Protein AF-A0A962AMI6-F1 (afdb_monomer_lite)

pLDDT: mean 72.89, std 23.21, range [27.12, 97.75]

Foldseek 3Di:
DDDDDDDCPVVVVVVVVVVVVVPPDPDDDDDDDDDDDDDDDDDDDDDDDDDPDDPDDDDDDDDDDDDDDDDDDDDDDDDDDDDDDDDDDDDDDDDDDDDDDDDDDDDDDDDDDDDDDDDDPPPVVVVVVVVLVPPDQDCVLVVVLVVVLVVQLVVLVVVCVVVVCVLPVPDPPDCVVVVSVCSSVVVSVVSVVVSVVVSVVVVVVSVVVVVVVVVVVPPDDDPPPPPCPVVVVVVVVVVVVVVVVVVVVVVVVVVVVVVVVVVVVVVVVVVVVVVVVVVVVVVVVVVVVVVVVVVVVVVVVVVVVVVVVVVVVVCVVVVVVVVVVVVVVVVVVVVVVVVVVVVCVVVVVVVVVVVVVVVVVVVVVVVVVVVVVVVVVVVVVVVVVVVVVVVVVVVVVVVVVVVVVVVVVVVVVVVVVVVVVVVVVVVVVVVVVVVCVVVVVVVVVVVVVVVVVVVCCCCVVVVVVVVVVVVVVVVVVVVVVVVVVVVVVVVVVVVVVVVVVVVVVVVVVVVVVVVVVVVVVVVVVPVVVPPVVPD

Secondary structure (DSSP, 8-state):
--PPPP--HHHHHHHHHHHHHHT---PPP--------------PPPPPP--------PPPPPPPPPPPP-------------------------------------------------S--GGGHHHHHHHHT--PPPSHHHHHHHHHHHHHHHHHHHHHHHTHHHHTSS-TTSHHHHHHHHHHHHHHHHHHHHHHHHHHHHHHHHHHTTSHHHHTTSS--SS-SSSTHHHHHHHHHHHHHHHHHHHHHHHHHHHHHHHHHHHHHHHHHHHHHHHHHHHHHHHHHHHHHHHHHHHHHHHHHHHHHHHHHHHHHHHHHHHHHHHHHHHHHHHHHHHHHHHHHHHHHHHHHHHHHHHHHHHHHHHHHHHHHHHHHHHHHHHHHHHHHHHHHHHHHHHHHHHHHHHHHHHHHHHHHHHHHHHHHHHHHHHHHHHHHHHHHHHHHHHHHHHHHHHHHHHHIIIIIHHHHHHHHHHHHHHHHHHHHHHHHHHHHHHHHHHHHHHHHHHHHHHHHHHHHHHHHHHHHHHHHHHHTTTTT--

Structure (mmCIF, N/CA/C/O backbone):
data_AF-A0A962AMI6-F1
#
_entry.id   AF-A0A962AMI6-F1
#
loop_
_atom_site.group_PDB
_atom_site.id
_atom_site.type_symbol
_atom_site.label_atom_id
_atom_site.label_alt_id
_atom_site.label_comp_id
_atom_site.label_asym_id
_atom_site.label_entity_id
_atom_site.label_seq_id
_atom_site.pdbx_PDB_ins_code
_atom_site.Cartn_x
_atom_site.Cartn_y
_atom_site.Cartn_z
_atom_site.occupancy
_atom_site.B_iso_or_equiv
_atom_site.auth_seq_id
_atom_site.auth_comp_id
_atom_site.auth_asym_id
_atom_site.auth_atom_id
_atom_site.pdbx_PDB_model_num
ATOM 1 N N . MET A 1 1 ? 14.807 20.682 15.536 1.00 43.06 1 MET A N 1
ATOM 2 C CA . MET A 1 1 ? 14.936 19.466 16.368 1.00 43.06 1 MET A CA 1
ATOM 3 C C . MET A 1 1 ? 13.970 19.570 17.534 1.00 43.06 1 MET A C 1
ATOM 5 O O . MET A 1 1 ? 14.067 20.540 18.269 1.00 43.06 1 MET A O 1
ATOM 9 N N . ALA A 1 2 ? 13.067 18.602 17.688 1.00 36.81 2 ALA A N 1
ATOM 10 C CA . ALA A 1 2 ? 12.320 18.341 18.919 1.00 36.81 2 ALA A CA 1
ATOM 11 C C . ALA A 1 2 ? 11.820 16.889 18.842 1.00 36.81 2 ALA A C 1
ATOM 13 O O . ALA A 1 2 ? 10.966 16.573 18.019 1.00 36.81 2 ALA A O 1
ATOM 14 N N . THR A 1 3 ? 12.427 15.988 19.611 1.00 43.09 3 THR A N 1
ATOM 15 C CA . THR A 1 3 ? 12.121 14.549 19.596 1.00 43.09 3 THR A CA 1
ATOM 16 C C . THR A 1 3 ? 11.023 14.229 20.604 1.00 43.09 3 THR A C 1
ATOM 18 O O . THR A 1 3 ? 11.185 14.520 21.788 1.00 43.09 3 THR A O 1
ATOM 21 N N . GLN A 1 4 ? 9.931 13.609 20.155 1.00 42.94 4 GLN A N 1
ATOM 22 C CA . GLN A 1 4 ? 8.891 13.087 21.048 1.00 42.94 4 GLN A CA 1
ATOM 23 C C . GLN A 1 4 ? 9.374 11.792 21.739 1.00 42.94 4 GLN A C 1
ATOM 25 O O . GLN A 1 4 ? 10.082 11.003 21.104 1.00 42.94 4 GLN A O 1
ATOM 30 N N . PRO A 1 5 ? 9.024 11.552 23.016 1.00 49.88 5 PRO A N 1
ATOM 31 C CA . PRO A 1 5 ? 9.384 10.325 23.722 1.00 49.88 5 PRO A CA 1
ATOM 32 C C . PRO A 1 5 ? 8.485 9.150 23.304 1.00 49.88 5 PRO A C 1
ATOM 34 O O . PRO A 1 5 ? 7.287 9.316 23.082 1.00 49.88 5 PRO A O 1
ATOM 37 N N . LYS A 1 6 ? 9.064 7.947 23.218 1.00 57.66 6 LYS A N 1
ATOM 38 C CA . LYS A 1 6 ? 8.346 6.703 22.895 1.00 57.66 6 LYS A CA 1
ATOM 39 C C . LYS A 1 6 ? 7.473 6.258 24.075 1.00 57.66 6 LYS A C 1
ATOM 41 O O . LYS A 1 6 ? 7.984 6.140 25.184 1.00 57.66 6 LYS A O 1
ATOM 46 N N . THR A 1 7 ? 6.206 5.931 23.821 1.00 50.03 7 THR A N 1
ATOM 47 C CA . THR A 1 7 ? 5.256 5.424 24.835 1.00 50.03 7 THR A CA 1
ATOM 48 C C . THR A 1 7 ? 4.795 3.977 24.612 1.00 50.03 7 THR A C 1
ATOM 50 O O . THR A 1 7 ? 3.985 3.486 25.389 1.00 50.03 7 THR A O 1
ATOM 53 N N . ASN A 1 8 ? 5.292 3.277 23.583 1.00 55.97 8 ASN A N 1
ATOM 54 C CA . ASN A 1 8 ? 4.794 1.936 23.220 1.00 55.97 8 ASN A CA 1
ATOM 55 C C . ASN A 1 8 ? 5.339 0.787 24.094 1.00 55.97 8 ASN A C 1
ATOM 57 O O . ASN A 1 8 ? 4.685 -0.242 24.212 1.00 55.97 8 ASN A O 1
ATOM 61 N N . ASP A 1 9 ? 6.486 0.977 24.750 1.00 64.19 9 ASP A N 1
ATOM 62 C CA . ASP A 1 9 ? 7.244 -0.094 25.428 1.00 64.19 9 ASP A CA 1
ATOM 63 C C . ASP A 1 9 ? 6.446 -0.794 26.553 1.00 64.19 9 ASP A C 1
ATOM 65 O O . ASP A 1 9 ? 6.543 -2.000 26.760 1.00 64.19 9 ASP A O 1
ATOM 69 N N . ALA A 1 10 ? 5.593 -0.044 27.261 1.00 64.81 10 ALA A N 1
ATOM 70 C CA . ALA A 1 10 ? 4.776 -0.577 28.353 1.00 64.81 10 ALA A CA 1
ATOM 71 C C . ALA A 1 10 ? 3.537 -1.363 27.878 1.00 64.81 10 ALA A C 1
ATOM 73 O O . ALA A 1 10 ? 3.031 -2.204 28.620 1.00 64.81 10 ALA A O 1
ATOM 74 N N . ALA A 1 11 ? 3.039 -1.092 26.667 1.00 67.19 11 ALA A N 1
ATOM 75 C CA . ALA A 1 11 ? 1.886 -1.794 26.102 1.00 67.19 11 ALA A CA 1
ATOM 76 C C . ALA A 1 11 ? 2.302 -3.147 25.507 1.00 67.19 11 ALA A C 1
ATOM 78 O O . ALA A 1 11 ? 1.650 -4.158 25.770 1.00 67.19 11 ALA A O 1
ATOM 79 N N . ASP A 1 12 ? 3.429 -3.178 24.791 1.00 68.50 12 ASP A N 1
ATOM 80 C CA . ASP A 1 12 ? 3.982 -4.406 24.210 1.00 68.50 12 ASP A CA 1
ATOM 81 C C . ASP A 1 12 ? 4.443 -5.383 25.312 1.00 68.50 12 ASP A C 1
ATOM 83 O O . ASP A 1 12 ? 4.163 -6.581 25.242 1.00 68.50 12 ASP A O 1
ATOM 87 N N . ALA A 1 13 ? 5.040 -4.876 26.401 1.00 71.62 13 ALA A N 1
ATOM 88 C CA . ALA A 1 13 ? 5.383 -5.688 27.573 1.00 71.62 13 ALA A CA 1
ATOM 89 C C . ALA A 1 13 ? 4.148 -6.297 28.273 1.00 71.62 13 ALA A C 1
ATOM 91 O O . ALA A 1 13 ? 4.202 -7.433 28.746 1.00 71.62 13 ALA A O 1
ATOM 92 N N . ALA A 1 14 ? 3.025 -5.570 28.322 1.00 72.31 14 ALA A N 1
ATOM 93 C CA . ALA A 1 14 ? 1.778 -6.078 28.894 1.00 72.31 14 ALA A CA 1
ATOM 94 C C . ALA A 1 14 ? 1.132 -7.161 28.012 1.00 72.31 14 ALA A C 1
ATOM 96 O O . ALA A 1 14 ? 0.616 -8.142 28.542 1.00 72.31 14 ALA A O 1
ATOM 97 N N . LEU A 1 15 ? 1.194 -7.019 26.683 1.00 71.50 15 LEU A N 1
ATOM 98 C CA . LEU A 1 15 ? 0.726 -8.039 25.737 1.00 71.50 15 LEU A CA 1
ATOM 99 C C . LEU A 1 15 ? 1.559 -9.325 25.823 1.00 71.50 15 LEU A C 1
ATOM 101 O O . LEU A 1 15 ? 0.985 -10.404 25.958 1.00 71.50 15 LEU A O 1
ATOM 105 N N . SER A 1 16 ? 2.891 -9.214 25.855 1.00 72.06 16 SER A N 1
ATOM 106 C CA . SER A 1 16 ? 3.788 -10.372 25.988 1.00 72.06 16 SER A CA 1
ATOM 107 C C . SER A 1 16 ? 3.539 -11.159 27.283 1.00 72.06 16 SER A C 1
ATOM 109 O O . SER A 1 16 ? 3.513 -12.388 27.262 1.00 72.06 16 SER A O 1
ATOM 111 N N . ALA A 1 17 ? 3.300 -10.470 28.405 1.00 70.88 17 ALA A N 1
ATOM 112 C CA . ALA A 1 17 ? 2.976 -11.112 29.681 1.00 70.88 17 ALA A CA 1
ATOM 113 C C . ALA A 1 17 ? 1.600 -11.814 29.684 1.00 70.88 17 ALA A C 1
ATOM 115 O O . ALA A 1 17 ? 1.386 -12.742 30.464 1.00 70.88 17 ALA A O 1
ATOM 116 N N . ILE A 1 18 ? 0.665 -11.393 28.823 1.00 68.56 18 ILE A N 1
ATOM 117 C CA . ILE A 1 18 ? -0.640 -12.050 28.651 1.00 68.56 18 ILE A CA 1
ATOM 118 C C . ILE A 1 18 ? -0.511 -13.293 27.756 1.00 68.56 18 ILE A C 1
ATOM 120 O O . ILE A 1 18 ? -1.132 -14.310 28.061 1.00 68.56 18 ILE A O 1
ATOM 124 N N . GLU A 1 19 ? 0.315 -13.256 26.705 1.00 69.56 19 GLU A N 1
ATOM 125 C CA . GLU A 1 19 ? 0.605 -14.440 25.879 1.00 69.56 19 GLU A CA 1
ATOM 126 C C . GLU A 1 19 ? 1.323 -15.539 26.680 1.00 69.56 19 GLU A C 1
ATOM 128 O O . GLU A 1 19 ? 0.913 -16.701 26.628 1.00 69.56 19 GLU A O 1
ATOM 133 N N . GLU A 1 20 ? 2.326 -15.179 27.490 1.00 65.38 20 GLU A N 1
ATOM 134 C CA . GLU A 1 20 ? 3.049 -16.131 28.348 1.00 65.38 20 GLU A CA 1
ATOM 135 C C . GLU A 1 20 ? 2.135 -16.755 29.423 1.00 65.38 20 GLU A C 1
ATOM 137 O O . GLU A 1 20 ? 2.251 -17.942 29.733 1.00 65.38 20 GLU A O 1
ATOM 142 N N . ALA A 1 21 ? 1.153 -16.001 29.932 1.00 56.12 21 ALA A N 1
ATOM 143 C CA . ALA A 1 21 ? 0.172 -16.495 30.898 1.00 56.12 21 ALA A CA 1
ATOM 144 C C . ALA A 1 21 ? -0.924 -17.401 30.295 1.00 56.12 21 ALA A C 1
ATOM 146 O O . ALA A 1 21 ? -1.574 -18.133 31.045 1.00 56.12 21 ALA A O 1
ATOM 147 N N . LEU A 1 22 ? -1.155 -17.371 28.973 1.00 57.03 22 LEU A N 1
ATOM 148 C CA . LEU A 1 22 ? -2.219 -18.155 28.322 1.00 57.03 22 LEU A CA 1
ATOM 149 C C . LEU A 1 22 ? -1.784 -19.542 27.817 1.00 57.03 22 LEU A C 1
ATOM 151 O O . LEU A 1 22 ? -2.650 -20.334 27.448 1.00 57.03 22 LEU A O 1
ATOM 155 N N . ASN A 1 23 ? -0.480 -19.849 27.803 1.00 49.19 23 ASN A N 1
ATOM 156 C CA . ASN A 1 23 ? 0.090 -21.147 27.399 1.00 49.19 23 ASN A CA 1
ATOM 157 C C . ASN A 1 23 ? -0.467 -21.714 26.068 1.00 49.19 23 ASN A C 1
ATOM 159 O O . ASN A 1 23 ? -0.704 -22.917 25.924 1.00 49.19 23 ASN A O 1
ATOM 163 N N . LEU A 1 24 ? -0.685 -20.846 25.075 1.00 48.78 24 LEU A N 1
ATOM 164 C CA . LEU A 1 24 ? -1.109 -21.243 23.731 1.00 48.78 24 LEU A CA 1
ATOM 165 C C . LEU A 1 24 ? 0.104 -21.640 22.880 1.00 48.78 24 LEU A C 1
ATOM 167 O O . LEU A 1 24 ? 0.550 -20.903 22.003 1.00 48.78 24 LEU A O 1
ATOM 171 N N . GLY A 1 25 ? 0.634 -22.838 23.138 1.00 40.19 25 GLY A N 1
ATOM 172 C CA . GLY A 1 25 ? 1.572 -23.489 22.221 1.00 40.19 25 GLY A CA 1
ATOM 173 C C . GLY A 1 25 ? 0.921 -23.759 20.850 1.00 40.19 25 GLY A C 1
ATOM 174 O O . GLY A 1 25 ? -0.291 -23.988 20.785 1.00 40.19 25 GLY A O 1
ATOM 175 N N . PRO A 1 26 ? 1.687 -23.745 19.743 1.00 40.81 26 PRO A N 1
ATOM 176 C CA . PRO A 1 26 ? 1.133 -23.929 18.405 1.00 40.81 26 PRO A CA 1
ATOM 177 C C . PRO A 1 26 ? 0.586 -25.352 18.236 1.00 40.81 26 PRO A C 1
ATOM 179 O O . PRO A 1 26 ? 1.340 -26.324 18.238 1.00 40.81 26 PRO A O 1
ATOM 182 N N . ALA A 1 27 ? -0.734 -25.473 18.086 1.00 36.31 27 ALA A N 1
ATOM 183 C CA . ALA A 1 27 ? -1.395 -26.757 17.889 1.00 36.31 27 ALA A CA 1
ATOM 184 C C . ALA A 1 27 ? -1.079 -27.331 16.496 1.00 36.31 27 ALA A C 1
ATOM 186 O O . ALA A 1 27 ? -1.423 -26.751 15.465 1.00 36.31 27 ALA A O 1
ATOM 187 N N . GLU A 1 28 ? -0.422 -28.487 16.488 1.00 32.47 28 GLU A N 1
ATOM 188 C CA . GLU A 1 28 ? -0.025 -29.224 15.292 1.00 32.47 28 GLU A CA 1
ATOM 189 C C . GLU A 1 28 ? -1.251 -29.809 14.565 1.00 32.47 28 GLU A C 1
ATOM 191 O O . GLU A 1 28 ? -2.164 -30.368 15.178 1.00 32.47 28 GLU A O 1
ATOM 196 N N . ALA A 1 29 ? -1.297 -29.662 13.239 1.00 36.88 29 ALA A N 1
ATOM 197 C CA . ALA A 1 29 ? -2.459 -30.047 12.446 1.00 36.88 29 ALA A CA 1
ATOM 198 C C . ALA A 1 29 ? -2.545 -31.571 12.253 1.00 36.88 29 ALA A C 1
ATOM 200 O O . ALA A 1 29 ? -1.668 -32.178 11.641 1.00 36.88 29 ALA A O 1
ATOM 201 N N . THR A 1 30 ? -3.657 -32.178 12.677 1.00 31.86 30 THR A N 1
ATOM 202 C CA . THR A 1 30 ? -4.032 -33.550 12.295 1.00 31.86 30 THR A CA 1
ATOM 203 C C . THR A 1 30 ? -5.450 -33.584 11.721 1.00 31.86 30 THR A C 1
ATOM 205 O O . THR A 1 30 ? -6.356 -32.897 12.190 1.00 31.86 30 THR A O 1
ATOM 208 N N . ALA A 1 31 ? -5.609 -34.331 10.626 1.00 31.39 31 ALA A N 1
ATOM 209 C CA . ALA A 1 31 ? -6.837 -34.408 9.836 1.00 31.39 31 ALA A CA 1
ATOM 210 C C . ALA A 1 31 ? -7.876 -35.366 10.467 1.00 31.39 31 ALA A C 1
ATOM 212 O O . ALA A 1 31 ? -7.499 -36.234 11.257 1.00 31.39 31 ALA A O 1
ATOM 213 N N .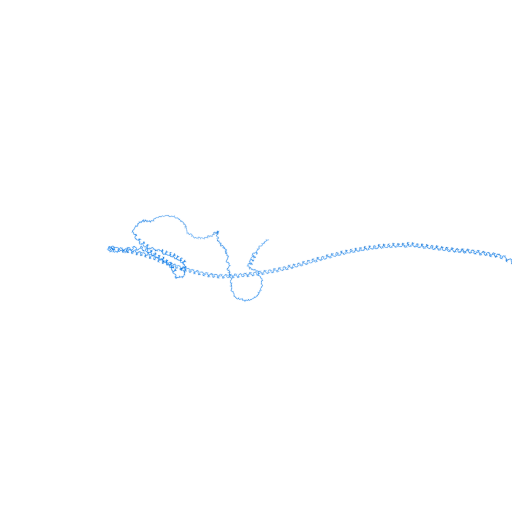 PRO A 1 32 ? -9.176 -35.233 10.136 1.00 42.69 32 PRO A N 1
ATOM 214 C CA . PRO A 1 32 ? -10.232 -36.026 10.756 1.00 42.69 32 PRO A CA 1
ATOM 215 C C . PRO A 1 32 ? -10.404 -37.390 10.080 1.00 42.69 32 PRO A C 1
ATOM 217 O O . PRO A 1 32 ? -10.286 -37.499 8.861 1.00 42.69 32 PRO A O 1
ATOM 220 N N . ASP A 1 33 ? -10.815 -38.394 10.855 1.00 31.86 33 ASP A N 1
ATOM 221 C CA . ASP A 1 33 ? -11.430 -39.611 10.320 1.00 31.86 33 ASP A CA 1
ATOM 222 C C . ASP A 1 33 ? -12.652 -40.020 11.164 1.00 31.86 33 ASP A C 1
ATOM 224 O O . ASP A 1 33 ? -12.801 -39.597 12.315 1.00 31.86 33 ASP A O 1
ATOM 228 N N . ALA A 1 34 ? -13.587 -40.753 10.560 1.00 33.47 34 ALA A N 1
ATOM 229 C CA . ALA A 1 34 ? -14.991 -40.761 10.970 1.00 33.47 34 ALA A CA 1
ATOM 230 C C . ALA A 1 34 ? -15.550 -42.126 11.427 1.00 33.47 34 ALA A C 1
ATOM 232 O O . ALA A 1 34 ? -15.017 -43.186 11.117 1.00 33.47 34 ALA A O 1
ATOM 233 N N . ALA A 1 35 ? -16.748 -42.036 12.033 1.00 32.44 35 ALA A N 1
ATOM 234 C CA . ALA A 1 35 ? -17.784 -43.067 12.250 1.00 32.44 35 ALA A CA 1
ATOM 235 C C . ALA A 1 35 ? -17.809 -43.804 13.607 1.00 32.44 35 ALA A C 1
ATOM 237 O O . ALA A 1 35 ? -16.774 -44.168 14.150 1.00 32.44 35 ALA A O 1
ATOM 238 N N . GLY A 1 36 ? -19.019 -44.133 14.114 1.00 30.30 36 GLY A N 1
ATOM 239 C CA . GLY A 1 36 ? -19.092 -45.331 14.972 1.00 30.30 36 GLY A CA 1
ATOM 240 C C . GLY A 1 36 ? -20.278 -45.691 15.883 1.00 30.30 36 GLY A C 1
ATOM 241 O O . GLY A 1 36 ? -20.310 -46.848 16.276 1.00 30.30 36 GLY A O 1
ATOM 242 N N . LYS A 1 37 ? -21.279 -44.836 16.165 1.00 32.12 37 LYS A N 1
ATOM 243 C CA . LYS A 1 37 ? -22.528 -45.190 16.918 1.00 32.12 37 LYS A CA 1
ATOM 244 C C . LYS A 1 37 ? -22.420 -45.563 18.437 1.00 32.12 37 LYS A C 1
ATOM 246 O O . LYS A 1 37 ? -21.319 -45.727 18.948 1.00 32.12 37 LYS A O 1
ATOM 251 N N . PRO A 1 38 ? -23.561 -45.620 19.185 1.00 49.12 38 PRO A N 1
ATOM 252 C CA . PRO A 1 38 ? -23.573 -45.474 20.651 1.00 49.12 38 PRO A CA 1
ATOM 253 C C . PRO A 1 38 ? -24.170 -46.643 21.475 1.00 49.12 38 PRO A C 1
ATOM 255 O O . PRO A 1 38 ? -25.094 -47.329 21.042 1.00 49.12 38 PRO A O 1
ATOM 258 N N . ALA A 1 39 ? -23.707 -46.754 22.723 1.00 30.08 39 ALA A N 1
ATOM 259 C CA . ALA A 1 39 ? -24.343 -47.299 23.939 1.00 30.08 39 ALA A CA 1
ATOM 260 C C . ALA A 1 39 ? -23.390 -46.941 25.107 1.00 30.08 39 ALA A C 1
ATOM 262 O O . ALA A 1 39 ? -22.205 -46.746 24.860 1.00 30.08 39 ALA A O 1
ATOM 263 N N . GLY A 1 40 ? -23.746 -46.809 26.381 1.00 31.42 40 GLY A N 1
ATOM 264 C CA . GLY A 1 40 ? -24.948 -47.079 27.170 1.00 31.42 40 GLY A CA 1
ATOM 265 C C . GLY A 1 40 ? -24.644 -46.630 28.618 1.00 31.42 40 GLY A C 1
ATOM 266 O O . GLY A 1 40 ? -23.552 -46.127 28.881 1.00 31.42 40 GLY A O 1
ATOM 267 N N . ALA A 1 41 ? -25.601 -46.740 29.539 1.00 36.72 41 ALA A N 1
ATOM 268 C CA . ALA A 1 41 ? -25.544 -46.060 30.840 1.00 36.72 41 ALA A CA 1
ATOM 269 C C . ALA A 1 41 ? -24.573 -46.662 31.892 1.00 36.72 41 ALA A C 1
ATOM 271 O O . ALA A 1 41 ? -24.008 -47.739 31.720 1.00 36.72 41 ALA A O 1
ATOM 272 N N . ASP A 1 42 ? -24.481 -45.935 33.012 1.00 40.94 42 ASP A N 1
ATOM 273 C CA . ASP A 1 42 ? -24.033 -46.344 34.352 1.00 40.94 42 ASP A CA 1
ATOM 274 C C . ASP A 1 42 ? -22.535 -46.583 34.624 1.00 40.94 42 ASP A C 1
ATOM 276 O O . ASP A 1 42 ? -22.000 -47.688 34.516 1.00 40.94 42 ASP A O 1
ATOM 280 N N . LYS A 1 43 ? -21.898 -45.542 35.185 1.00 37.62 43 LYS A N 1
ATOM 281 C CA . LYS A 1 43 ? -20.876 -45.652 36.245 1.00 37.62 43 LYS A CA 1
ATOM 282 C C . LYS A 1 43 ? -20.822 -44.356 37.077 1.00 37.62 43 LYS A C 1
ATOM 284 O O . LYS A 1 43 ? -20.868 -43.276 36.491 1.00 37.62 43 LYS A O 1
ATOM 289 N N . PRO A 1 44 ? -20.742 -44.428 38.420 1.00 43.12 44 PRO A N 1
ATOM 290 C CA . PRO A 1 44 ? -20.773 -43.242 39.277 1.00 43.12 44 PRO A CA 1
ATOM 291 C C . PRO A 1 44 ? -19.450 -42.462 39.244 1.00 43.12 44 PRO A C 1
ATOM 293 O O . PRO A 1 44 ? -18.372 -43.048 39.129 1.00 43.12 44 PRO A O 1
ATOM 296 N N . LEU A 1 45 ? -19.537 -41.137 39.399 1.00 35.53 45 LEU A N 1
ATOM 297 C CA . LEU A 1 45 ? -18.372 -40.257 39.510 1.00 35.53 45 LEU A CA 1
ATOM 298 C C . LEU A 1 45 ? -17.554 -40.587 40.767 1.00 35.53 45 LEU A C 1
ATOM 300 O O . LEU A 1 45 ? -18.054 -40.502 41.888 1.00 35.53 45 LEU A O 1
ATOM 304 N N . LYS A 1 46 ? -16.275 -40.916 40.570 1.00 35.78 46 LYS A N 1
ATOM 305 C CA . LYS A 1 46 ? -15.292 -41.089 41.643 1.00 35.78 46 LYS A CA 1
ATOM 306 C C . LYS A 1 46 ? -14.592 -39.745 41.876 1.00 35.78 46 LYS A C 1
ATOM 308 O O . LYS A 1 46 ? -13.951 -39.235 40.960 1.00 35.78 46 LYS A O 1
ATOM 313 N N . LEU A 1 47 ? -14.733 -39.161 43.069 1.00 42.22 47 LEU A N 1
ATOM 314 C CA . LEU A 1 47 ? -13.976 -37.959 43.449 1.00 42.22 47 LEU A CA 1
ATOM 315 C C . LEU A 1 47 ? -12.470 -38.288 43.528 1.00 42.22 47 LEU A C 1
ATOM 317 O O . LEU A 1 47 ? -12.126 -39.424 43.871 1.00 42.22 47 LEU A O 1
ATOM 321 N N . PRO A 1 48 ? -11.572 -37.330 43.233 1.00 40.16 48 PRO A N 1
ATOM 322 C CA . PRO A 1 48 ? -10.137 -37.547 43.360 1.00 40.16 48 PRO A CA 1
ATOM 323 C C . PRO A 1 48 ? -9.726 -37.660 44.835 1.00 40.16 48 PRO A C 1
ATOM 325 O O . PRO A 1 48 ? -10.054 -36.806 45.658 1.00 40.16 48 PRO A O 1
ATOM 328 N N . GLU A 1 49 ? -8.990 -38.722 45.154 1.00 39.50 49 GLU A N 1
ATOM 329 C CA . GLU A 1 49 ? -8.349 -38.922 46.454 1.00 39.50 49 GLU A CA 1
ATOM 330 C C . GLU A 1 49 ? -7.167 -37.945 46.585 1.00 39.50 49 GLU A C 1
ATOM 332 O O . GLU A 1 49 ? -6.285 -37.909 45.728 1.00 39.50 49 GLU A O 1
ATOM 337 N N . ILE A 1 50 ? -7.151 -37.138 47.650 1.00 41.25 50 ILE A N 1
ATOM 338 C CA . ILE A 1 50 ? -6.014 -36.269 47.982 1.00 41.25 50 ILE A CA 1
ATOM 339 C C . ILE A 1 50 ? -5.012 -37.106 48.780 1.00 41.25 50 ILE A C 1
ATOM 341 O O . ILE A 1 50 ? -5.301 -37.511 49.907 1.00 41.25 50 ILE A O 1
ATOM 345 N N . SER A 1 51 ? -3.845 -37.368 48.192 1.00 34.06 51 SER A N 1
ATOM 346 C CA . SER A 1 51 ? -2.777 -38.145 48.825 1.00 34.06 51 SER A CA 1
ATOM 347 C C . SER A 1 51 ? -2.251 -37.469 50.090 1.00 34.06 51 SER A C 1
ATOM 349 O O . SER A 1 51 ? -1.821 -36.317 50.070 1.00 34.06 51 SER A O 1
ATOM 351 N N . THR A 1 52 ? -2.233 -38.212 51.193 1.00 43.19 52 THR A N 1
ATOM 352 C CA . THR A 1 52 ? -1.645 -37.784 52.465 1.00 43.19 52 THR A CA 1
ATOM 353 C C . THR A 1 52 ? -0.141 -38.051 52.488 1.00 43.19 52 THR A C 1
ATOM 355 O O . THR A 1 52 ? 0.287 -39.022 53.105 1.00 43.19 52 THR A O 1
ATOM 358 N N . ASP A 1 53 ? 0.653 -37.205 51.830 1.00 45.72 53 ASP A N 1
ATOM 359 C CA . ASP A 1 53 ? 2.106 -37.163 52.052 1.00 45.72 53 ASP A CA 1
ATOM 360 C C . ASP A 1 53 ? 2.711 -35.819 51.603 1.00 45.72 53 ASP A C 1
ATOM 362 O O . ASP A 1 53 ? 3.218 -35.690 50.496 1.00 45.72 53 ASP A O 1
ATOM 366 N N . GLU A 1 54 ? 2.624 -34.796 52.468 1.00 37.41 54 GLU A N 1
ATOM 367 C CA . GLU A 1 54 ? 3.575 -33.662 52.500 1.00 37.41 54 GLU A CA 1
ATOM 368 C C . GLU A 1 54 ? 3.483 -32.853 53.822 1.00 37.41 54 GLU A C 1
ATOM 370 O O . GLU A 1 54 ? 3.389 -31.624 53.858 1.00 37.41 54 GLU A O 1
ATOM 375 N N . LEU A 1 55 ? 3.533 -33.541 54.974 1.00 34.09 55 LEU A N 1
ATOM 376 C CA . LEU A 1 55 ? 3.832 -32.878 56.254 1.00 34.09 55 LEU A CA 1
ATOM 377 C C . LEU A 1 55 ? 5.348 -32.650 56.365 1.00 34.09 55 LEU A C 1
ATOM 379 O O . LEU A 1 55 ? 6.072 -33.563 56.758 1.00 34.09 55 LEU A O 1
ATOM 383 N N . GLY A 1 56 ? 5.846 -31.442 56.062 1.00 38.75 56 GLY A N 1
ATOM 384 C CA . GLY A 1 56 ? 7.307 -31.257 56.066 1.00 38.75 56 GLY A CA 1
ATOM 385 C C . GLY A 1 56 ? 7.930 -29.860 55.979 1.00 38.75 56 GLY A C 1
ATOM 386 O O . GLY A 1 56 ? 9.149 -29.801 55.843 1.00 38.75 56 GLY A O 1
ATOM 387 N N . ALA A 1 57 ? 7.198 -28.742 56.083 1.00 34.84 57 ALA A N 1
ATOM 388 C CA . ALA A 1 57 ? 7.820 -27.407 56.031 1.00 34.84 57 ALA A CA 1
ATOM 389 C C . ALA A 1 57 ? 7.288 -26.421 57.089 1.00 34.84 57 ALA A C 1
ATOM 391 O O . ALA A 1 57 ? 6.092 -26.303 57.340 1.00 34.84 57 ALA A O 1
ATOM 392 N N . LYS A 1 58 ? 8.223 -25.712 57.730 1.00 35.12 58 LYS A N 1
ATOM 393 C CA . LYS A 1 58 ? 8.024 -24.838 58.898 1.00 35.12 58 LYS A CA 1
ATOM 394 C C . LYS A 1 58 ? 7.689 -23.397 58.462 1.00 35.12 58 LYS A C 1
ATOM 396 O O . LYS A 1 58 ? 8.429 -22.857 57.641 1.00 35.12 58 LYS A O 1
ATOM 401 N N . PRO A 1 59 ? 6.655 -22.734 59.015 1.00 42.62 59 PRO A N 1
ATOM 402 C CA . PRO A 1 59 ? 6.273 -21.386 58.588 1.00 42.62 59 PRO A CA 1
ATOM 403 C C . PRO A 1 59 ? 7.218 -20.293 59.136 1.00 42.62 59 PRO A C 1
ATOM 405 O O . PRO A 1 59 ? 7.681 -20.399 60.278 1.00 42.62 59 PRO A O 1
ATOM 408 N N . PRO A 1 60 ? 7.481 -19.212 58.374 1.00 38.28 60 PRO A N 1
ATOM 409 C CA . PRO A 1 60 ? 8.175 -18.028 58.871 1.00 38.28 60 PRO A CA 1
ATOM 410 C C . PRO A 1 60 ? 7.231 -17.127 59.686 1.00 38.28 60 PRO A C 1
ATOM 412 O O . PRO A 1 60 ? 6.075 -16.914 59.325 1.00 38.28 60 PRO A O 1
ATOM 415 N N . ALA A 1 61 ? 7.731 -16.567 60.789 1.00 33.44 61 ALA A N 1
ATOM 416 C CA . ALA A 1 61 ? 6.949 -15.707 61.675 1.00 33.44 61 ALA A CA 1
ATOM 417 C C . ALA A 1 61 ? 6.900 -14.254 61.170 1.00 33.44 61 ALA A C 1
ATOM 419 O O . ALA A 1 61 ? 7.932 -13.584 61.101 1.00 33.44 61 ALA A O 1
ATOM 420 N N . LEU A 1 62 ? 5.698 -13.741 60.894 1.00 35.41 62 LEU A N 1
ATOM 421 C CA . LEU A 1 62 ? 5.466 -12.318 60.633 1.00 35.41 62 LEU A CA 1
ATOM 422 C C . LEU A 1 62 ? 5.127 -11.582 61.939 1.00 35.41 62 LEU A C 1
ATOM 424 O O . LEU A 1 62 ? 4.207 -11.951 62.666 1.00 35.41 62 LEU A O 1
ATOM 428 N N . LYS A 1 63 ? 5.911 -10.542 62.240 1.00 33.06 63 LYS A N 1
ATOM 429 C CA . LYS A 1 63 ? 5.771 -9.685 63.428 1.00 33.06 63 LYS A CA 1
ATOM 430 C C . LYS A 1 63 ? 4.613 -8.697 63.271 1.00 33.06 63 LYS A C 1
ATOM 432 O O . LYS A 1 63 ? 4.515 -8.025 62.248 1.00 33.06 63 LYS A O 1
ATOM 437 N N . MET A 1 64 ? 3.826 -8.522 64.331 1.00 33.25 64 MET A N 1
ATOM 438 C CA . MET A 1 64 ? 2.943 -7.359 64.479 1.00 33.25 64 MET A CA 1
ATOM 439 C C . MET A 1 64 ? 3.764 -6.081 64.757 1.00 33.25 64 MET A C 1
ATOM 441 O O . MET A 1 64 ? 4.772 -6.171 65.464 1.00 33.25 64 MET A O 1
ATOM 445 N N . PRO A 1 65 ? 3.348 -4.897 64.268 1.00 36.84 65 PRO A N 1
ATOM 446 C CA . PRO A 1 65 ? 3.914 -3.616 64.692 1.00 36.84 65 PRO A CA 1
ATOM 447 C C . PRO A 1 65 ? 3.313 -3.132 66.024 1.00 36.84 65 PRO A C 1
ATOM 449 O O . PRO A 1 65 ? 2.100 -3.184 66.222 1.00 36.84 65 PRO A O 1
ATOM 452 N N . GLU A 1 66 ? 4.159 -2.606 66.910 1.00 36.09 66 GLU A N 1
ATOM 453 C CA . GLU A 1 66 ? 3.756 -1.891 68.131 1.00 36.09 66 GLU A CA 1
ATOM 454 C C . GLU A 1 66 ? 3.259 -0.459 67.830 1.00 36.09 66 GLU A C 1
ATOM 456 O O . GLU A 1 66 ? 3.673 0.142 66.831 1.00 36.09 66 GLU A O 1
ATOM 461 N N . PRO A 1 67 ? 2.420 0.139 68.699 1.00 33.16 67 PRO A N 1
ATOM 462 C CA . PRO A 1 67 ? 1.992 1.526 68.553 1.00 33.16 67 PRO A CA 1
ATOM 463 C C . PRO A 1 67 ? 3.107 2.505 68.956 1.00 33.16 67 PRO A C 1
ATOM 465 O O . PRO A 1 67 ? 3.695 2.393 70.032 1.00 33.16 67 PRO A O 1
ATOM 468 N N . ARG A 1 68 ? 3.362 3.526 68.127 1.00 30.92 68 ARG A N 1
ATOM 469 C CA . ARG A 1 68 ? 4.225 4.661 68.494 1.00 30.92 68 ARG A CA 1
ATOM 470 C C . ARG A 1 68 ? 3.406 5.823 69.044 1.00 30.92 68 ARG A C 1
ATOM 472 O O . ARG A 1 68 ? 2.638 6.443 68.316 1.00 30.92 68 ARG A O 1
ATOM 479 N N . SER A 1 69 ? 3.665 6.169 70.299 1.00 33.88 69 SER A N 1
ATOM 480 C CA . SER A 1 69 ? 3.292 7.455 70.891 1.00 33.88 69 SER A CA 1
ATOM 481 C C . SER A 1 69 ? 4.276 8.542 70.447 1.00 33.88 69 SER A C 1
ATOM 483 O O . SER A 1 69 ? 5.472 8.385 70.687 1.00 33.88 69 SER A O 1
ATOM 485 N N . ALA A 1 70 ? 3.802 9.653 69.870 1.00 30.19 70 ALA A N 1
ATOM 486 C CA . ALA A 1 70 ? 4.570 10.901 69.788 1.00 30.19 70 ALA A CA 1
ATOM 487 C C . ALA A 1 70 ? 3.687 12.135 69.507 1.00 30.19 70 ALA A C 1
ATOM 489 O O . ALA A 1 70 ? 2.877 12.137 68.588 1.00 30.19 70 ALA A O 1
ATOM 490 N N . GLU A 1 71 ? 3.943 13.186 70.289 1.00 31.03 71 GLU A N 1
ATOM 491 C CA . GLU A 1 71 ? 3.792 14.617 69.975 1.00 31.03 71 GLU A CA 1
ATOM 492 C C . GLU A 1 71 ? 2.413 15.205 69.613 1.00 31.03 71 GLU A C 1
ATOM 494 O O . GLU A 1 71 ? 2.007 15.361 68.464 1.00 31.03 71 GLU A O 1
ATOM 499 N N . THR A 1 72 ? 1.794 15.763 70.654 1.00 31.83 72 THR A N 1
ATOM 500 C CA . THR A 1 72 ? 0.952 16.961 70.576 1.00 31.83 72 THR A CA 1
ATOM 501 C C . THR A 1 72 ? 1.666 18.135 69.891 1.00 31.83 72 THR A C 1
ATOM 503 O O . THR A 1 72 ? 2.742 18.539 70.340 1.00 31.83 72 THR A O 1
ATOM 506 N N . LYS A 1 73 ? 1.005 18.797 68.932 1.00 30.86 73 LYS A N 1
ATOM 507 C CA . LYS A 1 73 ? 1.271 20.206 68.597 1.00 30.86 73 LYS A CA 1
ATOM 508 C C . LYS A 1 73 ? -0.023 21.011 68.526 1.00 30.86 73 LYS A C 1
ATOM 510 O O . LYS A 1 73 ? -1.001 20.603 67.910 1.00 30.86 73 LYS A O 1
ATOM 515 N N . SER A 1 74 ? 0.008 22.148 69.207 1.00 32.94 74 SER A N 1
ATOM 516 C CA . SER A 1 74 ? -1.048 23.150 69.324 1.00 32.94 74 SER A CA 1
ATOM 517 C C . SER A 1 74 ? -1.251 23.949 68.037 1.00 32.94 74 SER A C 1
ATOM 519 O O . SER A 1 74 ? -0.269 24.323 67.396 1.00 32.94 74 SER A O 1
ATOM 521 N N . VAL A 1 75 ? -2.499 24.330 67.752 1.00 33.94 75 VAL A N 1
ATOM 522 C CA . VAL A 1 75 ? -2.823 25.510 66.936 1.00 33.94 75 VAL A CA 1
ATOM 523 C C . VAL A 1 75 ? -3.963 26.271 67.614 1.00 33.94 75 VAL A C 1
ATOM 525 O O . VAL A 1 75 ? -4.968 25.675 68.000 1.00 33.94 75 VAL A O 1
ATOM 528 N N . ASP A 1 76 ? -3.778 27.577 67.785 1.00 31.00 76 ASP A N 1
ATOM 529 C CA . ASP A 1 76 ? -4.737 28.498 68.391 1.00 31.00 76 ASP A CA 1
ATOM 530 C C . ASP A 1 76 ? -6.018 28.694 67.565 1.00 31.00 76 ASP A C 1
ATOM 532 O O . ASP A 1 76 ? -5.983 28.798 66.339 1.00 31.00 76 ASP A O 1
ATOM 536 N N . ALA A 1 77 ? -7.137 28.912 68.260 1.00 31.03 77 ALA A N 1
ATOM 537 C CA . ALA A 1 77 ? -8.276 29.663 67.739 1.00 31.03 77 ALA A CA 1
ATOM 538 C C . ALA A 1 77 ? -8.851 30.552 68.856 1.00 31.03 77 ALA A C 1
ATOM 540 O O . ALA A 1 77 ? -9.102 30.093 69.970 1.00 31.03 77 ALA A O 1
ATOM 541 N N . LYS A 1 78 ? -9.014 31.846 68.568 1.00 27.58 78 LYS A N 1
ATOM 542 C CA . LYS A 1 78 ? -9.262 32.920 69.542 1.00 27.58 78 LYS A CA 1
ATOM 543 C C . LYS A 1 78 ? -10.476 33.753 69.126 1.00 27.58 78 LYS A C 1
ATOM 545 O O . LYS A 1 78 ? -10.483 34.228 67.996 1.00 27.58 78 LYS A O 1
ATOM 550 N N . SER A 1 79 ? -11.358 34.062 70.092 1.00 28.98 79 SER A N 1
ATOM 551 C CA . SER A 1 79 ? -12.448 35.068 70.006 1.00 28.98 79 SER A CA 1
ATOM 552 C C . SER A 1 79 ? -13.541 34.768 68.958 1.00 28.98 79 SER A C 1
ATOM 554 O O . SER A 1 79 ? -13.297 34.047 68.004 1.00 28.98 79 SER A O 1
ATOM 556 N N . ALA A 1 80 ? -14.779 35.266 69.026 1.00 30.83 80 ALA A N 1
ATOM 557 C CA . ALA A 1 80 ? -15.624 35.938 70.037 1.00 30.83 80 ALA A CA 1
ATOM 558 C C . ALA A 1 80 ? -17.095 35.505 69.699 1.00 30.83 80 ALA A C 1
ATOM 560 O O . ALA A 1 80 ? -17.285 34.791 68.720 1.00 30.83 80 ALA A O 1
ATOM 561 N N . ASP A 1 81 ? -18.186 35.817 70.404 1.00 29.77 81 ASP A N 1
ATOM 562 C CA . ASP A 1 81 ? -18.512 37.015 71.176 1.00 29.77 81 ASP A CA 1
ATOM 563 C C . ASP A 1 81 ? -19.696 36.776 72.151 1.00 29.77 81 ASP A C 1
ATOM 565 O O . ASP A 1 81 ? -20.396 35.771 72.059 1.00 29.77 81 ASP A O 1
ATOM 569 N N . ALA A 1 82 ? -19.844 37.720 73.090 1.00 30.31 82 ALA A N 1
ATOM 570 C CA . ALA A 1 82 ? -21.050 38.282 73.734 1.00 30.31 82 ALA A CA 1
ATOM 571 C C . ALA A 1 82 ? -22.459 37.720 73.405 1.00 30.31 82 ALA A C 1
ATOM 573 O O . ALA A 1 82 ? -22.727 37.304 72.288 1.00 30.31 82 ALA A O 1
ATOM 574 N N . ARG A 1 83 ? -23.508 37.829 74.243 1.00 31.91 83 ARG A N 1
ATOM 575 C CA . ARG A 1 83 ? -23.858 38.451 75.562 1.00 31.91 83 ARG A CA 1
ATOM 576 C C . ARG A 1 83 ? -25.242 37.829 75.937 1.00 31.91 83 ARG A C 1
ATOM 578 O O . ARG A 1 83 ? -25.829 37.183 75.079 1.00 31.91 83 ARG A O 1
ATOM 585 N N . SER A 1 84 ? -25.886 37.923 77.105 1.00 33.50 84 SER A N 1
ATOM 586 C CA . SER A 1 84 ? -25.827 38.715 78.356 1.00 33.50 84 SER A CA 1
ATOM 587 C C . SER A 1 84 ? -26.644 37.939 79.427 1.00 33.50 84 SER A C 1
ATOM 589 O O . SER A 1 84 ? -27.544 37.204 79.038 1.00 33.50 84 SER A O 1
ATOM 591 N N . SER A 1 85 ? -26.223 37.864 80.702 1.00 32.34 85 SER A N 1
ATOM 592 C CA . SER A 1 85 ? -26.792 38.569 81.894 1.00 32.34 85 SER A CA 1
ATOM 593 C C . SER A 1 85 ? -28.291 38.283 82.179 1.00 32.34 85 SER A C 1
ATOM 595 O O . SER A 1 85 ? -29.076 38.161 81.251 1.00 32.34 85 SER A O 1
ATOM 597 N N . ASP A 1 86 ? -28.797 38.071 83.404 1.00 34.50 86 ASP A N 1
ATOM 598 C CA . ASP A 1 86 ? -28.461 38.496 84.784 1.00 34.50 86 ASP A CA 1
ATOM 599 C C . ASP A 1 86 ? -29.050 37.474 85.813 1.00 34.50 86 ASP A C 1
ATOM 601 O O . ASP A 1 86 ? -29.851 36.637 85.414 1.00 34.50 86 ASP A O 1
ATOM 605 N N . ALA A 1 87 ? -28.780 37.426 87.132 1.00 29.44 87 ALA A N 1
ATOM 606 C CA . ALA A 1 87 ? -27.849 38.132 88.025 1.00 29.44 87 ALA A CA 1
ATOM 607 C C . ALA A 1 87 ? -27.568 37.323 89.330 1.00 29.44 87 ALA A C 1
ATOM 609 O O . ALA A 1 87 ? -28.379 36.511 89.763 1.00 29.44 87 ALA A O 1
ATOM 610 N N . LYS A 1 88 ? -26.402 37.621 89.939 1.00 30.20 88 LYS A N 1
ATOM 611 C CA . LYS A 1 88 ? -26.030 37.738 91.383 1.00 30.20 88 LYS A CA 1
ATOM 612 C C . LYS A 1 88 ? -27.104 37.410 92.449 1.00 30.20 88 LYS A C 1
ATOM 614 O O . LYS A 1 88 ? -28.247 37.806 92.303 1.00 30.20 88 LYS A O 1
ATOM 619 N N . SER A 1 89 ? -26.794 36.886 93.642 1.00 30.98 89 SER A N 1
ATOM 620 C CA . SER A 1 89 ? -25.562 36.920 94.474 1.00 30.98 89 SER A CA 1
ATOM 621 C C . SER A 1 89 ? -25.632 35.790 95.537 1.00 30.98 89 SER A C 1
ATOM 623 O O . SER A 1 89 ? -26.664 35.136 95.615 1.00 30.98 89 SER A O 1
ATOM 625 N N . SER A 1 90 ? -24.668 35.485 96.420 1.00 31.62 90 SER A N 1
ATOM 626 C CA . SER A 1 90 ? -23.319 36.003 96.767 1.00 31.62 90 SER A CA 1
ATOM 627 C C . SER A 1 90 ? -22.433 34.790 97.193 1.00 31.62 90 SER A C 1
ATOM 629 O O . SER A 1 90 ? -22.763 33.675 96.814 1.00 31.62 90 SER A O 1
ATOM 631 N N . GLY A 1 91 ? -21.317 34.806 97.946 1.00 28.61 91 GLY A N 1
ATOM 632 C CA . GLY A 1 91 ? -20.478 35.809 98.619 1.00 28.61 91 GLY A CA 1
ATOM 633 C C . GLY A 1 91 ? -19.644 35.173 99.758 1.00 28.61 91 GLY A C 1
ATOM 634 O O . GLY A 1 91 ? -20.201 34.949 100.822 1.00 28.61 91 GLY A O 1
ATOM 635 N N . ALA A 1 92 ? -18.328 34.988 99.528 1.00 29.05 92 ALA A N 1
ATOM 636 C CA . ALA A 1 92 ? -17.205 34.816 100.493 1.00 29.05 92 ALA A CA 1
ATOM 637 C C . ALA A 1 92 ? -17.116 33.500 101.328 1.00 29.05 92 ALA A C 1
ATOM 639 O O . ALA A 1 92 ? -18.081 33.092 101.954 1.00 29.05 92 ALA A O 1
ATOM 640 N N . LYS A 1 93 ? -16.025 32.701 101.256 1.00 28.98 93 LYS A N 1
ATOM 641 C CA . LYS A 1 93 ? -14.662 32.849 101.867 1.00 28.98 93 LYS A CA 1
ATOM 642 C C . LYS A 1 93 ? -14.670 32.905 103.412 1.00 28.98 93 LYS A C 1
ATOM 644 O O . LYS A 1 93 ? -15.474 33.643 103.953 1.00 28.98 93 LYS A O 1
ATOM 649 N N . SER A 1 94 ? -13.753 32.297 104.183 1.00 27.64 94 SER A N 1
ATOM 650 C CA . SER A 1 94 ? -12.661 31.316 103.955 1.00 27.64 94 SER A CA 1
ATOM 651 C C . SER A 1 94 ? -12.072 30.880 105.323 1.00 27.64 94 SER A C 1
ATOM 653 O O . SER A 1 94 ? -12.178 31.639 106.274 1.00 27.64 94 SER A O 1
ATOM 655 N N . ALA A 1 95 ? -11.385 29.729 105.366 1.00 29.70 95 ALA A N 1
ATOM 656 C CA . ALA A 1 95 ? -10.226 29.387 106.224 1.00 29.70 95 ALA A CA 1
ATOM 657 C C . ALA A 1 95 ? -10.225 29.644 107.766 1.00 29.70 95 ALA A C 1
ATOM 659 O O . ALA A 1 95 ? -10.040 30.761 108.225 1.00 29.70 95 ALA A O 1
ATOM 660 N N . GLU A 1 96 ? -10.238 28.533 108.520 1.00 29.30 96 GLU A N 1
ATOM 661 C CA . GLU A 1 96 ? -9.120 28.037 109.369 1.00 29.30 96 GLU A CA 1
ATOM 662 C C . GLU A 1 96 ? -8.639 28.754 110.673 1.00 29.30 96 GLU A C 1
ATOM 664 O O . GLU A 1 96 ? -8.488 29.964 110.752 1.00 29.30 96 GLU A O 1
ATOM 669 N N . ALA A 1 97 ? -8.257 27.907 111.654 1.00 28.22 97 ALA A N 1
ATOM 670 C CA . ALA A 1 97 ? -7.353 28.121 112.811 1.00 28.22 97 ALA A CA 1
ATOM 671 C C . ALA A 1 97 ? -7.837 28.749 114.160 1.00 28.22 97 ALA A C 1
ATOM 673 O O . ALA A 1 97 ? -7.795 29.951 114.382 1.00 28.22 97 ALA A O 1
ATOM 674 N N . LYS A 1 98 ? -8.092 27.844 115.131 1.00 31.20 98 LYS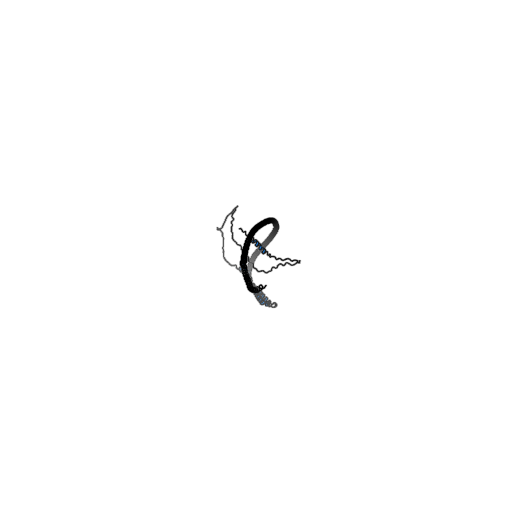 A N 1
ATOM 675 C CA . LYS A 1 98 ? -7.716 27.839 116.581 1.00 31.20 98 LYS A CA 1
ATOM 676 C C . LYS A 1 98 ? -7.765 29.117 117.460 1.00 31.20 98 LYS A C 1
ATOM 678 O O . LYS A 1 98 ? -6.880 29.962 117.357 1.00 31.20 98 LYS A O 1
ATOM 683 N N . SER A 1 99 ? -8.584 29.058 118.528 1.00 27.12 99 SER A N 1
ATOM 684 C CA . SER A 1 99 ? -8.282 29.241 119.991 1.00 27.12 99 SER A CA 1
ATOM 685 C C . SER A 1 99 ? -9.605 29.516 120.753 1.00 27.12 99 SER A C 1
ATOM 687 O O . SER A 1 99 ? -10.463 30.192 120.203 1.00 27.12 99 SER A O 1
ATOM 689 N N . ALA A 1 100 ? -9.958 28.795 121.835 1.00 32.69 100 ALA A N 1
ATOM 690 C CA . ALA A 1 100 ? -9.777 29.142 123.271 1.00 32.69 100 ALA A CA 1
ATOM 691 C C . ALA A 1 100 ? -10.356 30.532 123.659 1.00 32.69 100 ALA A C 1
ATOM 693 O O . ALA A 1 100 ? -10.141 31.484 122.924 1.00 32.69 100 ALA A O 1
ATOM 694 N N . GLU A 1 101 ? -11.079 30.780 124.763 1.00 29.36 101 GLU A N 1
ATOM 695 C CA . GLU A 1 101 ? -11.303 30.117 126.074 1.00 29.36 101 GLU A CA 1
ATOM 696 C C . GLU A 1 101 ? -12.624 30.742 126.668 1.00 29.36 101 GLU A C 1
ATOM 698 O O . GLU A 1 101 ? -12.999 31.826 1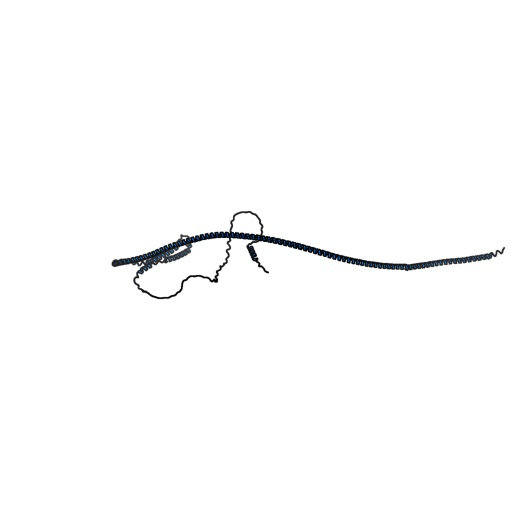26.228 1.00 29.36 101 GLU A O 1
ATOM 703 N N . THR A 1 102 ? -13.427 30.216 127.619 1.00 29.95 102 THR A N 1
ATOM 704 C CA . THR A 1 102 ? -13.227 30.333 129.095 1.00 29.95 102 THR A CA 1
ATOM 705 C C . THR A 1 102 ? -14.498 29.937 129.903 1.00 29.95 102 THR A C 1
ATOM 707 O O . THR A 1 102 ? -15.507 30.611 129.755 1.00 29.95 102 THR A O 1
ATOM 710 N N . LYS A 1 103 ? -14.395 28.903 130.773 1.00 38.06 103 LYS A N 1
ATOM 711 C CA . LYS A 1 103 ? -14.907 28.713 132.180 1.00 38.06 103 LYS A CA 1
ATOM 712 C C . LYS A 1 103 ? -16.379 29.072 132.574 1.00 38.06 103 LYS A C 1
ATOM 714 O O . LYS A 1 103 ? -16.988 29.952 131.995 1.00 38.06 103 LYS A O 1
ATOM 719 N N . SER A 1 104 ? -17.014 28.480 133.605 1.00 32.53 104 SER A N 1
ATOM 720 C CA . SER A 1 104 ? -16.551 27.553 134.666 1.00 32.53 104 SER A CA 1
ATOM 721 C C . SER A 1 104 ? -17.682 26.722 135.309 1.00 32.53 104 SER A C 1
ATOM 723 O O . SER A 1 104 ? -18.811 27.201 135.401 1.00 32.53 104 SER A O 1
ATOM 725 N N . GLY A 1 105 ? -17.278 25.571 135.876 1.00 30.86 105 GLY A N 1
ATOM 726 C CA . GLY A 1 105 ? -17.927 24.815 136.967 1.00 30.86 105 GLY A CA 1
ATOM 727 C C . GLY A 1 105 ? -19.012 23.790 136.605 1.00 30.86 105 GLY A C 1
ATOM 728 O O . GLY A 1 105 ? -19.561 23.837 135.509 1.00 30.86 105 GLY A O 1
ATOM 729 N N . GLU A 1 106 ? -19.402 22.845 137.478 1.00 31.84 106 GLU A N 1
ATOM 730 C CA . GLU A 1 106 ? -18.786 22.223 138.688 1.00 31.84 106 GLU A CA 1
ATOM 731 C C . GLU A 1 106 ? -19.652 20.966 139.042 1.00 31.84 106 GLU A C 1
ATOM 733 O O . GLU A 1 106 ? -20.785 20.889 138.569 1.00 31.84 106 GLU A O 1
ATOM 738 N N . THR A 1 107 ? -19.289 19.902 139.781 1.00 31.45 107 THR A N 1
ATOM 739 C CA . THR A 1 107 ? -18.128 19.514 140.625 1.00 31.45 107 THR A CA 1
ATOM 740 C C . THR A 1 107 ? -17.905 17.971 140.499 1.00 31.45 107 THR A C 1
ATOM 742 O O . THR A 1 107 ? -18.462 17.327 139.613 1.00 31.45 107 THR A O 1
ATOM 745 N N . ARG A 1 108 ? -17.141 17.322 141.401 1.00 34.34 108 ARG A N 1
ATOM 746 C CA . ARG A 1 108 ? -16.978 15.851 141.550 1.00 34.34 108 ARG A CA 1
ATOM 747 C C . ARG A 1 108 ? -16.945 15.472 143.047 1.00 34.34 108 ARG A C 1
ATOM 749 O O . ARG A 1 108 ? -16.613 16.333 143.859 1.00 34.34 108 ARG A O 1
ATOM 756 N N . PRO A 1 109 ? -17.196 14.201 143.425 1.00 36.84 109 PRO A N 1
ATOM 757 C CA . PRO A 1 109 ? -16.269 13.569 144.377 1.00 36.84 109 PRO A CA 1
ATOM 758 C C . PRO A 1 109 ? -15.816 12.139 143.997 1.00 36.84 109 PRO A C 1
ATOM 760 O O . PRO A 1 109 ? -16.339 11.490 143.094 1.00 36.84 109 PRO A O 1
ATOM 763 N N . ALA A 1 110 ? -14.777 11.684 144.694 1.00 35.06 110 ALA A N 1
ATOM 764 C CA . ALA A 1 110 ? -14.179 10.339 144.755 1.00 35.06 110 ALA A CA 1
ATOM 765 C C . ALA A 1 110 ? -13.471 10.246 146.140 1.00 35.06 110 ALA A C 1
ATOM 767 O O . ALA A 1 110 ? -13.567 11.231 146.879 1.00 35.06 110 ALA A O 1
ATOM 768 N N . PRO A 1 111 ? -12.676 9.214 146.510 1.00 58.91 111 PRO A N 1
ATOM 769 C CA . PRO A 1 111 ? -12.516 7.827 146.034 1.00 58.91 111 PRO A CA 1
ATOM 770 C C . PRO A 1 111 ? -12.707 6.807 147.206 1.00 58.91 111 PRO A C 1
ATOM 772 O O . PRO A 1 111 ? -13.264 7.188 148.227 1.00 58.91 111 PRO A O 1
ATOM 775 N N . VAL A 1 112 ? -12.245 5.543 147.083 1.00 35.88 112 VAL A N 1
ATOM 776 C CA . VAL A 1 112 ? -11.493 4.738 148.104 1.00 35.88 112 VAL A CA 1
ATOM 777 C C . VAL A 1 112 ? -11.419 3.239 147.725 1.00 35.88 112 VAL A C 1
ATOM 779 O O . VAL A 1 112 ? -12.407 2.620 147.346 1.00 35.88 112 VAL A O 1
ATOM 782 N N . ALA A 1 113 ? -10.231 2.659 147.907 1.00 46.34 113 ALA A N 1
ATOM 783 C CA . ALA A 1 113 ? -9.921 1.242 148.179 1.00 46.34 113 ALA A CA 1
ATOM 784 C C . ALA A 1 113 ? -8.901 1.250 149.359 1.00 46.34 113 ALA A C 1
ATOM 786 O O . ALA A 1 113 ? -8.289 2.314 149.523 1.00 46.34 113 ALA A O 1
ATOM 787 N N . PRO A 1 114 ? -8.654 0.183 150.171 1.00 48.44 114 PRO A N 1
ATOM 788 C CA . PRO A 1 114 ? -8.664 -1.242 149.791 1.00 48.44 114 PRO A CA 1
ATOM 789 C C . PRO A 1 114 ? -9.109 -2.279 150.877 1.00 48.44 114 PRO A C 1
ATOM 791 O O . PRO A 1 114 ? -9.502 -1.937 151.983 1.00 48.44 114 PRO A O 1
ATOM 794 N N . ALA A 1 115 ? -9.001 -3.567 150.509 1.00 44.69 115 ALA A N 1
ATOM 795 C CA . ALA A 1 115 ? -8.691 -4.777 151.303 1.00 44.69 115 ALA A CA 1
ATOM 796 C C . ALA A 1 115 ? -9.121 -4.937 152.787 1.00 44.69 115 ALA A C 1
ATOM 798 O O . ALA A 1 115 ? -8.506 -4.342 153.660 1.00 44.69 115 ALA A O 1
ATOM 799 N N . VAL A 1 116 ? -9.963 -5.954 153.057 1.00 37.16 116 VAL A N 1
ATOM 800 C CA . VAL A 1 116 ? -9.747 -7.050 154.044 1.00 37.16 116 VAL A CA 1
ATOM 801 C C . VAL A 1 116 ? -10.560 -8.283 153.584 1.00 37.16 116 VAL A C 1
ATOM 803 O O . VAL A 1 116 ? -11.721 -8.141 153.213 1.00 37.16 116 VAL A O 1
ATOM 806 N N . ALA A 1 117 ? -9.985 -9.491 153.633 1.00 57.94 117 ALA A N 1
ATOM 807 C CA . ALA A 1 117 ? -10.739 -10.758 153.640 1.00 57.94 117 ALA A CA 1
ATOM 808 C C . ALA A 1 117 ? -10.858 -11.249 155.095 1.00 57.94 117 ALA A C 1
ATOM 810 O O . ALA A 1 117 ? -9.862 -11.134 155.815 1.00 57.94 117 ALA A O 1
ATOM 811 N N . PRO A 1 118 ? -12.020 -11.768 155.555 1.00 46.91 118 PRO A N 1
ATOM 812 C CA . PRO A 1 118 ? -12.049 -13.212 155.860 1.00 46.91 118 PRO A CA 1
ATOM 813 C C . PRO A 1 118 ? -13.438 -13.918 155.867 1.00 46.91 118 PRO A C 1
ATOM 815 O O . PRO A 1 118 ? -14.497 -13.297 155.853 1.00 46.91 118 PRO A O 1
ATOM 818 N N . ALA A 1 119 ? -13.380 -15.248 156.045 1.00 47.06 119 ALA A N 1
ATOM 819 C CA . ALA A 1 119 ? -14.321 -16.068 156.834 1.00 47.06 119 ALA A CA 1
ATOM 820 C C . ALA A 1 119 ? -15.690 -16.521 156.260 1.00 47.06 119 ALA A C 1
ATOM 822 O O . ALA A 1 119 ? -16.637 -16.671 157.030 1.00 47.06 119 ALA A O 1
ATOM 823 N N . ASN A 1 120 ? -15.797 -16.867 154.967 1.00 51.47 120 ASN A N 1
ATOM 824 C CA . ASN A 1 120 ? -16.815 -17.845 154.519 1.00 51.47 120 ASN A CA 1
ATOM 825 C C . ASN A 1 120 ? -16.422 -18.567 153.207 1.00 51.47 120 ASN A C 1
ATOM 827 O O . ASN A 1 120 ? -17.042 -18.363 152.163 1.00 51.47 120 ASN A O 1
ATOM 831 N N . ASP A 1 121 ? -15.357 -19.377 153.249 1.00 49.81 121 ASP A N 1
ATOM 832 C CA . ASP A 1 121 ? -14.743 -20.020 152.065 1.00 49.81 121 ASP A CA 1
ATOM 833 C C . ASP A 1 121 ? -15.055 -21.533 151.938 1.00 49.81 121 ASP A C 1
ATOM 835 O O . ASP A 1 121 ? -14.413 -22.265 151.189 1.00 49.81 121 ASP A O 1
ATOM 839 N N . ASP A 1 122 ? -16.093 -22.026 152.624 1.00 52.41 122 ASP A N 1
ATOM 840 C CA . ASP A 1 122 ? -16.422 -23.465 152.650 1.00 52.41 122 ASP A CA 1
ATOM 841 C C . ASP A 1 122 ? -17.216 -23.942 151.415 1.00 52.41 122 ASP A C 1
ATOM 843 O O . ASP A 1 122 ? -17.334 -25.141 151.142 1.00 52.41 122 ASP A O 1
ATOM 847 N N . ARG A 1 123 ? -17.756 -23.007 150.617 1.00 51.69 123 ARG A N 1
ATOM 848 C CA . ARG A 1 123 ? -18.620 -23.304 149.455 1.00 51.69 123 ARG A CA 1
ATOM 849 C C . ARG A 1 123 ? -17.883 -23.501 148.124 1.00 51.69 123 ARG A C 1
ATOM 851 O O . ARG A 1 123 ? -18.533 -23.800 147.122 1.00 51.69 123 ARG A O 1
ATOM 858 N N . ARG A 1 124 ? -16.549 -23.396 148.087 1.00 50.62 124 ARG A N 1
ATOM 859 C CA . ARG A 1 124 ? -15.742 -23.694 146.881 1.00 50.62 124 ARG A CA 1
ATOM 860 C C . ARG A 1 124 ? -15.410 -25.183 146.690 1.00 50.62 124 ARG A C 1
ATOM 862 O O . ARG A 1 124 ? -15.047 -25.578 145.583 1.00 50.62 124 ARG A O 1
ATOM 869 N N . SER A 1 125 ? -15.607 -26.013 147.714 1.00 52.19 125 SER A N 1
ATOM 870 C CA . SER A 1 125 ? -15.285 -27.451 147.721 1.00 52.19 125 SER A CA 1
ATOM 871 C C . SER A 1 125 ? -16.078 -28.279 146.692 1.00 52.19 125 SER A C 1
ATOM 873 O O . SER A 1 125 ? -15.492 -28.979 145.867 1.00 52.19 125 SER A O 1
ATOM 875 N N . VAL A 1 126 ? -17.411 -28.161 146.666 1.00 51.78 126 VAL A N 1
ATOM 876 C CA . VAL A 1 126 ? -18.278 -28.966 145.775 1.00 51.78 126 VAL A CA 1
ATOM 877 C C . VAL A 1 126 ? -18.098 -28.596 144.294 1.00 51.78 126 VAL A C 1
ATOM 879 O O . VAL A 1 126 ? -18.158 -29.465 143.422 1.00 51.78 126 VAL A O 1
ATOM 882 N N . GLY A 1 127 ? -17.808 -27.323 144.000 1.00 53.41 127 GLY A N 1
ATOM 883 C CA . GLY A 1 127 ? -17.542 -26.853 142.635 1.00 53.41 127 GLY A CA 1
ATOM 884 C C . GLY A 1 127 ? -16.284 -27.476 142.022 1.00 53.41 127 GLY A C 1
ATOM 885 O O . GLY A 1 127 ? -16.296 -27.864 140.855 1.00 53.41 127 GLY A O 1
ATOM 886 N N . GLN A 1 128 ? -15.225 -27.656 142.819 1.00 51.66 128 GLN A N 1
ATOM 887 C CA . GLN A 1 128 ? -13.998 -28.311 142.356 1.00 51.66 128 GLN A CA 1
ATOM 888 C C . GLN A 1 128 ? -14.165 -29.830 142.185 1.00 51.66 128 GLN A C 1
ATOM 890 O O . GLN A 1 128 ? -13.549 -30.403 141.289 1.00 51.66 128 GLN A O 1
ATOM 895 N N . ILE A 1 129 ? -15.042 -30.482 142.957 1.00 56.91 129 ILE A N 1
ATOM 896 C CA . ILE A 1 129 ? -15.316 -31.926 142.827 1.00 56.91 129 ILE A CA 1
ATOM 897 C C . ILE A 1 129 ? -16.112 -32.237 141.548 1.00 56.91 129 ILE A C 1
ATOM 899 O O . ILE A 1 129 ? -15.759 -33.162 140.815 1.00 56.91 129 ILE A O 1
ATOM 903 N N . LEU A 1 130 ? -17.133 -31.440 141.208 1.00 55.53 130 LEU A N 1
ATOM 904 C CA . LEU A 1 130 ? -17.856 -31.609 139.938 1.00 55.53 130 LEU A CA 1
ATOM 905 C C . LEU A 1 130 ? -16.979 -31.285 138.718 1.00 55.53 130 LEU A C 1
ATOM 907 O O . LEU A 1 130 ? -17.067 -31.976 137.702 1.00 55.53 130 LEU A O 1
ATOM 911 N N . GLN A 1 131 ? -16.083 -30.298 138.823 1.00 53.91 131 GLN A N 1
ATOM 912 C CA . GLN A 1 131 ? -15.144 -29.981 137.743 1.00 53.91 131 GLN A CA 1
ATOM 913 C C . GLN A 1 131 ? -14.006 -31.016 137.618 1.00 53.91 131 GLN A C 1
ATOM 915 O O . GLN A 1 131 ? -13.529 -31.255 136.509 1.00 53.91 131 GLN A O 1
ATOM 920 N N . ALA A 1 132 ? -13.647 -31.724 138.697 1.00 56.88 132 ALA A N 1
ATOM 921 C CA . ALA A 1 132 ? -12.754 -32.886 138.648 1.00 56.88 132 ALA A CA 1
ATOM 922 C C . ALA A 1 132 ? -13.383 -34.115 137.955 1.00 56.88 132 ALA A C 1
ATOM 924 O O . ALA A 1 132 ? -12.656 -34.958 137.431 1.00 56.88 132 ALA A O 1
ATOM 925 N N . MET A 1 133 ? -14.719 -34.207 137.885 1.00 53.69 133 MET A N 1
ATOM 926 C CA . MET A 1 133 ? -15.419 -35.260 137.130 1.00 53.69 133 MET A CA 1
ATOM 927 C C . MET A 1 133 ? -15.606 -34.943 135.635 1.00 53.69 133 MET A C 1
ATOM 929 O O . MET A 1 133 ? -15.983 -35.832 134.872 1.00 53.69 133 MET A O 1
ATOM 933 N N . GLN A 1 134 ? -15.287 -33.729 135.168 1.00 57.88 134 GLN A N 1
ATOM 934 C CA . GLN A 1 134 ? -15.289 -33.380 133.736 1.00 57.88 134 GLN A CA 1
ATOM 935 C C . GLN A 1 134 ? -13.928 -33.575 133.042 1.00 57.88 134 GLN A C 1
ATOM 937 O O . GLN A 1 134 ? -13.570 -32.844 132.118 1.00 57.88 134 GLN A O 1
ATOM 942 N N . VAL A 1 135 ? -13.194 -34.635 133.391 1.00 56.09 135 VAL A N 1
ATOM 943 C CA . VAL A 1 135 ? -12.122 -35.141 132.520 1.00 56.09 135 VAL A CA 1
ATOM 944 C C . VAL A 1 135 ? -12.733 -36.118 131.518 1.00 56.09 135 VAL A C 1
ATOM 946 O O . VAL A 1 135 ? -12.974 -37.283 131.829 1.00 56.09 135 VAL A O 1
ATOM 949 N N . ARG A 1 136 ? -12.978 -35.658 130.282 1.00 57.22 136 ARG A N 1
ATOM 950 C CA . ARG A 1 136 ? -13.339 -36.567 129.179 1.00 57.22 136 ARG A CA 1
ATOM 951 C C . ARG A 1 136 ? -12.190 -37.574 128.993 1.00 57.22 136 ARG A C 1
ATOM 953 O O . ARG A 1 136 ? -11.065 -37.122 128.764 1.00 57.22 136 ARG A O 1
ATOM 960 N N . PRO A 1 137 ? -12.427 -38.900 129.062 1.00 62.25 137 PRO A N 1
ATOM 961 C CA . PRO A 1 137 ? -11.358 -39.884 128.924 1.00 62.25 137 PRO A CA 1
ATOM 962 C C . PRO A 1 137 ? -10.685 -39.708 127.563 1.00 62.25 137 PRO A C 1
ATOM 964 O O . PRO A 1 137 ? -11.356 -39.626 126.526 1.00 62.25 137 PRO A O 1
ATOM 967 N N . SER A 1 138 ? -9.357 -39.586 127.567 1.00 66.50 138 SER A N 1
ATOM 968 C CA . SER A 1 138 ? -8.616 -39.269 126.352 1.00 66.50 138 SER A CA 1
ATOM 969 C C . SER A 1 138 ? -8.796 -40.392 125.327 1.00 66.50 138 SER A C 1
ATOM 971 O O . SER A 1 138 ? -8.761 -41.578 125.650 1.00 66.50 138 SER A O 1
ATOM 973 N N . LYS A 1 139 ? -8.972 -40.037 124.049 1.00 64.88 139 LYS A N 1
ATOM 974 C CA . LYS A 1 139 ? -9.083 -41.031 122.962 1.00 64.88 139 LYS A CA 1
ATOM 975 C C . LYS A 1 139 ? -7.748 -41.747 122.668 1.00 64.88 139 LYS A C 1
ATOM 977 O O . LYS A 1 139 ? -7.700 -42.602 121.789 1.00 64.88 139 LYS A O 1
ATOM 982 N N . GLY A 1 140 ? -6.688 -41.421 123.416 1.00 75.88 140 GLY A N 1
ATOM 983 C CA . GLY A 1 140 ? -5.319 -41.911 123.250 1.00 75.88 140 GLY A CA 1
ATOM 984 C C . GLY A 1 140 ? -5.181 -43.434 123.141 1.00 75.88 140 GLY A C 1
ATOM 985 O O . GLY A 1 140 ? -4.545 -43.868 122.186 1.00 75.88 140 GLY A O 1
ATOM 986 N N . PRO A 1 141 ? -5.801 -44.260 124.012 1.00 81.31 141 PRO A N 1
ATOM 987 C CA . PRO A 1 141 ? -5.689 -45.718 123.915 1.00 81.31 141 PRO A CA 1
ATOM 988 C C . PRO A 1 141 ? -6.205 -46.276 122.583 1.00 81.31 141 PRO A C 1
ATOM 990 O O . PRO A 1 141 ? -5.582 -47.163 122.009 1.00 81.31 141 PRO A O 1
ATOM 993 N N . TYR A 1 142 ? -7.298 -45.720 122.047 1.00 82.38 142 TYR A N 1
ATOM 994 C CA . TYR A 1 142 ? -7.831 -46.132 120.746 1.00 82.38 142 TYR A CA 1
ATOM 995 C C . TYR A 1 142 ? -6.988 -45.623 119.575 1.00 82.38 142 TYR A C 1
ATOM 997 O O . TYR A 1 142 ? -6.800 -46.365 118.621 1.00 82.38 142 TYR A O 1
ATOM 1005 N N . VAL A 1 143 ? -6.440 -44.405 119.650 1.00 82.12 143 VAL A N 1
ATOM 1006 C CA . VAL A 1 143 ? -5.527 -43.884 118.613 1.00 82.12 143 VAL A CA 1
ATOM 1007 C C . VAL A 1 143 ? -4.215 -44.680 118.586 1.00 82.12 143 VAL A C 1
ATOM 1009 O O . VAL A 1 143 ? -3.725 -45.037 117.519 1.00 82.12 143 VAL A O 1
ATOM 1012 N N . ALA A 1 144 ? -3.664 -45.028 119.751 1.00 83.62 144 ALA A N 1
ATOM 1013 C CA . ALA A 1 144 ? -2.506 -45.911 119.840 1.00 83.62 144 ALA A CA 1
ATOM 1014 C C . ALA A 1 144 ? -2.825 -47.301 119.263 1.00 83.62 144 ALA A C 1
ATOM 1016 O O . ALA A 1 144 ? -2.048 -47.823 118.466 1.00 83.62 144 ALA A O 1
ATOM 1017 N N . ALA A 1 145 ? -3.993 -47.868 119.587 1.00 86.38 145 ALA A N 1
ATOM 1018 C CA . ALA A 1 145 ? -4.426 -49.144 119.027 1.00 86.38 145 ALA A CA 1
ATOM 1019 C C . ALA A 1 145 ? -4.648 -49.096 117.509 1.00 86.38 145 ALA A C 1
ATOM 1021 O O . ALA A 1 145 ? -4.263 -50.056 116.847 1.00 86.38 145 ALA A O 1
ATOM 1022 N N . THR A 1 146 ? -5.186 -48.015 116.924 1.00 84.00 146 THR A N 1
ATOM 1023 C CA . THR A 1 146 ? -5.293 -47.900 115.456 1.00 84.00 146 THR A CA 1
ATOM 1024 C C . THR A 1 146 ? -3.922 -47.835 114.796 1.00 84.00 146 THR A C 1
ATOM 1026 O O . THR A 1 146 ? -3.703 -48.534 113.812 1.00 84.00 146 THR A O 1
ATOM 1029 N N . VAL A 1 147 ? -2.979 -47.059 115.342 1.00 87.00 147 VAL A N 1
ATOM 1030 C CA . VAL A 1 147 ? -1.615 -46.959 114.792 1.00 87.00 147 VAL A CA 1
ATOM 1031 C C . VAL A 1 147 ? -0.885 -48.302 114.882 1.00 87.00 147 VAL A C 1
ATOM 1033 O O . VAL A 1 147 ? -0.378 -48.783 113.871 1.00 87.00 147 VAL A O 1
ATOM 1036 N N . VAL A 1 148 ? -0.888 -48.956 116.048 1.00 89.50 148 VAL A N 1
ATOM 1037 C CA . VAL A 1 148 ? -0.248 -50.274 116.230 1.00 89.50 148 VAL A CA 1
ATOM 1038 C C . VAL A 1 148 ? -0.928 -51.348 115.375 1.00 89.50 148 VAL A C 1
ATOM 1040 O O . VAL A 1 148 ? -0.239 -52.167 114.775 1.00 89.50 148 VAL A O 1
ATOM 1043 N N . SER A 1 149 ? -2.257 -51.313 115.237 1.00 87.06 149 SER A N 1
ATOM 1044 C CA . SER A 1 149 ? -3.000 -52.234 114.365 1.00 87.06 149 SER A CA 1
ATOM 1045 C C . SER A 1 149 ? -2.666 -52.044 112.886 1.00 87.06 149 SER A C 1
ATOM 1047 O O . SER A 1 149 ? -2.537 -53.032 112.172 1.00 87.06 149 SER A O 1
ATOM 1049 N N . LEU A 1 150 ? -2.498 -50.803 112.414 1.00 87.75 150 LEU A N 1
ATOM 1050 C CA . LEU A 1 150 ? -2.087 -50.522 111.034 1.00 87.75 150 LEU A CA 1
ATOM 1051 C C . LEU A 1 150 ? -0.641 -50.961 110.771 1.00 87.75 150 LEU A C 1
ATOM 1053 O O . LEU A 1 150 ? -0.370 -51.558 109.732 1.00 87.75 150 LEU A O 1
ATOM 1057 N N . VAL A 1 151 ? 0.272 -50.735 111.722 1.00 90.56 151 VAL A N 1
ATOM 1058 C CA . VAL A 1 151 ? 1.654 -51.237 111.642 1.00 90.56 151 VAL A CA 1
ATOM 1059 C C . VAL A 1 151 ? 1.679 -52.770 111.637 1.00 90.56 151 VAL A C 1
ATOM 1061 O O . VAL A 1 151 ? 2.385 -53.360 110.822 1.00 90.56 151 VAL A O 1
ATOM 1064 N N . TRP A 1 152 ? 0.869 -53.426 112.475 1.00 90.62 152 TRP A N 1
ATOM 1065 C CA . TRP A 1 152 ? 0.750 -54.887 112.489 1.00 90.62 152 TRP A CA 1
ATOM 1066 C C . TRP A 1 152 ? 0.153 -55.437 111.192 1.00 90.62 152 TRP A C 1
ATOM 1068 O O . TRP A 1 152 ? 0.703 -56.375 110.625 1.00 90.62 152 TRP A O 1
ATOM 1078 N N . ALA A 1 153 ? -0.924 -54.839 110.679 1.00 85.69 153 ALA A N 1
ATOM 1079 C CA . ALA A 1 153 ? -1.523 -55.238 109.408 1.00 85.69 153 ALA A CA 1
ATOM 1080 C C . ALA A 1 153 ? -0.548 -55.044 108.234 1.00 85.69 153 ALA A C 1
ATOM 1082 O O . ALA A 1 153 ? -0.474 -55.905 107.362 1.00 85.69 153 ALA A O 1
ATOM 1083 N N . GLY A 1 154 ? 0.250 -53.969 108.238 1.00 84.12 154 GLY A N 1
ATOM 1084 C CA . GLY A 1 154 ? 1.318 -53.747 107.262 1.00 84.12 154 GLY A CA 1
ATOM 1085 C C . GLY A 1 154 ? 2.436 -54.793 107.342 1.00 84.12 154 GLY A C 1
ATOM 1086 O O . GLY A 1 154 ? 2.839 -55.332 106.314 1.00 84.12 154 GLY A O 1
ATOM 1087 N N . LEU A 1 155 ? 2.897 -55.134 108.551 1.00 86.25 155 LEU A N 1
ATOM 1088 C CA . LEU A 1 155 ? 3.895 -56.190 108.776 1.00 86.25 155 LEU A CA 1
ATOM 1089 C C . LEU A 1 155 ? 3.368 -57.577 108.385 1.00 86.25 155 LEU A C 1
ATOM 1091 O O . LEU A 1 155 ? 4.066 -58.323 107.699 1.00 86.25 155 LEU A O 1
ATOM 1095 N N . TRP A 1 156 ? 2.131 -57.907 108.765 1.00 88.88 156 TRP A N 1
ATOM 1096 C CA . TRP A 1 156 ? 1.476 -59.150 108.366 1.00 88.88 156 TRP A CA 1
ATOM 1097 C C . TRP A 1 156 ? 1.303 -59.215 106.850 1.00 88.88 156 TRP A C 1
ATOM 1099 O O . TRP A 1 156 ? 1.596 -60.246 106.260 1.00 88.88 156 TRP A O 1
ATOM 1109 N N . PHE A 1 157 ? 0.897 -58.121 106.197 1.00 84.06 157 PHE A N 1
ATOM 1110 C CA . PHE A 1 157 ? 0.745 -58.077 104.742 1.00 84.06 157 PHE A CA 1
ATOM 1111 C C . PHE A 1 157 ? 2.093 -58.230 104.025 1.00 84.06 157 PHE A C 1
ATOM 1113 O O . PHE A 1 157 ? 2.184 -58.982 103.058 1.00 84.06 157 PHE A O 1
ATOM 1120 N N . ALA A 1 158 ? 3.160 -57.597 104.523 1.00 84.75 158 ALA A N 1
ATOM 1121 C CA . ALA A 1 158 ? 4.511 -57.781 103.996 1.00 84.75 158 ALA A CA 1
ATOM 1122 C C . ALA A 1 158 ? 4.993 -59.239 104.137 1.00 84.75 158 ALA A C 1
ATOM 1124 O O . ALA A 1 158 ? 5.517 -59.809 103.179 1.00 84.75 158 ALA A O 1
ATOM 1125 N N . TRP A 1 159 ? 4.758 -59.868 105.294 1.00 85.88 159 TRP A N 1
ATOM 1126 C CA . TRP A 1 159 ? 5.069 -61.282 105.523 1.00 85.88 159 TRP A CA 1
ATOM 1127 C C . TRP A 1 159 ? 4.221 -62.217 104.645 1.00 85.88 159 TRP A C 1
ATOM 1129 O O . TRP A 1 159 ? 4.763 -63.087 103.967 1.00 85.88 159 TRP A O 1
ATOM 1139 N N . ALA A 1 160 ? 2.907 -62.001 104.574 1.00 80.88 160 ALA A N 1
ATOM 1140 C CA . ALA A 1 160 ? 1.988 -62.775 103.744 1.00 80.88 160 ALA A CA 1
ATOM 1141 C C . ALA A 1 160 ? 2.301 -62.632 102.246 1.00 80.88 160 ALA A C 1
ATOM 1143 O O . ALA A 1 160 ? 2.124 -63.586 101.494 1.00 80.88 160 ALA A O 1
ATOM 1144 N N . MET A 1 161 ? 2.817 -61.477 101.810 1.00 79.94 161 MET A N 1
ATOM 1145 C CA . MET A 1 161 ? 3.270 -61.261 100.436 1.00 79.94 161 MET A CA 1
ATOM 1146 C C . MET A 1 161 ? 4.609 -61.962 100.146 1.00 79.94 161 MET A C 1
ATOM 1148 O O . MET A 1 161 ? 4.800 -62.465 99.039 1.00 79.94 161 MET A O 1
ATOM 1152 N N . ALA A 1 162 ? 5.510 -62.066 101.129 1.00 81.31 162 ALA A N 1
ATOM 1153 C CA . ALA A 1 162 ? 6.727 -62.877 101.018 1.00 81.31 162 ALA A CA 1
ATOM 1154 C C . ALA A 1 162 ? 6.406 -64.386 100.974 1.00 81.31 162 ALA A C 1
ATOM 1156 O O . ALA A 1 162 ? 6.907 -65.104 100.111 1.00 81.31 162 ALA A O 1
ATOM 1157 N N . ASN A 1 163 ? 5.487 -64.851 101.826 1.00 76.19 163 ASN A N 1
ATOM 1158 C CA . ASN A 1 163 ? 4.993 -66.233 101.889 1.00 76.19 163 ASN A CA 1
ATOM 1159 C C . ASN A 1 163 ? 3.758 -66.496 100.996 1.00 76.19 163 ASN A C 1
ATOM 1161 O O . ASN A 1 163 ? 3.027 -67.476 101.195 1.00 76.19 163 ASN A O 1
ATOM 1165 N N . ARG A 1 164 ? 3.523 -65.655 99.977 1.00 72.31 164 ARG A N 1
ATOM 1166 C CA . ARG A 1 164 ? 2.312 -65.698 99.133 1.00 72.31 164 ARG A CA 1
ATOM 1167 C C . ARG A 1 164 ? 2.117 -67.019 98.398 1.00 72.31 164 ARG A C 1
ATOM 1169 O O . ARG A 1 164 ? 0.984 -67.436 98.189 1.00 72.31 164 ARG A O 1
ATOM 1176 N N . THR A 1 165 ? 3.209 -67.680 98.017 1.00 68.69 165 THR A N 1
ATOM 1177 C CA . THR A 1 165 ? 3.172 -68.966 97.309 1.00 68.69 165 THR A CA 1
ATOM 1178 C C . THR A 1 165 ? 2.621 -70.077 98.188 1.00 68.69 165 THR A C 1
ATOM 1180 O O . THR A 1 165 ? 1.870 -70.892 97.681 1.00 68.69 165 THR A O 1
ATOM 1183 N N . THR A 1 166 ? 2.924 -70.072 99.491 1.00 70.75 166 THR A N 1
ATOM 1184 C CA . THR A 1 166 ? 2.343 -70.990 100.484 1.00 70.75 166 THR A CA 1
ATOM 1185 C C . THR A 1 166 ? 0.896 -70.633 100.840 1.00 70.75 166 THR A C 1
ATOM 1187 O O . THR A 1 166 ? 0.049 -71.525 100.864 1.00 70.75 166 THR A O 1
ATOM 1190 N N . LEU A 1 167 ? 0.570 -69.346 101.040 1.00 67.50 167 LEU A N 1
ATOM 1191 C CA . LEU A 1 167 ? -0.791 -68.925 101.417 1.00 67.50 167 LEU A CA 1
ATOM 1192 C C . LEU A 1 167 ? -1.829 -69.072 100.289 1.00 67.50 167 LEU A C 1
ATOM 1194 O O . LEU A 1 167 ? -2.982 -69.384 100.573 1.00 67.50 167 LEU A O 1
ATOM 1198 N N . LEU A 1 168 ? -1.450 -68.829 99.027 1.00 67.00 168 LEU A N 1
ATOM 1199 C CA . LEU A 1 168 ? -2.362 -68.842 97.872 1.00 67.00 168 LEU A CA 1
ATOM 1200 C C . LEU A 1 168 ? -2.234 -70.115 97.008 1.00 67.00 168 LEU A C 1
ATOM 1202 O O . LEU A 1 168 ? -2.641 -70.114 95.850 1.00 67.00 168 LEU A O 1
ATOM 1206 N N . SER A 1 169 ? -1.725 -71.222 97.566 1.00 63.84 169 SER A N 1
ATOM 1207 C CA . SER A 1 169 ? -1.536 -72.511 96.861 1.00 63.84 169 SER A CA 1
ATOM 1208 C C . SER A 1 169 ? -2.826 -73.175 96.331 1.00 63.84 169 SER A C 1
ATOM 1210 O O . SER A 1 169 ? -2.753 -74.233 95.713 1.00 63.84 169 SER A O 1
ATOM 1212 N N . GLY A 1 170 ? -4.010 -72.617 96.610 1.00 62.28 170 GLY A N 1
ATOM 1213 C CA . GLY A 1 170 ? -5.312 -73.105 96.129 1.00 62.28 170 GLY A CA 1
ATOM 1214 C C . GLY A 1 170 ? -5.969 -74.221 96.957 1.00 62.28 170 GLY A C 1
ATOM 1215 O O . GLY A 1 170 ? -7.160 -74.467 96.786 1.00 62.28 170 GLY A O 1
ATOM 1216 N N . ASP A 1 171 ? -5.245 -74.858 97.880 1.00 65.19 171 ASP A N 1
ATOM 1217 C CA . ASP A 1 171 ? -5.765 -75.941 98.729 1.00 65.19 171 ASP A CA 1
ATOM 1218 C C . ASP A 1 171 ? -6.256 -75.416 100.093 1.00 65.19 171 ASP A C 1
ATOM 1220 O O . ASP A 1 171 ? -5.495 -75.262 101.052 1.00 65.19 171 ASP A O 1
ATOM 1224 N N . ILE A 1 172 ? -7.557 -75.116 100.160 1.00 61.69 172 ILE A N 1
ATOM 1225 C CA . ILE A 1 172 ? -8.236 -74.487 101.310 1.00 61.69 172 ILE A CA 1
ATOM 1226 C C . ILE A 1 172 ? -8.346 -75.442 102.519 1.00 61.69 172 ILE A C 1
ATOM 1228 O O . ILE A 1 172 ? -8.650 -75.007 103.627 1.00 61.69 172 ILE A O 1
ATOM 1232 N N . ALA A 1 173 ? -8.095 -76.745 102.336 1.00 65.06 173 ALA A N 1
ATOM 1233 C CA . ALA A 1 173 ? -8.197 -77.744 103.402 1.00 65.06 173 ALA A CA 1
ATOM 1234 C C . ALA A 1 173 ? -7.006 -77.727 104.380 1.00 65.06 173 ALA A C 1
ATOM 1236 O O . ALA A 1 173 ? -7.070 -78.346 105.445 1.00 65.06 173 ALA A O 1
ATOM 1237 N N . ARG A 1 174 ? -5.912 -77.027 104.049 1.00 68.62 174 ARG A N 1
ATOM 1238 C CA . ARG A 1 174 ? -4.762 -76.881 104.951 1.00 68.62 174 ARG A CA 1
ATOM 1239 C C . ARG A 1 174 ? -5.044 -75.828 106.028 1.00 68.62 174 ARG A C 1
ATOM 1241 O O . ARG A 1 174 ? -5.605 -74.778 105.720 1.00 68.62 174 ARG A O 1
ATOM 1248 N N . PRO A 1 175 ? -4.600 -76.037 107.282 1.00 70.56 175 PRO A N 1
ATOM 1249 C CA . PRO A 1 175 ? -4.855 -75.082 108.357 1.00 70.56 175 PRO A CA 1
ATOM 1250 C C . PRO A 1 175 ? -4.078 -73.766 108.196 1.00 70.56 175 PRO A C 1
ATOM 1252 O O . PRO A 1 175 ? -4.472 -72.766 108.784 1.00 70.56 175 PRO A O 1
ATOM 1255 N N . GLU A 1 176 ? -3.000 -73.726 107.407 1.00 72.88 176 GLU A N 1
ATOM 1256 C CA . GLU A 1 176 ? -2.114 -72.556 107.291 1.00 72.88 176 GLU A CA 1
ATOM 1257 C C . GLU A 1 176 ? -2.795 -71.255 106.818 1.00 72.88 176 GLU A C 1
ATOM 1259 O O . GLU A 1 176 ? -2.671 -70.265 107.538 1.00 72.88 176 GLU A O 1
ATOM 1264 N N . PRO A 1 177 ? -3.544 -71.189 105.695 1.00 74.62 177 PRO A N 1
ATOM 1265 C CA . PRO A 1 177 ? -4.242 -69.960 105.299 1.00 74.62 177 PRO A CA 1
ATOM 1266 C C . PRO A 1 177 ? -5.312 -69.521 106.313 1.00 74.62 177 PRO A C 1
ATOM 1268 O O . PRO A 1 177 ? -5.471 -68.324 106.558 1.00 74.62 177 PRO A O 1
ATOM 1271 N N . ALA A 1 178 ? -6.006 -70.468 106.956 1.00 72.44 178 ALA A N 1
ATOM 1272 C CA . ALA A 1 178 ? -6.987 -70.167 108.000 1.00 72.44 178 ALA A CA 1
ATOM 1273 C C . ALA A 1 178 ? -6.319 -69.593 109.265 1.00 72.44 178 ALA A C 1
ATOM 1275 O O . ALA A 1 178 ? -6.764 -68.576 109.800 1.00 72.44 178 ALA A O 1
ATOM 1276 N N . LEU A 1 179 ? -5.205 -70.192 109.702 1.00 77.25 179 LEU A N 1
ATOM 1277 C CA . LEU A 1 179 ? -4.375 -69.695 110.801 1.00 77.25 179 LEU A CA 1
ATOM 1278 C C . LEU A 1 179 ? -3.741 -68.339 110.467 1.00 77.25 179 LEU A C 1
ATOM 1280 O O . LEU A 1 179 ? -3.675 -67.475 111.336 1.00 77.25 179 LEU A O 1
ATOM 1284 N N . ALA A 1 180 ? -3.327 -68.111 109.220 1.00 78.81 180 ALA A N 1
ATOM 1285 C CA . ALA A 1 180 ? -2.771 -66.835 108.786 1.00 78.81 180 ALA A CA 1
ATOM 1286 C C . ALA A 1 180 ? -3.827 -65.717 108.805 1.00 78.81 180 ALA A C 1
ATOM 1288 O O . ALA A 1 180 ? -3.550 -64.636 109.324 1.00 78.81 180 ALA A O 1
ATOM 1289 N N . GLY A 1 181 ? -5.050 -65.980 108.326 1.00 75.50 181 GLY A N 1
ATOM 1290 C CA . GLY A 1 181 ? -6.174 -65.043 108.445 1.00 75.50 181 GLY A CA 1
ATOM 1291 C C . GLY A 1 181 ? -6.531 -64.736 109.905 1.00 75.50 181 GLY A C 1
ATOM 1292 O O . GLY A 1 181 ? -6.724 -63.573 110.270 1.00 75.50 181 GLY A O 1
ATOM 1293 N N . LEU A 1 182 ? -6.516 -65.754 110.773 1.00 80.81 182 LEU A N 1
ATOM 1294 C CA . LEU A 1 182 ? -6.672 -65.574 112.219 1.00 80.81 182 LEU A CA 1
ATOM 1295 C C . LEU A 1 182 ? -5.515 -64.755 112.831 1.00 80.81 182 LEU A C 1
ATOM 1297 O O . LEU A 1 182 ? -5.749 -63.953 113.731 1.00 80.81 182 LEU A O 1
ATOM 1301 N N . ALA A 1 183 ? -4.285 -64.895 112.327 1.00 82.44 183 ALA A N 1
ATOM 1302 C CA . ALA A 1 183 ? -3.109 -64.138 112.770 1.00 82.44 183 ALA A CA 1
ATOM 1303 C C . ALA A 1 183 ? -3.075 -62.675 112.275 1.00 82.44 183 ALA A C 1
ATOM 1305 O O . ALA A 1 183 ? -2.384 -61.847 112.874 1.00 82.44 183 ALA A O 1
ATOM 1306 N N . LEU A 1 184 ? -3.838 -62.328 111.232 1.00 85.12 184 LEU A N 1
ATOM 1307 C CA . LEU A 1 184 ? -4.113 -60.933 110.872 1.00 85.12 184 LEU A CA 1
ATOM 1308 C C . LEU A 1 184 ? -5.137 -60.323 111.835 1.00 85.12 184 LEU A C 1
ATOM 1310 O O . LEU A 1 184 ? -4.877 -59.304 112.473 1.00 85.12 184 LEU A O 1
ATOM 1314 N N . VAL A 1 185 ? -6.311 -60.955 111.935 1.00 84.81 185 VAL A N 1
ATOM 1315 C CA . VAL A 1 185 ? -7.480 -60.384 112.622 1.00 84.81 185 VAL A CA 1
ATOM 1316 C C . VAL A 1 185 ? -7.344 -60.460 114.143 1.00 84.81 185 VAL A C 1
ATOM 1318 O O . VAL A 1 185 ? -7.680 -59.503 114.837 1.00 84.81 185 VAL A O 1
ATOM 1321 N N . GLY A 1 186 ? -6.816 -61.566 114.671 1.00 84.00 186 GLY A N 1
ATOM 1322 C CA . GLY A 1 186 ? -6.691 -61.836 116.104 1.00 84.00 186 GLY A CA 1
ATOM 1323 C C . GLY A 1 186 ? -5.928 -60.747 116.865 1.00 84.00 186 GLY A C 1
ATOM 1324 O O . GLY A 1 186 ? -6.503 -60.168 117.786 1.00 84.00 186 GLY A O 1
ATOM 1325 N N . PRO A 1 187 ? -4.686 -60.394 116.479 1.00 85.19 187 PRO A N 1
ATOM 1326 C CA . PRO A 1 187 ? -3.938 -59.311 117.116 1.00 85.19 187 PRO A CA 1
ATOM 1327 C C . PRO A 1 187 ? -4.608 -57.942 116.952 1.00 85.19 187 PRO A C 1
ATOM 1329 O O . PRO A 1 187 ? -4.612 -57.150 117.888 1.00 85.19 187 PRO A O 1
ATOM 1332 N N . MET A 1 188 ? -5.237 -57.674 115.803 1.00 86.88 188 MET A N 1
ATOM 1333 C CA . MET A 1 188 ? -5.955 -56.420 115.545 1.00 86.88 188 MET A CA 1
ATOM 1334 C C . MET A 1 188 ? -7.146 -56.242 116.504 1.00 86.88 188 MET A C 1
ATOM 1336 O O . MET A 1 188 ? -7.292 -55.202 117.149 1.00 86.88 188 MET A O 1
ATOM 1340 N N . VAL A 1 189 ? -7.951 -57.298 116.668 1.00 85.81 189 VAL A N 1
ATOM 1341 C CA . VAL A 1 189 ? -9.036 -57.360 117.658 1.00 85.81 189 VAL A CA 1
ATOM 1342 C C . VAL A 1 189 ? -8.472 -57.303 119.077 1.00 85.81 189 VAL A C 1
ATOM 1344 O O . VAL A 1 189 ? -9.015 -56.580 119.906 1.00 85.81 189 VAL A O 1
ATOM 1347 N N . PHE A 1 190 ? -7.364 -57.994 119.362 1.00 85.50 190 PHE A N 1
ATOM 1348 C CA . PHE A 1 190 ? -6.720 -57.996 120.676 1.00 85.50 190 PHE A CA 1
ATOM 1349 C C . PHE A 1 190 ? -6.235 -56.602 121.091 1.00 85.50 190 PHE A C 1
ATOM 1351 O O . PHE A 1 190 ? -6.522 -56.189 122.210 1.00 85.50 190 PHE A O 1
ATOM 1358 N N . PHE A 1 191 ? -5.579 -55.834 120.214 1.00 87.06 191 PHE A N 1
ATOM 1359 C CA . PHE A 1 191 ? -5.160 -54.460 120.523 1.00 87.06 191 PHE A CA 1
ATOM 1360 C C . PHE A 1 191 ? -6.354 -53.533 120.769 1.00 87.06 191 PHE A C 1
ATOM 1362 O O . PHE A 1 191 ? -6.311 -52.707 121.682 1.00 87.06 191 PHE A O 1
ATOM 1369 N N . PHE A 1 192 ? -7.446 -53.693 120.016 1.00 83.88 192 PHE A N 1
ATOM 1370 C CA . PHE A 1 192 ? -8.682 -52.958 120.279 1.00 83.88 192 PHE A CA 1
ATOM 1371 C C . PHE A 1 192 ? -9.352 -53.380 121.591 1.00 83.88 192 PHE A C 1
ATOM 1373 O O . PHE A 1 192 ? -9.777 -52.512 122.352 1.00 83.88 192 PHE A O 1
ATOM 1380 N N . LEU A 1 193 ? -9.390 -54.675 121.913 1.00 83.62 193 LEU A N 1
ATOM 1381 C CA . LEU A 1 193 ? -9.903 -55.180 123.188 1.00 83.62 193 LEU A CA 1
ATOM 1382 C C . LEU A 1 193 ? -9.049 -54.676 124.361 1.00 83.62 193 LEU A C 1
ATOM 1384 O O . LEU A 1 193 ? -9.585 -54.245 125.379 1.00 83.62 193 LEU A O 1
ATOM 1388 N N . LEU A 1 194 ? -7.724 -54.648 124.193 1.00 83.56 194 LEU A N 1
ATOM 1389 C CA . LEU A 1 194 ? -6.780 -54.088 125.155 1.00 83.56 194 LEU A CA 1
ATOM 1390 C C . LEU A 1 194 ? -6.985 -52.576 125.318 1.00 83.56 194 LEU A C 1
ATOM 1392 O O . LEU A 1 194 ? -6.891 -52.083 126.434 1.00 83.56 194 LEU A O 1
ATOM 1396 N N . ALA A 1 195 ? -7.329 -51.839 124.256 1.00 83.19 195 ALA A N 1
ATOM 1397 C CA . ALA A 1 195 ? -7.686 -50.422 124.342 1.00 83.19 195 ALA A CA 1
ATOM 1398 C C . ALA A 1 195 ? -9.042 -50.186 125.028 1.00 83.19 195 ALA A C 1
ATOM 1400 O O . ALA A 1 195 ? -9.152 -49.252 125.823 1.00 83.19 195 ALA A O 1
ATOM 1401 N N . VAL A 1 196 ? -10.044 -51.048 124.796 1.00 81.81 196 VAL A N 1
ATOM 1402 C CA . VAL A 1 196 ? -11.312 -51.052 125.552 1.00 81.81 196 VAL A CA 1
ATOM 1403 C C . VAL A 1 196 ? -11.029 -51.290 127.035 1.00 81.81 196 VAL A C 1
ATOM 1405 O O . VAL A 1 196 ? -11.501 -50.527 127.875 1.00 81.81 196 VAL A O 1
ATOM 1408 N N . ILE A 1 197 ? -10.231 -52.307 127.372 1.00 81.06 197 ILE A N 1
ATOM 1409 C CA . ILE A 1 197 ? -9.883 -52.655 128.756 1.00 81.06 197 ILE A CA 1
ATOM 1410 C C . ILE A 1 197 ? -9.021 -51.562 129.396 1.00 81.06 197 ILE A C 1
ATOM 1412 O O . ILE A 1 197 ? -9.305 -51.168 130.519 1.00 81.06 197 ILE A O 1
ATOM 1416 N N . ALA A 1 198 ? -8.025 -51.013 128.699 1.00 77.19 198 ALA A N 1
ATOM 1417 C CA . ALA A 1 198 ? -7.179 -49.933 129.203 1.00 77.19 198 ALA A CA 1
ATOM 1418 C C . ALA A 1 198 ? -7.993 -48.662 129.464 1.00 77.19 198 ALA A C 1
ATOM 1420 O O . ALA A 1 198 ? -7.864 -48.064 130.531 1.00 77.19 198 ALA A O 1
ATOM 1421 N N . ARG A 1 199 ? -8.891 -48.290 128.543 1.00 74.69 199 ARG A N 1
ATOM 1422 C CA . ARG A 1 199 ? -9.824 -47.180 128.748 1.00 74.69 199 ARG A CA 1
ATOM 1423 C C . ARG A 1 199 ? -10.766 -47.454 129.921 1.00 74.69 199 ARG A C 1
ATOM 1425 O O . ARG A 1 199 ? -10.912 -46.592 130.778 1.00 74.69 199 ARG A O 1
ATOM 1432 N N . ARG A 1 200 ? -11.351 -48.651 130.011 1.00 69.00 200 ARG A N 1
ATOM 1433 C CA . ARG A 1 200 ? -12.279 -49.022 131.092 1.00 69.00 200 ARG A CA 1
ATOM 1434 C C . ARG A 1 200 ? -11.582 -49.156 132.451 1.00 69.00 200 ARG A C 1
ATOM 1436 O O . ARG A 1 200 ? -12.188 -48.863 133.472 1.00 69.00 200 ARG A O 1
ATOM 1443 N N . ALA A 1 201 ? -10.300 -49.520 132.478 1.00 68.44 201 ALA A N 1
ATOM 1444 C CA . ALA A 1 201 ? -9.453 -49.530 133.671 1.00 68.44 201 ALA A CA 1
ATOM 1445 C C . ALA A 1 201 ? -8.993 -48.118 134.076 1.00 68.44 201 ALA A C 1
ATOM 1447 O O . ALA A 1 201 ? -8.836 -47.846 135.264 1.00 68.44 201 ALA A O 1
ATOM 1448 N N . GLN A 1 202 ? -8.809 -47.202 133.120 1.00 67.62 202 GLN A N 1
ATOM 1449 C CA . GLN A 1 202 ? -8.598 -45.775 133.391 1.00 67.62 202 GLN A CA 1
ATOM 1450 C C . GLN A 1 202 ? -9.876 -45.118 133.934 1.00 67.62 202 GLN A C 1
ATOM 1452 O O . GLN A 1 202 ? -9.811 -44.417 134.941 1.00 67.62 202 GLN A O 1
ATOM 1457 N N . GLU A 1 203 ? -11.036 -45.417 133.343 1.00 66.56 203 GLU A N 1
ATOM 1458 C CA . GLU A 1 203 ? -12.357 -45.023 133.851 1.00 66.56 203 GLU A CA 1
ATOM 1459 C C . GLU A 1 203 ? -12.587 -45.605 135.265 1.00 66.56 203 GLU A C 1
ATOM 1461 O O . GLU A 1 203 ? -12.915 -44.857 136.185 1.00 66.56 203 GLU A O 1
ATOM 1466 N N . MET A 1 204 ? -12.282 -46.891 135.499 1.00 58.84 204 MET A N 1
ATOM 1467 C CA . MET A 1 204 ? -12.388 -47.500 136.834 1.00 58.84 204 MET A CA 1
ATOM 1468 C C . MET A 1 204 ? -11.368 -46.977 137.854 1.00 58.84 204 MET A C 1
ATOM 1470 O O . MET A 1 204 ? -11.696 -46.900 139.035 1.00 58.84 204 MET A O 1
ATOM 1474 N N . ARG A 1 205 ? -10.163 -46.556 137.442 1.00 63.00 205 ARG A N 1
ATOM 1475 C CA . ARG A 1 205 ? -9.218 -45.855 138.333 1.00 63.00 205 ARG A CA 1
ATOM 1476 C C . ARG A 1 205 ? -9.722 -44.473 138.750 1.00 63.00 205 ARG A C 1
ATOM 1478 O O . ARG A 1 205 ? -9.407 -44.055 139.862 1.00 63.00 205 ARG A O 1
ATOM 1485 N N . LEU A 1 206 ? -10.503 -43.786 137.910 1.00 57.66 206 LEU A N 1
ATOM 1486 C CA . LEU A 1 206 ? -11.157 -42.533 138.300 1.00 57.66 206 LEU A CA 1
ATOM 1487 C C . LEU A 1 206 ? -12.304 -42.766 139.299 1.00 57.66 206 LEU A C 1
ATOM 1489 O O . LEU A 1 206 ? -12.423 -41.992 140.244 1.00 57.66 206 LEU A O 1
ATOM 1493 N N . THR A 1 207 ? -13.095 -43.837 139.164 1.00 57.19 207 THR A N 1
ATOM 1494 C CA . THR A 1 207 ? -14.188 -44.143 140.117 1.00 57.19 207 THR A CA 1
ATOM 1495 C C . THR A 1 207 ? -13.743 -44.872 141.388 1.00 57.19 207 THR A C 1
ATOM 1497 O O . THR A 1 207 ? -14.395 -44.755 142.419 1.00 57.19 207 THR A O 1
ATOM 1500 N N . ALA A 1 208 ? -12.630 -45.611 141.377 1.00 53.00 208 ALA A N 1
ATOM 1501 C CA . ALA A 1 208 ? -12.133 -46.289 142.581 1.00 53.00 208 ALA A CA 1
ATOM 1502 C C . ALA A 1 208 ? -11.652 -45.302 143.662 1.00 53.00 208 ALA A C 1
ATOM 1504 O O . ALA A 1 208 ? -11.654 -45.629 144.848 1.00 53.00 208 ALA A O 1
ATOM 1505 N N . ARG A 1 209 ? -11.273 -44.078 143.268 1.00 57.00 209 ARG A N 1
ATOM 1506 C CA . ARG A 1 209 ? -10.799 -43.031 144.186 1.00 57.00 209 ARG A CA 1
ATOM 1507 C C . ARG A 1 209 ? -11.919 -42.294 144.934 1.00 57.00 209 ARG A C 1
ATOM 1509 O O . ARG A 1 209 ? -11.604 -41.509 145.817 1.00 57.00 209 ARG A O 1
ATOM 1516 N N . SER A 1 210 ? -13.190 -42.558 144.615 1.00 54.62 210 SER A N 1
ATOM 1517 C CA . SER A 1 210 ? -14.372 -41.972 145.272 1.00 54.62 210 SER A CA 1
ATOM 1518 C C . SER A 1 210 ? -15.204 -42.978 146.087 1.00 54.62 210 SER A C 1
ATOM 1520 O O . SER A 1 210 ? -16.302 -42.652 146.528 1.00 54.62 210 SER A O 1
ATOM 1522 N N . MET A 1 211 ? -14.689 -44.193 146.324 1.00 45.91 211 MET A N 1
ATOM 1523 C CA . MET A 1 211 ? -15.377 -45.247 147.098 1.00 45.91 211 MET A CA 1
ATOM 1524 C C . MET A 1 211 ? -14.797 -45.488 148.505 1.00 45.91 211 MET A C 1
ATOM 1526 O O . MET A 1 211 ? -15.508 -45.983 149.378 1.00 45.91 211 MET A O 1
ATOM 1530 N N . SER A 1 212 ? -13.547 -45.095 148.783 1.00 49.66 212 SER A N 1
ATOM 1531 C CA . SER A 1 212 ? -12.934 -45.278 150.114 1.00 49.66 212 SER A CA 1
ATOM 1532 C C . SER A 1 212 ? -13.493 -44.346 151.195 1.00 49.66 212 SER A C 1
ATOM 1534 O O . SER A 1 212 ? -13.383 -44.651 152.376 1.00 49.66 212 SER A O 1
ATOM 1536 N N . GLU A 1 213 ? -14.100 -43.222 150.811 1.00 53.56 213 GLU A N 1
ATOM 1537 C CA . GLU A 1 213 ? -14.641 -42.222 151.746 1.00 53.56 213 GLU A CA 1
ATOM 1538 C C . GLU A 1 213 ? -16.076 -42.550 152.208 1.00 53.56 213 GLU A C 1
ATOM 1540 O O . GLU A 1 213 ? -16.511 -42.113 153.273 1.00 53.56 213 GLU A O 1
ATOM 1545 N N . VAL A 1 214 ? -16.790 -43.393 151.450 1.00 50.78 214 VAL A N 1
ATOM 1546 C CA . VAL A 1 214 ? -18.140 -43.881 151.788 1.00 50.78 214 VAL A CA 1
ATOM 1547 C C . VAL A 1 214 ? -18.079 -45.178 152.604 1.00 50.78 214 VAL A C 1
ATOM 1549 O O . VAL A 1 214 ? -18.861 -45.350 153.536 1.00 50.78 214 VAL A O 1
ATOM 1552 N N . ALA A 1 215 ? -17.110 -46.061 152.329 1.00 44.75 215 ALA A N 1
ATOM 1553 C CA . ALA A 1 215 ? -16.953 -47.333 153.043 1.00 44.75 215 ALA A CA 1
ATOM 1554 C C . ALA A 1 215 ? -16.650 -47.177 154.551 1.00 44.75 215 ALA A C 1
ATOM 1556 O O . ALA A 1 215 ? -17.012 -48.043 155.340 1.00 44.75 215 ALA A O 1
ATOM 1557 N N . VAL A 1 216 ? -16.032 -46.064 154.967 1.00 53.69 216 VAL A N 1
ATOM 1558 C CA . VAL A 1 216 ? -15.714 -45.778 156.382 1.00 53.69 216 VAL A CA 1
ATOM 1559 C C . VAL A 1 216 ? -16.934 -45.273 157.172 1.00 53.69 216 VAL A C 1
ATOM 1561 O O . VAL A 1 216 ? -16.934 -45.328 158.396 1.00 53.69 216 VAL A O 1
ATOM 1564 N N . ARG A 1 217 ? -18.006 -44.815 156.507 1.00 50.00 217 ARG A N 1
ATOM 1565 C CA . ARG A 1 217 ? -19.201 -44.242 157.165 1.00 50.00 217 ARG A CA 1
ATOM 1566 C C . ARG A 1 217 ? -20.392 -45.203 157.280 1.00 50.00 217 ARG A C 1
ATOM 1568 O O . ARG A 1 217 ? -21.504 -44.760 157.545 1.00 50.00 217 ARG A O 1
ATOM 1575 N N . LEU A 1 218 ? -20.167 -46.504 157.085 1.00 44.31 218 LEU A N 1
ATOM 1576 C CA . LEU A 1 218 ? -21.198 -47.554 157.148 1.00 44.31 218 LEU A CA 1
ATOM 1577 C C . LEU A 1 218 ? -20.855 -48.711 158.106 1.00 44.31 218 LEU A C 1
ATOM 1579 O O . LEU A 1 218 ? -21.551 -49.722 158.115 1.00 44.31 218 LEU A O 1
ATOM 1583 N N . ALA A 1 219 ? -19.817 -48.554 158.932 1.00 48.00 219 ALA A N 1
ATOM 1584 C CA . ALA A 1 219 ? -19.372 -49.547 159.910 1.00 48.00 219 ALA A CA 1
ATOM 1585 C C . ALA A 1 219 ? -19.349 -48.974 161.341 1.00 48.00 219 ALA A C 1
ATOM 1587 O O . ALA A 1 219 ? -18.296 -48.943 161.962 1.00 48.00 219 ALA A O 1
ATOM 1588 N N . GLU A 1 220 ? -20.504 -48.471 161.799 1.00 33.88 220 GLU A N 1
ATOM 1589 C CA . GLU A 1 220 ? -21.022 -48.466 163.190 1.00 33.88 220 GLU A CA 1
ATOM 1590 C C . GLU A 1 220 ? -22.189 -47.464 163.299 1.00 33.88 220 GLU A C 1
ATOM 1592 O O . GLU A 1 220 ? -22.049 -46.280 162.982 1.00 33.88 220 GLU A O 1
ATOM 1597 N N . PRO A 1 221 ? -23.375 -47.944 163.699 1.00 53.72 221 PRO A N 1
ATOM 1598 C CA . PRO A 1 221 ? -23.934 -47.475 164.971 1.00 53.72 221 PRO A CA 1
ATOM 1599 C C . PRO A 1 221 ? -24.530 -48.621 165.809 1.00 53.72 221 PRO A C 1
ATOM 1601 O O . PRO A 1 221 ? -24.883 -49.651 165.253 1.00 53.72 221 PRO A O 1
ATOM 1604 N N . GLU A 1 222 ? -24.687 -48.399 167.123 1.00 36.84 222 GLU A N 1
ATOM 1605 C CA . GLU A 1 222 ? -25.712 -49.040 167.993 1.00 36.84 222 GLU A CA 1
ATOM 1606 C C . GLU A 1 222 ? -25.749 -48.430 169.424 1.00 36.84 222 GLU A C 1
ATOM 1608 O O . GLU A 1 222 ? -26.729 -48.600 170.138 1.00 36.84 222 GLU A O 1
ATOM 1613 N N . THR A 1 223 ? -24.739 -47.663 169.875 1.00 46.41 223 THR A N 1
ATOM 1614 C CA . THR A 1 223 ? -24.633 -47.207 171.289 1.00 46.41 223 THR A CA 1
ATOM 1615 C C . THR A 1 223 ? -24.899 -45.716 171.565 1.00 46.41 223 THR A C 1
ATOM 1617 O O . THR A 1 223 ? -24.586 -45.236 172.651 1.00 46.41 223 THR A O 1
ATOM 1620 N N . ILE A 1 224 ? -25.531 -44.969 170.647 1.00 44.31 224 ILE A N 1
ATOM 1621 C CA . ILE A 1 224 ? -25.983 -43.574 170.899 1.00 44.31 224 ILE A CA 1
ATOM 1622 C C . ILE A 1 224 ? -27.493 -43.414 170.622 1.00 44.31 224 ILE A C 1
ATOM 1624 O O . ILE A 1 224 ? -27.956 -42.430 170.050 1.00 44.31 224 ILE A O 1
ATOM 1628 N N . ALA A 1 225 ? -28.285 -44.403 171.044 1.00 47.19 225 ALA A N 1
ATOM 1629 C CA . ALA A 1 225 ? -29.743 -44.401 170.894 1.00 47.19 225 ALA A CA 1
ATOM 1630 C C . ALA A 1 225 ? -30.506 -43.700 172.043 1.00 47.19 225 ALA A C 1
ATOM 1632 O O . ALA A 1 225 ? -31.720 -43.532 171.942 1.00 47.19 225 ALA A O 1
ATOM 1633 N N . THR A 1 226 ? -29.831 -43.279 173.125 1.00 49.91 226 THR A N 1
ATOM 1634 C CA . THR A 1 226 ? -30.516 -42.862 174.372 1.00 49.91 226 THR A CA 1
ATOM 1635 C C . THR A 1 226 ? -30.175 -41.473 174.925 1.00 49.91 226 THR A C 1
ATOM 1637 O O . THR A 1 226 ? -30.969 -40.961 175.707 1.00 49.91 226 THR A O 1
ATOM 1640 N N . GLU A 1 227 ? -29.090 -40.805 174.501 1.00 51.03 227 GLU A N 1
ATOM 1641 C CA . GLU A 1 227 ? -28.775 -39.427 174.959 1.00 51.03 227 GLU A CA 1
ATOM 1642 C C . GLU A 1 227 ? -28.966 -38.323 173.896 1.00 51.03 227 GLU A C 1
ATOM 1644 O O . GLU A 1 227 ? -29.149 -37.161 174.253 1.00 51.03 227 GLU A O 1
ATOM 1649 N N . GLN A 1 228 ? -29.026 -38.637 172.594 1.00 48.06 228 GLN A N 1
ATOM 1650 C CA . GLN A 1 228 ? -29.221 -37.612 171.544 1.00 48.06 228 GLN A CA 1
ATOM 1651 C C . GLN A 1 228 ? -30.687 -37.213 171.279 1.00 48.06 228 GLN A C 1
ATOM 1653 O O . GLN A 1 228 ? -30.951 -36.318 170.476 1.00 48.06 228 GLN A O 1
ATOM 1658 N N . VAL A 1 229 ? -31.661 -37.814 171.972 1.00 49.88 229 VAL A N 1
ATOM 1659 C CA . VAL A 1 229 ? -33.105 -37.569 171.755 1.00 49.88 229 VAL A CA 1
ATOM 1660 C C . VAL A 1 229 ? -33.503 -36.098 172.002 1.00 49.88 229 VAL A C 1
ATOM 1662 O O . VAL A 1 229 ? -34.401 -35.565 171.341 1.00 49.88 229 VAL A O 1
ATOM 1665 N N . ILE A 1 230 ? -32.794 -35.396 172.891 1.00 53.28 230 ILE A N 1
ATOM 1666 C CA . ILE A 1 230 ? -33.070 -33.987 173.224 1.00 53.28 230 ILE A CA 1
ATOM 1667 C C . ILE A 1 230 ? -32.446 -33.018 172.195 1.00 53.28 230 ILE A C 1
ATOM 1669 O O . ILE A 1 230 ? -33.059 -32.004 171.860 1.00 53.28 230 ILE A O 1
ATOM 1673 N N . THR A 1 231 ? -31.290 -33.344 171.608 1.00 54.41 231 THR A N 1
ATOM 1674 C CA . THR A 1 231 ? -30.654 -32.547 170.538 1.00 54.41 231 THR A CA 1
ATOM 1675 C C . THR A 1 231 ? -31.287 -32.786 169.166 1.00 54.41 231 THR A C 1
ATOM 1677 O O . THR A 1 231 ? -31.470 -31.832 168.406 1.00 54.41 231 THR A O 1
ATOM 1680 N N . LEU A 1 232 ? -31.700 -34.022 168.866 1.00 45.91 232 LEU A N 1
ATOM 1681 C CA . LEU A 1 232 ? -32.390 -34.389 167.623 1.00 45.91 232 LEU A CA 1
ATOM 1682 C C . LEU A 1 232 ? -33.672 -33.558 167.411 1.00 45.91 232 LEU A C 1
ATOM 1684 O O . LEU A 1 232 ? -33.955 -33.105 166.302 1.00 45.91 232 LEU A O 1
ATOM 1688 N N . SER A 1 233 ? -34.385 -33.265 168.502 1.00 45.88 233 SER A N 1
ATOM 1689 C CA . SER A 1 233 ? -35.616 -32.463 168.516 1.00 45.88 233 SER A CA 1
ATOM 1690 C C . SER A 1 233 ? -35.424 -31.005 168.056 1.00 45.88 233 SER A C 1
ATOM 1692 O O . SER A 1 233 ? -36.343 -30.411 167.489 1.00 45.88 233 SER A O 1
ATOM 1694 N N . GLN A 1 234 ? -34.237 -30.415 168.255 1.00 57.25 234 GLN A N 1
ATOM 1695 C CA . GLN A 1 234 ? -33.904 -29.076 167.742 1.00 57.25 234 GLN A CA 1
ATOM 1696 C C . GLN A 1 234 ? -33.185 -29.126 166.388 1.00 57.25 234 GLN A C 1
ATOM 1698 O O . GLN A 1 234 ? -33.427 -28.263 165.541 1.00 57.25 234 GLN A O 1
ATOM 1703 N N . ALA A 1 235 ? -32.350 -30.145 166.158 1.00 55.47 235 ALA A N 1
ATOM 1704 C CA . ALA A 1 235 ? -31.645 -30.340 164.895 1.00 55.47 235 ALA A CA 1
ATOM 1705 C C . ALA A 1 235 ? -32.620 -30.558 163.728 1.00 55.47 235 ALA A C 1
ATOM 1707 O O . ALA A 1 235 ? -32.523 -29.846 162.735 1.00 55.47 235 ALA A O 1
ATOM 1708 N N . ILE A 1 236 ? -33.630 -31.429 163.872 1.00 53.06 236 ILE A N 1
ATOM 1709 C CA . ILE A 1 236 ? -34.644 -31.661 162.825 1.00 53.06 236 ILE A CA 1
ATOM 1710 C C . ILE A 1 236 ? -35.387 -30.364 162.474 1.00 53.06 236 ILE A C 1
ATOM 1712 O O . ILE A 1 236 ? -35.609 -30.076 161.302 1.00 53.06 236 ILE A O 1
ATOM 1716 N N . ARG A 1 237 ? -35.721 -29.526 163.463 1.00 60.16 237 ARG A N 1
ATOM 1717 C CA . ARG A 1 237 ? -36.415 -28.248 163.218 1.00 60.16 237 ARG A CA 1
ATOM 1718 C C . ARG A 1 237 ? -35.557 -27.250 162.434 1.00 60.16 237 ARG A C 1
ATOM 1720 O O . ARG A 1 237 ? -36.098 -26.436 161.692 1.00 60.16 237 ARG A O 1
ATOM 1727 N N . ARG A 1 238 ? -34.232 -27.311 162.600 1.00 64.06 238 ARG A N 1
ATOM 1728 C CA . ARG A 1 238 ? -33.263 -26.449 161.912 1.00 64.06 238 ARG A CA 1
ATOM 1729 C C . ARG A 1 238 ? -32.848 -27.004 160.550 1.00 64.06 238 ARG A C 1
ATOM 1731 O O . ARG A 1 238 ? -32.638 -26.213 159.639 1.00 64.06 238 ARG A O 1
ATOM 1738 N N . GLU A 1 239 ? -32.821 -28.324 160.397 1.00 61.41 239 GLU A N 1
ATOM 1739 C CA . GLU A 1 239 ? -32.511 -28.996 159.135 1.00 61.41 239 GLU A CA 1
ATOM 1740 C C . GLU A 1 239 ? -33.706 -29.008 158.176 1.00 61.41 239 GLU A C 1
ATOM 1742 O O . GLU A 1 239 ? -33.537 -28.789 156.987 1.00 61.41 239 GLU A O 1
ATOM 1747 N N . VAL A 1 240 ? -34.943 -29.122 158.670 1.00 66.31 240 VAL A N 1
ATOM 1748 C CA . VAL A 1 240 ? -36.140 -28.910 157.834 1.00 66.31 240 VAL A CA 1
ATOM 1749 C C . VAL A 1 240 ? -36.267 -27.439 157.415 1.00 66.31 240 VAL A C 1
ATOM 1751 O O . VAL A 1 240 ? -36.706 -27.161 156.303 1.00 66.31 240 VAL A O 1
ATOM 1754 N N . ALA A 1 241 ? -35.820 -26.487 158.243 1.00 65.38 241 ALA A N 1
ATOM 1755 C CA . ALA A 1 241 ? -35.739 -25.078 157.848 1.00 65.38 241 ALA A CA 1
ATOM 1756 C C . ALA A 1 241 ? -34.598 -24.805 156.844 1.00 65.38 241 ALA A C 1
ATOM 1758 O O . ALA A 1 241 ? -34.798 -24.040 155.905 1.00 65.38 241 ALA A O 1
ATOM 1759 N N . SER A 1 242 ? -33.427 -25.441 156.993 1.00 67.75 242 SER A N 1
ATOM 1760 C CA . SER A 1 242 ? -32.292 -25.297 156.062 1.00 67.75 242 SER A CA 1
ATOM 1761 C C . SER A 1 242 ? -32.536 -26.013 154.729 1.00 67.75 242 SER A C 1
ATOM 1763 O O . SER A 1 242 ? -32.144 -25.509 153.680 1.00 67.75 242 SER A O 1
ATOM 1765 N N . MET A 1 243 ? -33.235 -27.149 154.755 1.00 62.22 243 MET A N 1
ATOM 1766 C CA . MET A 1 243 ? -33.697 -27.888 153.584 1.00 62.22 243 MET A CA 1
ATOM 1767 C C . MET A 1 243 ? -34.893 -27.190 152.929 1.00 62.22 243 MET A C 1
ATOM 1769 O O . MET A 1 243 ? -34.964 -27.176 151.708 1.00 62.22 243 MET A O 1
ATOM 1773 N N . GLY A 1 244 ? -35.764 -26.526 153.697 1.00 67.19 244 GLY A N 1
ATOM 1774 C CA . GLY A 1 244 ? -36.789 -25.611 153.183 1.00 67.19 244 GLY A CA 1
ATOM 1775 C C . GLY A 1 244 ? -36.177 -24.430 152.426 1.00 67.19 244 GLY A C 1
ATOM 1776 O O . GLY A 1 244 ? -36.394 -24.304 151.231 1.00 67.19 244 GLY A O 1
ATOM 1777 N N . ASP A 1 245 ? -35.313 -23.642 153.071 1.00 70.62 245 ASP A N 1
ATOM 1778 C CA . ASP A 1 245 ? -34.594 -22.494 152.479 1.00 70.62 245 ASP A CA 1
ATOM 1779 C C . ASP A 1 245 ? -33.541 -22.922 151.415 1.00 70.62 245 ASP A C 1
ATOM 1781 O O . ASP A 1 245 ? -33.087 -22.144 150.567 1.00 70.62 245 ASP A O 1
ATOM 1785 N N . GLY A 1 246 ? -33.140 -24.195 151.431 1.00 68.00 246 GLY A N 1
ATOM 1786 C CA . GLY A 1 246 ? -32.305 -24.845 150.419 1.00 68.00 246 GLY A CA 1
ATOM 1787 C C . GLY A 1 246 ? -33.097 -25.257 149.178 1.00 68.00 246 GLY A C 1
ATOM 1788 O O . GLY A 1 246 ? -32.641 -25.004 148.063 1.00 68.00 246 GLY A O 1
ATOM 1789 N N . ILE A 1 247 ? -34.294 -25.820 149.362 1.00 69.44 247 ILE A N 1
ATOM 1790 C CA . ILE A 1 247 ? -35.257 -26.110 148.295 1.00 69.44 247 ILE A CA 1
ATOM 1791 C C . ILE A 1 247 ? -35.790 -24.800 147.720 1.00 69.44 247 ILE A C 1
ATOM 1793 O O . ILE A 1 247 ? -35.774 -24.662 146.509 1.00 69.44 247 ILE A O 1
ATOM 1797 N N . GLU A 1 248 ? -36.154 -23.803 148.528 1.00 78.69 248 GLU A N 1
ATOM 1798 C CA . GLU A 1 248 ? -36.587 -22.484 148.050 1.00 78.69 248 GLU A CA 1
ATOM 1799 C C . GLU A 1 248 ? -35.490 -21.792 147.233 1.00 78.69 248 GLU A C 1
ATOM 1801 O O . GLU A 1 248 ? -35.788 -21.260 146.168 1.00 78.69 248 GLU A O 1
ATOM 1806 N N . ARG A 1 249 ? -34.205 -21.871 147.619 1.00 72.12 249 ARG A N 1
ATOM 1807 C CA . ARG A 1 249 ? -33.113 -21.364 146.759 1.00 72.12 249 ARG A CA 1
ATOM 1808 C C . ARG A 1 249 ? -32.820 -22.228 145.539 1.00 72.12 249 ARG A C 1
ATOM 1810 O O . ARG A 1 249 ? -32.438 -21.678 144.508 1.00 72.12 249 ARG A O 1
ATOM 1817 N N . ALA A 1 250 ? -32.952 -23.549 145.622 1.00 72.31 250 ALA A N 1
ATOM 1818 C CA . ALA A 1 250 ? -32.790 -24.423 144.462 1.00 72.31 250 ALA A CA 1
ATOM 1819 C C . ALA A 1 250 ? -33.929 -24.219 143.455 1.00 72.31 250 ALA A C 1
ATOM 1821 O O . ALA A 1 250 ? -33.673 -24.181 142.259 1.00 72.31 250 ALA A O 1
ATOM 1822 N N . LEU A 1 251 ? -35.151 -24.008 143.941 1.00 75.75 251 LEU A N 1
ATOM 1823 C CA . LEU A 1 251 ? -36.360 -23.733 143.176 1.00 75.75 251 LEU A CA 1
ATOM 1824 C C . LEU A 1 251 ? -36.360 -22.296 142.641 1.00 75.75 251 LEU A C 1
ATOM 1826 O O . LEU A 1 251 ? -36.726 -22.098 141.491 1.00 75.75 251 LEU A O 1
ATOM 1830 N N . ALA A 1 252 ? -35.829 -21.321 143.386 1.00 78.06 252 ALA A N 1
ATOM 1831 C CA . ALA A 1 252 ? -35.550 -19.981 142.871 1.00 78.06 252 ALA A CA 1
ATOM 1832 C C . ALA A 1 252 ? -34.513 -20.021 141.740 1.00 78.06 252 ALA A C 1
ATOM 1834 O O . ALA A 1 252 ? -34.774 -19.477 140.677 1.00 78.06 252 ALA A O 1
ATOM 1835 N N . ARG A 1 253 ? -33.382 -20.729 141.899 1.00 74.75 253 ARG A N 1
ATOM 1836 C CA . ARG A 1 253 ? -32.384 -20.891 140.821 1.00 74.75 253 ARG A CA 1
ATOM 1837 C C . ARG A 1 253 ? -32.888 -21.724 139.647 1.00 74.75 253 ARG A C 1
ATOM 1839 O O . ARG A 1 253 ? -32.502 -21.454 138.519 1.00 74.75 253 ARG A O 1
ATOM 1846 N N . ALA A 1 254 ? -33.711 -22.740 139.893 1.00 79.50 254 ALA A N 1
ATOM 1847 C CA . ALA A 1 254 ? -34.342 -23.524 138.839 1.00 79.50 254 ALA A CA 1
ATOM 1848 C C . ALA A 1 254 ? -35.380 -22.682 138.092 1.00 79.50 254 ALA A C 1
ATOM 1850 O O . ALA A 1 254 ? -35.427 -22.760 136.876 1.00 79.50 254 ALA A O 1
ATOM 1851 N N . SER A 1 255 ? -36.127 -21.819 138.785 1.00 77.56 255 SER A N 1
ATOM 1852 C CA . SER A 1 255 ? -37.028 -20.828 138.190 1.00 77.56 255 SER A CA 1
ATOM 1853 C C . SER A 1 255 ? -36.265 -19.725 137.452 1.00 77.56 255 SER A C 1
ATOM 1855 O O . SER A 1 255 ? -36.740 -19.242 136.432 1.00 77.56 255 SER A O 1
ATOM 1857 N N . GLU A 1 256 ? -35.086 -19.324 137.926 1.00 84.00 256 GLU A N 1
ATOM 1858 C CA . GLU A 1 256 ? -34.208 -18.337 137.286 1.00 84.00 256 GLU A CA 1
ATOM 1859 C C . GLU A 1 256 ? -33.546 -18.931 136.031 1.00 84.00 256 GLU A C 1
ATOM 1861 O O . GLU A 1 256 ? -33.519 -18.283 134.989 1.00 84.00 256 GLU A O 1
ATOM 1866 N N . LEU A 1 257 ? -33.123 -20.201 136.079 1.00 83.88 257 LEU A N 1
ATOM 1867 C CA . LEU A 1 257 ? -32.670 -20.974 134.918 1.00 83.88 257 LEU A CA 1
ATOM 1868 C C . LEU A 1 257 ? -33.809 -21.335 133.964 1.00 83.88 257 LEU A C 1
ATOM 1870 O O . LEU A 1 257 ? -33.582 -21.324 132.763 1.00 83.88 257 LEU A O 1
ATOM 1874 N N . GLU A 1 258 ? -35.021 -21.621 134.444 1.00 84.25 258 GLU A N 1
ATOM 1875 C CA . GLU A 1 258 ? -36.198 -21.792 133.588 1.00 84.25 258 GLU A CA 1
ATOM 1876 C C . GLU A 1 258 ? -36.516 -20.466 132.908 1.00 84.25 258 GLU A C 1
ATOM 1878 O O . GLU A 1 258 ? -36.701 -20.446 131.702 1.00 84.25 258 GLU A O 1
ATOM 1883 N N . THR A 1 259 ? -36.494 -19.347 133.634 1.00 87.19 259 THR A N 1
ATOM 1884 C CA . THR A 1 259 ? -36.695 -18.011 133.056 1.00 87.19 259 THR A CA 1
ATOM 1885 C C . THR A 1 259 ? -35.604 -17.690 132.037 1.00 87.19 259 THR A C 1
ATOM 1887 O O . THR A 1 259 ? -35.924 -17.206 130.956 1.00 87.19 259 THR A O 1
ATOM 1890 N N . LEU A 1 260 ? -34.339 -18.023 132.318 1.00 86.19 260 LEU A N 1
ATOM 1891 C CA . LEU A 1 260 ? -33.224 -17.824 131.394 1.00 86.19 260 LEU A CA 1
ATOM 1892 C C . LEU A 1 260 ? -33.356 -18.721 130.160 1.00 86.19 260 LEU A C 1
ATOM 1894 O O . LEU A 1 260 ? -33.338 -18.201 129.053 1.00 86.19 260 LEU A O 1
ATOM 1898 N N . VAL A 1 261 ? -33.571 -20.030 130.315 1.00 84.19 261 VAL A N 1
ATOM 1899 C CA . VAL A 1 261 ? -33.784 -20.974 129.202 1.00 84.19 261 VAL A CA 1
ATOM 1900 C C . VAL A 1 261 ? -35.026 -20.603 128.401 1.00 84.19 261 VAL A C 1
ATOM 1902 O O . VAL A 1 261 ? -34.989 -20.656 127.182 1.00 84.19 261 VAL A O 1
ATOM 1905 N N . ARG A 1 262 ? -36.110 -20.169 129.043 1.00 87.88 262 ARG A N 1
ATOM 1906 C CA . ARG A 1 262 ? -37.337 -19.713 128.379 1.00 87.88 262 ARG A CA 1
ATOM 1907 C C . ARG A 1 262 ? -37.137 -18.365 127.694 1.00 87.88 262 ARG A C 1
ATOM 1909 O O . ARG A 1 262 ? -37.746 -18.143 126.656 1.00 87.88 262 ARG A O 1
ATOM 1916 N N . SER A 1 263 ? -36.252 -17.503 128.199 1.00 89.31 263 SER A N 1
ATOM 1917 C CA . SER A 1 263 ? -35.832 -16.276 127.510 1.00 89.31 263 SER A CA 1
ATOM 1918 C C . SER A 1 263 ? -34.898 -16.564 126.332 1.00 89.31 263 SER A C 1
ATOM 1920 O O . SER A 1 263 ? -35.056 -15.953 125.279 1.00 89.31 263 SER A O 1
ATOM 1922 N N . GLU A 1 264 ? -34.001 -17.543 126.454 1.00 90.12 264 GLU A N 1
ATOM 1923 C CA . GLU A 1 264 ? -33.081 -17.967 125.399 1.00 90.12 264 GLU A CA 1
ATOM 1924 C C . GLU A 1 264 ? -33.850 -18.690 124.289 1.00 90.12 264 GLU A C 1
ATOM 1926 O O . GLU A 1 264 ? -33.700 -18.351 123.123 1.00 90.12 264 GLU A O 1
ATOM 1931 N N . VAL A 1 265 ? -34.770 -19.595 124.644 1.00 86.38 265 VAL A N 1
ATOM 1932 C CA . VAL A 1 265 ? -35.720 -20.238 123.724 1.00 86.38 265 VAL A CA 1
ATOM 1933 C C . VAL A 1 265 ? -36.637 -19.198 123.089 1.00 86.38 265 VAL A C 1
ATOM 1935 O O . VAL A 1 265 ? -36.758 -19.214 121.875 1.00 86.38 265 VAL A O 1
ATOM 1938 N N . ALA A 1 266 ? -37.199 -18.235 123.828 1.00 89.25 266 ALA A N 1
ATOM 1939 C CA . ALA A 1 266 ? -37.999 -17.162 123.226 1.00 89.25 266 ALA A CA 1
ATOM 1940 C C . ALA A 1 266 ? -37.173 -16.246 122.302 1.00 89.25 266 ALA A C 1
ATOM 1942 O O . ALA A 1 266 ? -37.702 -15.701 121.333 1.00 89.25 266 ALA A O 1
ATOM 1943 N N . THR A 1 267 ? -35.876 -16.070 122.570 1.00 90.00 267 THR A N 1
ATOM 1944 C CA . THR A 1 267 ? -34.951 -15.333 121.694 1.00 90.00 267 THR A CA 1
ATOM 1945 C C . THR A 1 267 ? -34.602 -16.160 120.457 1.00 90.00 267 THR A C 1
ATOM 1947 O O . THR A 1 267 ? -34.567 -15.622 119.352 1.00 90.00 267 THR A O 1
ATOM 1950 N N . LEU A 1 268 ? -34.442 -17.475 120.612 1.00 87.12 268 LEU A N 1
ATOM 1951 C CA . LEU A 1 268 ? -34.186 -18.419 119.532 1.00 87.12 268 LEU A CA 1
ATOM 1952 C C . LEU A 1 268 ? -35.415 -18.560 118.622 1.00 87.12 268 LEU A C 1
ATOM 1954 O O . LEU A 1 268 ? -35.284 -18.370 117.419 1.00 87.12 268 LEU A O 1
ATOM 1958 N N . GLU A 1 269 ? -36.606 -18.785 119.178 1.00 91.06 269 GLU A N 1
ATOM 1959 C CA . GLU A 1 269 ? -37.906 -18.772 118.492 1.00 91.06 269 GLU A CA 1
ATOM 1960 C C . GLU A 1 269 ? -38.144 -17.443 117.775 1.00 91.06 269 GLU A C 1
ATOM 1962 O O . GLU A 1 269 ? -38.515 -17.447 116.603 1.00 91.06 269 GLU A O 1
ATOM 1967 N N . ARG A 1 270 ? -37.862 -16.301 118.422 1.00 89.94 270 ARG A N 1
ATOM 1968 C CA . ARG A 1 270 ? -37.930 -14.986 117.769 1.00 89.94 270 ARG A CA 1
ATOM 1969 C C . ARG A 1 270 ? -36.954 -14.899 116.594 1.00 89.94 270 ARG A C 1
ATOM 1971 O O . ARG A 1 270 ? -37.378 -14.510 115.513 1.00 89.94 270 ARG A O 1
ATOM 1978 N N . SER A 1 271 ? -35.704 -15.336 116.759 1.00 91.12 271 SER A N 1
ATOM 1979 C CA . SER A 1 271 ? -34.697 -15.324 115.688 1.00 91.12 271 SER A CA 1
ATOM 1980 C C . SER A 1 271 ? -35.010 -16.295 114.542 1.00 91.12 271 SER A C 1
ATOM 1982 O O . SER A 1 271 ? -34.742 -15.974 113.387 1.00 91.12 271 SER A O 1
ATOM 1984 N N . TYR A 1 272 ? -35.632 -17.445 114.822 1.00 91.38 272 TYR A N 1
ATOM 1985 C CA . TYR A 1 272 ? -36.125 -18.375 113.807 1.00 91.38 272 TYR A CA 1
ATOM 1986 C C . TYR A 1 272 ? -37.354 -17.811 113.094 1.00 91.38 272 TYR A C 1
ATOM 1988 O O . TYR A 1 272 ? -37.415 -17.898 111.876 1.00 91.38 272 TYR A O 1
ATOM 1996 N N . ALA A 1 273 ? -38.280 -17.161 113.803 1.00 91.19 273 ALA A N 1
ATOM 1997 C CA . ALA A 1 273 ? -39.430 -16.488 113.202 1.00 91.19 273 ALA A CA 1
ATOM 1998 C C . ALA A 1 273 ? -39.036 -15.226 112.407 1.00 91.19 273 ALA A C 1
ATOM 2000 O O . ALA A 1 273 ? -39.719 -14.872 111.446 1.00 91.19 273 ALA A O 1
ATOM 2001 N N . ASP A 1 274 ? -37.963 -14.529 112.795 1.00 92.31 274 ASP A N 1
ATOM 2002 C CA . ASP A 1 274 ? -37.354 -13.437 112.022 1.00 92.31 274 ASP A CA 1
ATOM 2003 C C . ASP A 1 274 ? -36.611 -13.988 110.791 1.00 92.31 274 ASP A C 1
ATOM 2005 O O . ASP A 1 274 ? -36.788 -13.462 109.694 1.00 92.31 274 ASP A O 1
ATOM 2009 N N . ASN A 1 275 ? -35.845 -15.080 110.925 1.00 89.88 275 ASN A N 1
ATOM 2010 C CA . ASN A 1 275 ? -35.192 -15.750 109.794 1.00 89.88 275 ASN A CA 1
ATOM 2011 C C . ASN A 1 275 ? -36.200 -16.365 108.817 1.00 89.88 275 ASN A C 1
ATOM 2013 O O . ASN A 1 275 ? -35.998 -16.256 107.615 1.00 89.88 275 ASN A O 1
ATOM 2017 N N . GLU A 1 276 ? -37.293 -16.966 109.288 1.00 94.50 276 GLU A N 1
ATOM 2018 C CA . GLU A 1 276 ? -38.357 -17.485 108.426 1.00 94.50 276 GLU A CA 1
ATOM 2019 C C . GLU A 1 276 ? -39.033 -16.344 107.664 1.00 94.50 276 GLU A C 1
ATOM 2021 O O . GLU A 1 276 ? -39.174 -16.432 106.446 1.00 94.50 276 GLU A O 1
ATOM 2026 N N . ARG A 1 277 ? -39.384 -15.242 108.345 1.00 93.19 277 ARG A N 1
ATOM 2027 C CA . ARG A 1 277 ? -39.890 -14.034 107.675 1.00 93.19 277 ARG A CA 1
ATOM 2028 C C . ARG A 1 277 ? -38.897 -13.526 106.632 1.00 93.19 277 ARG A C 1
ATOM 2030 O O . ARG A 1 277 ? -39.298 -13.298 105.500 1.00 93.19 277 ARG A O 1
ATOM 2037 N N . ARG A 1 278 ? -37.607 -13.438 106.967 1.00 93.00 278 ARG A N 1
ATOM 2038 C CA . ARG A 1 278 ? -36.551 -12.994 106.045 1.00 93.00 278 ARG A CA 1
ATOM 2039 C C . ARG A 1 278 ? -36.353 -13.935 104.854 1.00 93.00 278 ARG A C 1
ATOM 2041 O O . ARG A 1 278 ? -36.122 -13.449 103.755 1.00 93.00 278 ARG A O 1
ATOM 2048 N N . ILE A 1 279 ? -36.442 -15.252 105.051 1.00 93.38 279 ILE A N 1
ATOM 2049 C CA . ILE A 1 279 ? -36.363 -16.249 103.973 1.00 93.38 279 ILE A CA 1
ATOM 2050 C C . ILE A 1 279 ? -37.596 -16.153 103.074 1.00 93.38 279 ILE A C 1
ATOM 2052 O O . ILE A 1 279 ? -37.436 -16.186 101.861 1.00 93.38 279 ILE A O 1
ATOM 2056 N N . ARG A 1 280 ? -38.802 -15.973 103.633 1.00 93.75 280 ARG A N 1
ATOM 2057 C CA . ARG A 1 280 ? -40.015 -15.721 102.838 1.00 93.75 280 ARG A CA 1
ATOM 2058 C C . ARG A 1 280 ? -39.876 -14.441 102.014 1.00 93.75 280 ARG A C 1
ATOM 2060 O O . ARG A 1 280 ? -40.034 -14.518 100.807 1.00 93.75 280 ARG A O 1
ATOM 2067 N N . THR A 1 281 ? -39.450 -13.326 102.616 1.00 95.06 281 THR A N 1
ATOM 2068 C CA . THR A 1 281 ? -39.171 -12.080 101.878 1.00 95.06 281 THR A CA 1
ATOM 2069 C C . THR A 1 281 ? -38.127 -12.288 100.779 1.00 95.06 281 THR A C 1
ATOM 2071 O O . THR A 1 281 ? -38.362 -11.875 99.657 1.00 95.06 281 THR A O 1
ATOM 2074 N N . LEU A 1 282 ? -37.026 -13.002 101.043 1.00 93.75 282 LEU A N 1
ATOM 2075 C CA . LEU A 1 282 ? -36.023 -13.334 100.019 1.00 93.75 282 LEU A CA 1
ATOM 2076 C C . LEU A 1 282 ? -36.568 -14.223 98.892 1.00 93.75 282 LEU A C 1
ATOM 2078 O O . LEU A 1 282 ? -36.133 -14.079 97.755 1.00 93.75 282 LEU A O 1
ATOM 2082 N N . ILE A 1 283 ? -37.477 -15.155 99.189 1.00 94.38 283 ILE A N 1
ATOM 2083 C CA . ILE A 1 283 ? -38.135 -16.004 98.185 1.00 94.38 283 ILE A CA 1
ATOM 2084 C C . ILE A 1 283 ? -39.121 -15.181 97.353 1.00 94.38 283 ILE A C 1
ATOM 2086 O O . ILE A 1 283 ? -39.142 -15.341 96.136 1.00 94.38 283 ILE A O 1
ATOM 2090 N N . ASP A 1 284 ? -39.887 -14.291 97.983 1.00 95.75 284 ASP A N 1
ATOM 2091 C CA . ASP A 1 284 ? -40.796 -13.371 97.299 1.00 95.75 284 ASP A CA 1
ATOM 2092 C C . ASP A 1 284 ? -39.997 -12.403 96.406 1.00 95.75 284 ASP A C 1
ATOM 2094 O O . ASP A 1 284 ? -40.304 -12.272 95.225 1.00 95.75 284 ASP A O 1
ATOM 2098 N N . ASP A 1 285 ? -38.906 -11.817 96.912 1.00 95.00 285 ASP A N 1
ATOM 2099 C CA . ASP A 1 285 ? -37.978 -10.965 96.157 1.00 95.00 285 ASP A CA 1
ATOM 2100 C C . ASP A 1 285 ? -37.339 -11.724 94.980 1.00 95.00 285 ASP A C 1
ATOM 2102 O O . ASP A 1 285 ? -37.356 -11.229 93.856 1.00 95.00 285 ASP A O 1
ATOM 2106 N N . LEU A 1 286 ? -36.855 -12.957 95.185 1.00 93.62 286 LEU A N 1
ATOM 2107 C CA . LEU A 1 286 ? -36.332 -13.818 94.110 1.00 93.62 286 LEU A CA 1
ATOM 2108 C C . LEU A 1 286 ? -37.408 -14.215 93.091 1.00 93.62 286 LEU A C 1
ATOM 2110 O O . LEU A 1 286 ? -37.105 -14.370 91.907 1.00 93.62 286 LEU A O 1
ATOM 2114 N N . SER A 1 287 ? -38.656 -14.400 93.525 1.00 94.62 287 SER A N 1
ATOM 2115 C CA . SER A 1 287 ? -39.784 -14.672 92.631 1.00 94.62 287 SER A CA 1
ATOM 2116 C C . SER A 1 287 ? -40.106 -13.440 91.787 1.00 94.62 287 SER A C 1
ATOM 2118 O O . SER A 1 287 ? -40.240 -13.562 90.570 1.00 94.62 287 SER A O 1
ATOM 2120 N N . ASN A 1 288 ? -40.130 -12.257 92.406 1.00 95.56 288 ASN A N 1
ATOM 2121 C CA . ASN A 1 288 ? -40.330 -10.968 91.747 1.00 95.56 288 ASN A CA 1
ATOM 2122 C C . ASN A 1 288 ? -39.192 -10.654 90.759 1.00 95.56 288 ASN A C 1
ATOM 2124 O O . ASN A 1 288 ? -39.458 -10.269 89.621 1.00 95.56 288 ASN A O 1
ATOM 2128 N N . GLU A 1 289 ? -37.927 -10.866 91.140 1.00 96.19 289 GLU A N 1
ATOM 2129 C CA . GLU A 1 289 ? -36.772 -10.725 90.241 1.00 96.19 289 GLU A CA 1
ATOM 2130 C C . GLU A 1 289 ? -36.843 -11.719 89.079 1.00 96.19 289 GLU A C 1
ATOM 2132 O O . GLU A 1 289 ? -36.627 -11.337 87.928 1.00 96.19 289 GLU A O 1
ATOM 2137 N N . ARG A 1 290 ? -37.188 -12.986 89.339 1.00 95.88 290 ARG A N 1
ATOM 2138 C CA . ARG A 1 290 ? -37.348 -13.998 88.287 1.00 95.88 290 ARG A CA 1
ATOM 2139 C C . ARG A 1 290 ? -38.469 -13.630 87.318 1.00 95.88 290 ARG A C 1
ATOM 2141 O O . ARG A 1 290 ? -38.283 -13.770 86.111 1.00 95.88 290 ARG A O 1
ATOM 2148 N N . GLU A 1 291 ? -39.611 -13.171 87.817 1.00 95.62 291 GLU A N 1
ATOM 2149 C CA . GLU A 1 291 ? -40.731 -12.728 86.987 1.00 95.62 291 GLU A CA 1
ATOM 2150 C C . GLU A 1 291 ? -40.353 -11.483 86.171 1.00 95.62 291 GLU A C 1
ATOM 2152 O O . GLU A 1 291 ? -40.571 -11.459 84.961 1.00 95.62 291 GLU A O 1
ATOM 2157 N N . ALA A 1 292 ? -39.659 -10.513 86.774 1.00 94.94 292 ALA A N 1
ATOM 2158 C CA . ALA A 1 292 ? -39.112 -9.355 86.069 1.00 94.94 292 ALA A CA 1
ATOM 2159 C C . ALA A 1 292 ? -38.088 -9.748 84.984 1.00 94.94 292 ALA A C 1
ATOM 2161 O O . ALA A 1 292 ? -38.113 -9.182 83.890 1.00 94.94 292 ALA A O 1
ATOM 2162 N N . ILE A 1 293 ? -37.225 -10.739 85.235 1.00 95.25 293 ILE A N 1
ATOM 2163 C CA . ILE A 1 293 ? -36.284 -11.283 84.241 1.00 95.25 293 ILE A CA 1
ATOM 2164 C C . ILE A 1 293 ? -37.037 -11.962 83.093 1.00 95.25 293 ILE A C 1
ATOM 2166 O O . ILE A 1 293 ? -36.688 -11.734 81.936 1.00 95.25 293 ILE A O 1
ATOM 2170 N N . VAL A 1 294 ? -38.078 -12.753 83.376 1.00 96.44 294 VAL A N 1
ATOM 2171 C CA . VAL A 1 294 ? -38.906 -13.400 82.341 1.00 96.44 294 VAL A CA 1
ATOM 2172 C C . VAL A 1 294 ? -39.654 -12.358 81.507 1.00 96.44 294 VAL A C 1
ATOM 2174 O O . VAL A 1 294 ? -39.595 -12.416 80.281 1.00 96.44 294 VAL A O 1
ATOM 2177 N N . LEU A 1 295 ? -40.277 -11.359 82.136 1.00 95.81 295 LEU A N 1
ATOM 2178 C CA . LEU A 1 295 ? -40.943 -10.248 81.446 1.00 95.81 295 LEU A CA 1
ATOM 2179 C C . LEU A 1 295 ? -39.962 -9.419 80.602 1.00 95.81 295 LEU A C 1
ATOM 2181 O O . LEU A 1 295 ? -40.295 -9.005 79.492 1.00 95.81 295 LEU A O 1
ATOM 2185 N N . ASN A 1 296 ? -38.737 -9.197 81.087 1.00 94.31 296 ASN A N 1
ATOM 2186 C CA . ASN A 1 296 ? -37.703 -8.495 80.330 1.00 94.31 296 ASN A CA 1
ATOM 2187 C C . ASN A 1 296 ? -37.187 -9.340 79.152 1.00 94.31 296 ASN A C 1
ATOM 2189 O O . ASN A 1 296 ? -37.036 -8.821 78.049 1.00 94.31 296 ASN A O 1
ATOM 2193 N N . ALA A 1 297 ? -36.988 -10.647 79.341 1.00 95.75 297 ALA A N 1
ATOM 2194 C CA . ALA A 1 297 ? -36.636 -11.570 78.263 1.00 95.75 297 ALA A CA 1
ATOM 2195 C C . ALA A 1 297 ? -37.737 -11.635 77.191 1.00 95.75 297 ALA A C 1
ATOM 2197 O O . ALA A 1 297 ? -37.428 -11.617 76.000 1.00 95.75 297 ALA A O 1
ATOM 2198 N N . GLU A 1 298 ? -39.011 -11.621 77.591 1.00 95.50 298 GLU A N 1
ATOM 2199 C CA . GLU A 1 298 ? -40.149 -11.544 76.672 1.00 95.50 298 GLU A CA 1
ATOM 2200 C C . GLU A 1 298 ? -40.167 -10.219 75.902 1.00 95.50 298 GLU A C 1
ATOM 2202 O O . GLU A 1 298 ? -40.336 -10.200 74.684 1.00 95.50 298 GLU A O 1
ATOM 2207 N N . LYS A 1 299 ? -39.906 -9.100 76.587 1.00 94.75 299 LYS A N 1
ATOM 2208 C CA . LYS A 1 299 ? -39.814 -7.773 75.969 1.00 94.75 299 LYS A CA 1
ATOM 2209 C C . LYS A 1 299 ? -38.653 -7.676 74.974 1.00 94.75 299 LYS A C 1
ATOM 2211 O O . LYS A 1 299 ? -38.832 -7.120 73.893 1.00 94.75 299 LYS A O 1
ATOM 2216 N N . VAL A 1 300 ? -37.488 -8.242 75.300 1.00 95.62 300 VAL A N 1
ATOM 2217 C CA . VAL A 1 300 ? -36.342 -8.346 74.379 1.00 95.62 300 VAL A CA 1
ATOM 2218 C C . VAL A 1 300 ? -36.679 -9.259 73.199 1.00 95.62 300 VAL A C 1
ATOM 2220 O O . VAL A 1 300 ? -36.365 -8.907 72.066 1.00 95.62 300 VAL A O 1
ATOM 2223 N N . ARG A 1 301 ? -37.365 -10.386 73.426 1.00 94.94 301 ARG A N 1
ATOM 2224 C CA . ARG A 1 301 ? -37.817 -11.295 72.363 1.00 94.94 301 ARG A CA 1
ATOM 2225 C C . ARG A 1 301 ? -38.796 -10.614 71.406 1.00 94.94 301 ARG A C 1
ATOM 2227 O O . ARG A 1 301 ? -38.599 -10.699 70.198 1.00 94.94 301 ARG A O 1
ATOM 2234 N N . GLY A 1 302 ? -39.788 -9.892 71.926 1.00 95.88 302 GLY A N 1
ATOM 2235 C CA . GLY A 1 302 ? -40.726 -9.102 71.125 1.00 95.88 302 GLY A CA 1
ATOM 2236 C C . GLY A 1 302 ? -40.035 -7.979 70.346 1.00 95.88 302 GLY A C 1
ATOM 2237 O O . GLY A 1 302 ? -40.291 -7.810 69.156 1.00 95.88 302 GLY A O 1
ATOM 2238 N N . ALA A 1 303 ? -39.098 -7.262 70.976 1.00 94.69 303 ALA A N 1
ATOM 2239 C CA . ALA A 1 303 ? -38.300 -6.235 70.305 1.00 94.69 303 ALA A CA 1
ATOM 2240 C C . ALA A 1 303 ? -37.408 -6.816 69.193 1.00 94.69 303 ALA A C 1
ATOM 2242 O O . ALA A 1 303 ? -37.321 -6.229 68.118 1.00 94.69 303 ALA A O 1
ATOM 2243 N N . MET A 1 304 ? -36.788 -7.980 69.415 1.00 93.44 304 MET A N 1
ATOM 2244 C CA . MET A 1 304 ? -35.987 -8.681 68.405 1.00 93.44 304 MET A CA 1
ATOM 2245 C C . MET A 1 304 ? -36.840 -9.221 67.256 1.00 93.44 304 MET A C 1
ATOM 2247 O O . MET A 1 304 ? -36.425 -9.111 66.107 1.00 93.44 304 MET A O 1
ATOM 2251 N N . ALA A 1 305 ? -38.034 -9.752 67.535 1.00 95.38 305 ALA A N 1
ATOM 2252 C CA . ALA A 1 305 ? -38.970 -10.189 66.501 1.00 95.38 305 ALA A CA 1
ATOM 2253 C C . ALA A 1 305 ? -39.404 -9.012 65.611 1.00 95.38 305 ALA A C 1
ATOM 2255 O O . ALA A 1 305 ? -39.238 -9.080 64.396 1.00 95.38 305 ALA A O 1
ATOM 2256 N N . GLY A 1 306 ? -39.842 -7.897 66.210 1.00 95.19 306 GLY A N 1
ATOM 2257 C CA . GLY A 1 306 ? -40.212 -6.689 65.462 1.00 95.19 306 GLY A CA 1
ATOM 2258 C C . GLY A 1 306 ? -39.034 -6.044 64.718 1.00 95.19 306 GLY A C 1
ATOM 2259 O O . GLY A 1 306 ? -39.202 -5.546 63.608 1.00 95.19 306 GLY A O 1
ATOM 2260 N N . ALA A 1 307 ? -37.821 -6.091 65.279 1.00 95.62 307 ALA A N 1
ATOM 2261 C CA . ALA A 1 307 ? -36.613 -5.643 64.586 1.00 95.62 307 ALA A CA 1
ATOM 2262 C C . ALA A 1 307 ? -36.256 -6.549 63.396 1.00 95.62 307 ALA A C 1
ATOM 2264 O O . ALA A 1 307 ? -35.830 -6.043 62.361 1.00 95.62 307 ALA A O 1
ATOM 2265 N N . HIS A 1 308 ? -36.447 -7.866 63.515 1.00 96.56 308 HIS A N 1
ATOM 2266 C CA . HIS A 1 308 ? -36.204 -8.820 62.434 1.00 96.56 308 HIS A CA 1
ATOM 2267 C C . HIS A 1 308 ? -37.235 -8.683 61.305 1.00 96.56 308 HIS A C 1
ATOM 2269 O O . HIS A 1 308 ? -36.859 -8.692 60.137 1.00 96.56 308 HIS A O 1
ATOM 2275 N N . GLU A 1 309 ? -38.512 -8.491 61.644 1.00 96.06 309 GLU A N 1
ATOM 2276 C CA . GLU A 1 309 ? -39.591 -8.226 60.686 1.00 96.06 309 GLU A CA 1
ATOM 2277 C C . GLU A 1 309 ? -39.344 -6.917 59.918 1.00 96.06 309 GLU A C 1
ATOM 2279 O O . GLU A 1 309 ? -39.325 -6.915 58.689 1.00 96.06 309 GLU A O 1
ATOM 2284 N N . ASN A 1 310 ? -39.020 -5.828 60.624 1.00 96.25 310 ASN A N 1
ATOM 2285 C CA . ASN A 1 310 ? -38.685 -4.535 60.019 1.00 96.25 310 ASN A CA 1
ATOM 2286 C C . ASN A 1 310 ? -37.404 -4.601 59.158 1.00 96.25 310 ASN A C 1
ATOM 2288 O O . ASN A 1 310 ? -37.358 -4.046 58.059 1.00 96.25 310 ASN A O 1
ATOM 2292 N N . LEU A 1 311 ? -36.373 -5.331 59.603 1.00 95.69 311 LEU A N 1
ATOM 2293 C CA . LEU A 1 311 ? -35.172 -5.578 58.798 1.00 95.69 311 LEU A CA 1
ATOM 2294 C C . LEU A 1 311 ? -35.507 -6.366 57.524 1.00 95.69 311 LEU A C 1
ATOM 2296 O O . LEU A 1 311 ? -34.990 -6.035 56.461 1.00 95.69 311 LEU A O 1
ATOM 2300 N N . SER A 1 312 ? -36.365 -7.385 57.623 1.00 97.44 312 SER A N 1
ATOM 2301 C CA . SER A 1 312 ? -36.797 -8.207 56.489 1.00 97.44 312 SER A CA 1
ATOM 2302 C C . SER A 1 312 ? -37.573 -7.381 55.459 1.00 97.44 312 SER A C 1
ATOM 2304 O O . SER A 1 312 ? -37.232 -7.416 54.277 1.00 97.44 312 SER A O 1
ATOM 2306 N N . ASP A 1 313 ? -38.531 -6.561 55.901 1.00 97.25 313 ASP A N 1
ATOM 2307 C CA . ASP A 1 313 ? -39.312 -5.667 55.037 1.00 97.25 313 ASP A CA 1
ATOM 2308 C C . ASP A 1 313 ? -38.447 -4.560 54.403 1.00 97.25 313 ASP A C 1
ATOM 2310 O O . ASP A 1 313 ? -38.507 -4.307 53.195 1.00 97.25 313 ASP A O 1
ATOM 2314 N N . THR A 1 314 ? -37.538 -3.964 55.184 1.00 96.88 314 THR A N 1
ATOM 2315 C CA . THR A 1 314 ? -36.550 -2.996 54.681 1.00 96.88 314 THR A CA 1
ATOM 2316 C C . THR A 1 314 ? -35.633 -3.632 53.634 1.00 96.88 314 THR A C 1
ATOM 2318 O O . THR A 1 314 ? -35.358 -3.015 52.599 1.00 96.88 314 THR A O 1
ATOM 2321 N N . LEU A 1 315 ? -35.168 -4.865 53.863 1.00 96.12 315 LEU A N 1
ATOM 2322 C CA . LEU A 1 315 ? -34.300 -5.602 52.943 1.00 96.12 315 LEU A CA 1
ATOM 2323 C C . LEU A 1 315 ? -35.041 -6.006 51.662 1.00 96.12 315 LEU A C 1
ATOM 2325 O O . LEU A 1 315 ? -34.497 -5.837 50.574 1.00 96.12 315 LEU A O 1
ATOM 2329 N N . ALA A 1 316 ? -36.289 -6.469 51.762 1.00 96.56 316 ALA A N 1
ATOM 2330 C CA . ALA A 1 316 ? -37.134 -6.760 50.605 1.00 96.56 316 ALA A CA 1
ATOM 2331 C C . ALA A 1 316 ? -37.380 -5.491 49.770 1.00 96.56 316 ALA A C 1
ATOM 2333 O O . ALA A 1 316 ? -37.144 -5.475 48.561 1.00 96.56 316 ALA A O 1
ATOM 2334 N N . THR A 1 317 ? -37.751 -4.389 50.425 1.00 97.69 317 THR A N 1
ATOM 2335 C CA . THR A 1 317 ? -37.998 -3.093 49.779 1.00 97.69 317 THR A CA 1
ATOM 2336 C C . THR A 1 317 ? -36.741 -2.515 49.121 1.00 97.69 317 THR A C 1
ATOM 2338 O O . THR A 1 317 ? -36.809 -1.974 48.016 1.00 97.69 317 THR A O 1
ATOM 2341 N N . THR A 1 318 ? -35.573 -2.618 49.763 1.00 97.00 318 THR A N 1
ATOM 2342 C CA . THR A 1 318 ? -34.304 -2.162 49.164 1.00 97.00 318 THR A CA 1
ATOM 2343 C C . THR A 1 318 ? -33.804 -3.097 48.068 1.00 97.00 318 THR A C 1
ATOM 2345 O O . THR A 1 318 ? -33.275 -2.604 47.076 1.00 97.00 318 THR A O 1
ATOM 2348 N N . SER A 1 319 ? -34.030 -4.409 48.174 1.00 97.06 319 SER A N 1
ATOM 2349 C CA . SER A 1 319 ? -33.724 -5.375 47.112 1.00 97.06 319 SER A CA 1
ATOM 2350 C C . SER A 1 319 ? -34.544 -5.105 45.846 1.00 97.06 319 SER A C 1
ATOM 2352 O O . SER A 1 319 ? -33.969 -5.059 44.760 1.00 97.06 319 SER A O 1
ATOM 2354 N N . LEU A 1 320 ? -35.845 -4.820 45.980 1.00 97.00 320 LEU A N 1
ATOM 2355 C CA . LEU A 1 320 ? -36.702 -4.418 44.857 1.00 97.00 320 LEU A CA 1
ATOM 2356 C C . LEU A 1 320 ? -36.213 -3.120 44.198 1.00 97.00 320 LEU A C 1
ATOM 2358 O O . LEU A 1 320 ? -36.016 -3.091 42.986 1.00 97.00 320 LEU A O 1
ATOM 2362 N N . LYS A 1 321 ? -35.926 -2.076 44.990 1.00 96.56 321 LYS A N 1
ATOM 2363 C CA . LYS A 1 321 ? -35.374 -0.804 44.479 1.00 96.56 321 LYS A CA 1
ATOM 2364 C C . LYS A 1 321 ? -34.011 -0.975 43.804 1.00 96.56 321 LYS A C 1
ATOM 2366 O O . LYS A 1 321 ? -33.720 -0.288 42.830 1.00 96.56 321 LYS A O 1
ATOM 2371 N N . LEU A 1 322 ? -33.168 -1.877 44.310 1.00 95.69 322 LEU A N 1
ATOM 2372 C CA . LEU A 1 322 ? -31.873 -2.184 43.706 1.00 95.69 322 LEU A CA 1
ATOM 2373 C C . LEU A 1 322 ? -32.045 -2.924 42.374 1.00 95.69 322 LEU A C 1
ATOM 2375 O O . LEU A 1 322 ? -31.374 -2.575 41.408 1.00 95.69 322 LEU A O 1
ATOM 2379 N N . ALA A 1 323 ? -32.954 -3.900 42.300 1.00 96.69 323 ALA A N 1
ATOM 2380 C CA . ALA A 1 323 ? -33.268 -4.605 41.059 1.00 96.69 323 ALA A CA 1
ATOM 2381 C C . ALA A 1 323 ? -33.829 -3.652 39.989 1.00 96.69 323 ALA A C 1
ATOM 2383 O O . ALA A 1 323 ? -33.392 -3.696 38.840 1.00 96.69 323 ALA A O 1
ATOM 2384 N N . GLU A 1 324 ? -34.729 -2.744 40.380 1.00 97.75 324 GLU A N 1
ATOM 2385 C CA . GLU A 1 324 ? -35.253 -1.679 39.520 1.00 97.75 324 GLU A CA 1
ATOM 2386 C C . GLU A 1 324 ? -34.127 -0.757 39.027 1.00 97.75 324 GLU A C 1
ATOM 2388 O O . GLU A 1 324 ? -33.944 -0.614 37.821 1.00 97.75 324 GLU A O 1
ATOM 2393 N N . ALA A 1 325 ? -33.294 -0.220 39.926 1.00 96.44 325 ALA A N 1
ATOM 2394 C CA . ALA A 1 325 ? -32.180 0.660 39.563 1.00 96.44 325 ALA A CA 1
ATOM 2395 C C . ALA A 1 325 ? -31.126 -0.017 38.664 1.00 96.44 325 ALA A C 1
ATOM 2397 O O . ALA A 1 325 ? -30.588 0.620 37.757 1.00 96.44 325 ALA A O 1
ATOM 2398 N N . VAL A 1 326 ? -30.836 -1.306 38.881 1.00 97.50 326 VAL A N 1
ATOM 2399 C CA . VAL A 1 326 ? -29.931 -2.097 38.028 1.00 97.50 326 VAL A CA 1
ATOM 2400 C C . VAL A 1 326 ? -30.555 -2.359 36.655 1.00 97.50 326 VAL A C 1
ATOM 2402 O O . VAL A 1 326 ? -29.856 -2.252 35.648 1.00 97.50 326 VAL A O 1
ATOM 2405 N N . SER A 1 327 ? -31.861 -2.637 36.588 1.00 97.50 327 SER A N 1
ATOM 2406 C CA . SER A 1 327 ? -32.585 -2.775 35.319 1.00 97.50 327 SER A CA 1
ATOM 2407 C C . SER A 1 327 ? -32.577 -1.460 34.530 1.00 97.50 327 SER A C 1
ATOM 2409 O O . SER A 1 327 ? -32.229 -1.448 33.350 1.00 97.50 327 SER A O 1
ATOM 2411 N N . ASP A 1 328 ? -32.874 -0.339 35.191 1.00 97.69 328 ASP A N 1
ATOM 2412 C CA . ASP A 1 328 ? -32.878 1.002 34.598 1.00 97.69 328 ASP A CA 1
ATOM 2413 C C . ASP A 1 328 ? -31.479 1.398 34.089 1.00 97.69 328 ASP A C 1
ATOM 2415 O O . ASP A 1 328 ? -31.323 1.921 32.981 1.00 97.69 328 ASP A O 1
ATOM 2419 N N . ALA A 1 329 ? -30.429 1.076 34.855 1.00 96.38 329 ALA A N 1
ATOM 2420 C CA . ALA A 1 329 ? -29.042 1.235 34.427 1.00 96.38 329 ALA A CA 1
ATOM 2421 C C . ALA A 1 329 ? -28.708 0.352 33.210 1.00 96.38 329 ALA A C 1
ATOM 2423 O O . ALA A 1 329 ? -28.099 0.841 32.258 1.00 96.38 329 ALA A O 1
ATOM 2424 N N . GLY A 1 330 ? -29.145 -0.911 33.192 1.00 97.38 330 GLY A N 1
ATOM 2425 C CA . GLY A 1 330 ? -28.959 -1.828 32.063 1.00 97.38 330 GLY A CA 1
ATOM 2426 C C . GLY A 1 330 ? -29.622 -1.336 30.772 1.00 97.38 330 GLY A C 1
ATOM 2427 O O . GLY A 1 330 ? -29.001 -1.370 29.706 1.00 97.38 330 GLY A O 1
ATOM 2428 N N . VAL A 1 331 ? -30.841 -0.794 30.864 1.00 97.25 331 VAL A N 1
ATOM 2429 C CA . VAL A 1 331 ? -31.543 -0.160 29.733 1.00 97.25 331 VAL A CA 1
ATOM 2430 C C . VAL A 1 331 ? -30.770 1.063 29.232 1.00 97.25 331 VAL A C 1
ATOM 2432 O O . VAL A 1 331 ? -30.493 1.159 28.036 1.00 97.25 331 VAL A O 1
ATOM 2435 N N . ARG A 1 332 ? -30.341 1.963 30.130 1.00 95.94 332 ARG A N 1
ATOM 2436 C CA . ARG A 1 332 ? -29.556 3.164 29.773 1.00 95.94 332 ARG A CA 1
ATOM 2437 C C . ARG A 1 332 ? -28.218 2.819 29.119 1.00 95.94 332 ARG A C 1
ATOM 2439 O O . ARG A 1 332 ? -27.840 3.458 28.139 1.00 95.94 332 ARG A O 1
ATOM 2446 N N . VAL A 1 333 ? -27.512 1.806 29.626 1.00 96.94 333 VAL A N 1
ATOM 2447 C CA . VAL A 1 333 ? -26.261 1.303 29.035 1.00 96.94 333 VAL A CA 1
ATOM 2448 C C . VAL A 1 333 ? -26.527 0.742 27.640 1.00 96.94 333 VAL A C 1
ATOM 2450 O O . VAL A 1 333 ? -25.856 1.148 26.696 1.00 96.94 333 VAL A O 1
ATOM 2453 N N . THR A 1 334 ? -27.545 -0.106 27.477 1.00 96.69 334 THR A N 1
ATOM 2454 C CA . THR A 1 334 ? -27.915 -0.689 26.174 1.00 96.69 334 THR A CA 1
ATOM 2455 C C . THR A 1 334 ? -28.277 0.392 25.152 1.00 96.69 334 THR A C 1
ATOM 2457 O O . THR A 1 334 ? -27.803 0.356 24.018 1.00 96.69 334 THR A O 1
ATOM 2460 N N . GLN A 1 335 ? -29.053 1.401 25.558 1.00 97.31 335 GLN A N 1
ATOM 2461 C CA . GLN A 1 335 ? -29.430 2.527 24.702 1.00 97.31 335 GLN A CA 1
ATOM 2462 C C . GLN A 1 335 ? -28.224 3.404 24.325 1.00 97.31 335 GLN A C 1
ATOM 2464 O O . GLN A 1 335 ? -28.105 3.819 23.173 1.00 97.31 335 GLN A O 1
ATOM 2469 N N . SER A 1 336 ? -27.307 3.652 25.266 1.00 97.38 336 SER A N 1
ATOM 2470 C CA . SER A 1 336 ? -26.063 4.396 25.025 1.00 97.38 336 SER A CA 1
ATOM 2471 C C . SER A 1 336 ? -25.129 3.658 24.057 1.00 97.38 336 SER A C 1
ATOM 2473 O O . SER A 1 336 ? -24.629 4.257 23.105 1.00 97.38 336 SER A O 1
ATOM 2475 N N . LEU A 1 337 ? -24.951 2.344 24.242 1.00 96.38 337 LEU A N 1
ATOM 2476 C CA . LEU A 1 337 ? -24.177 1.496 23.330 1.00 96.38 337 LEU A CA 1
ATOM 2477 C C . LEU A 1 337 ? -24.809 1.443 21.935 1.00 96.38 337 LEU A C 1
ATOM 2479 O O . LEU A 1 337 ? -24.085 1.563 20.953 1.00 96.38 337 LEU A O 1
ATOM 2483 N N . GLY A 1 338 ? -26.137 1.325 21.836 1.00 97.12 338 GLY A N 1
ATOM 2484 C CA . GLY A 1 338 ? -26.853 1.374 20.558 1.00 97.12 338 GLY A CA 1
ATOM 2485 C C . GLY A 1 338 ? -26.648 2.704 19.827 1.00 97.12 338 GLY A C 1
ATOM 2486 O O . GLY A 1 338 ? -26.247 2.714 18.666 1.00 97.12 338 GLY A O 1
ATOM 2487 N N . ALA A 1 339 ? -26.828 3.830 20.525 1.00 96.62 339 ALA A N 1
ATOM 2488 C CA . ALA A 1 339 ? -26.607 5.162 19.960 1.00 96.62 339 ALA A CA 1
ATOM 2489 C C . ALA A 1 339 ? -25.150 5.376 19.508 1.00 96.62 339 ALA A C 1
ATOM 2491 O O . ALA A 1 339 ? -24.912 5.920 18.431 1.00 96.62 339 ALA A O 1
ATOM 2492 N N . LYS A 1 340 ? -24.167 4.908 20.292 1.00 96.00 340 LYS A N 1
ATOM 2493 C CA . LYS A 1 340 ? -22.749 4.976 19.907 1.00 96.00 340 LYS A CA 1
ATOM 2494 C C . LYS A 1 340 ? -22.392 4.019 18.771 1.00 96.00 340 LYS A C 1
ATOM 2496 O O . LYS A 1 340 ? -21.567 4.382 17.940 1.00 96.00 340 LYS A O 1
ATOM 2501 N N . GLY A 1 341 ? -23.031 2.853 18.685 1.00 97.50 341 GLY A N 1
ATOM 2502 C CA . GLY A 1 341 ? -22.917 1.950 17.539 1.00 97.50 341 GLY A CA 1
ATOM 2503 C C . GLY A 1 341 ? -23.385 2.609 16.240 1.00 97.50 341 GLY A C 1
ATOM 2504 O O . GLY A 1 341 ? -22.673 2.554 15.241 1.00 97.50 341 GLY A O 1
ATOM 2505 N N . GLU A 1 342 ? -24.519 3.311 16.276 1.00 96.88 342 GLU A N 1
ATOM 2506 C CA . GLU A 1 342 ? -25.064 4.037 15.120 1.00 96.88 342 GLU A CA 1
ATOM 2507 C C . GLU A 1 342 ? -24.186 5.235 14.707 1.00 96.88 342 GLU A C 1
ATOM 2509 O O . GLU A 1 342 ? -23.932 5.458 13.521 1.00 96.88 342 GLU A O 1
ATOM 2514 N N . GLU A 1 343 ? -23.647 5.976 15.681 1.00 96.69 343 GLU A N 1
ATOM 2515 C CA . GLU A 1 343 ? -22.689 7.068 15.453 1.00 96.69 343 GLU A CA 1
ATOM 2516 C C . GLU A 1 343 ? -21.383 6.557 14.819 1.00 96.69 343 GLU A C 1
ATOM 2518 O O . GLU A 1 343 ? -20.884 7.152 13.861 1.00 96.69 343 GLU A O 1
ATOM 2523 N N . ILE A 1 344 ? -20.856 5.424 15.301 1.00 96.44 344 ILE A N 1
ATOM 2524 C CA . ILE A 1 344 ? -19.680 4.755 14.724 1.00 96.44 344 ILE A CA 1
ATOM 2525 C C . ILE A 1 344 ? -19.985 4.259 13.308 1.00 96.44 344 ILE A C 1
ATOM 2527 O O . ILE A 1 344 ? -19.195 4.524 12.405 1.00 96.44 344 ILE A O 1
ATOM 2531 N N . SER A 1 345 ? -21.128 3.602 13.092 1.00 97.00 345 SER A N 1
ATOM 2532 C CA . SER A 1 345 ? -21.577 3.122 11.776 1.00 97.00 345 SER A CA 1
ATOM 2533 C C . SER A 1 345 ? -21.658 4.270 10.763 1.00 97.00 345 SER A C 1
ATOM 2535 O O . SER A 1 345 ? -21.056 4.213 9.689 1.00 97.00 345 SER A O 1
ATOM 2537 N N . THR A 1 346 ? -22.296 5.378 11.153 1.00 97.62 346 THR A N 1
ATOM 2538 C CA . THR A 1 346 ? -22.423 6.591 10.333 1.00 97.62 346 THR A CA 1
ATOM 2539 C C . THR A 1 346 ? -21.061 7.225 10.038 1.00 97.62 346 THR A C 1
ATOM 2541 O O . THR A 1 346 ? -20.771 7.577 8.893 1.00 97.62 346 THR A O 1
ATOM 2544 N N . SER A 1 347 ? -20.200 7.360 11.051 1.00 97.25 347 SER A N 1
ATOM 2545 C CA . SER A 1 347 ? -18.855 7.930 10.905 1.00 97.25 347 SER A CA 1
ATOM 2546 C C . SER A 1 347 ? -17.962 7.074 10.001 1.00 97.25 347 SER A C 1
ATOM 2548 O O . SER A 1 347 ? -17.263 7.601 9.129 1.00 97.25 347 SER A O 1
ATOM 2550 N N . LEU A 1 348 ? -18.027 5.747 10.148 1.00 95.94 348 LEU A N 1
ATOM 2551 C CA . LEU A 1 348 ? -17.280 4.793 9.335 1.00 95.94 348 LEU A CA 1
ATOM 2552 C C . LEU A 1 348 ? -17.782 4.784 7.886 1.00 95.94 348 LEU A C 1
ATOM 2554 O O . LEU A 1 348 ? -16.959 4.812 6.975 1.00 95.94 348 LEU A O 1
ATOM 2558 N N . GLY A 1 349 ? -19.100 4.848 7.668 1.00 96.88 349 GLY A N 1
ATOM 2559 C CA . GLY A 1 349 ? -19.706 5.002 6.342 1.00 96.88 349 GLY A CA 1
ATOM 2560 C C . GLY A 1 349 ? -19.248 6.281 5.637 1.00 96.88 349 GLY A C 1
ATOM 2561 O O . GLY A 1 349 ? -18.697 6.216 4.539 1.00 96.88 349 GLY A O 1
ATOM 2562 N N . GLN A 1 350 ? -19.353 7.439 6.302 1.00 96.75 350 GLN A N 1
ATOM 2563 C CA . GLN A 1 350 ? -18.849 8.706 5.754 1.00 96.75 350 GLN A CA 1
ATOM 2564 C C . GLN A 1 350 ? -17.335 8.687 5.498 1.00 96.75 350 GLN A C 1
ATOM 2566 O O . GLN A 1 350 ? -16.854 9.320 4.559 1.00 96.75 350 GLN A O 1
ATOM 2571 N N . THR A 1 351 ? -16.560 8.007 6.345 1.00 96.44 351 THR A N 1
ATOM 2572 C CA . THR A 1 351 ? -15.107 7.875 6.164 1.00 96.44 351 THR A CA 1
ATOM 2573 C C . THR A 1 351 ? -14.789 6.981 4.969 1.00 96.44 351 THR A C 1
ATOM 2575 O O . THR A 1 351 ? -13.950 7.350 4.151 1.00 96.44 351 THR A O 1
ATOM 2578 N N . GLY A 1 352 ? -15.502 5.864 4.809 1.00 96.88 352 GLY A N 1
ATOM 2579 C CA . GLY A 1 352 ? -15.405 4.986 3.645 1.00 96.88 352 GLY A CA 1
ATOM 2580 C C . GLY A 1 352 ? -15.746 5.705 2.340 1.00 96.88 352 GLY A C 1
ATOM 2581 O O . GLY A 1 352 ? -15.008 5.584 1.367 1.00 96.88 352 GLY A O 1
ATOM 2582 N N . GLU A 1 353 ? -16.795 6.528 2.328 1.00 97.31 353 GLU A N 1
ATOM 2583 C CA . GLU A 1 353 ? -17.182 7.298 1.141 1.00 97.31 353 GLU A CA 1
ATOM 2584 C C . GLU A 1 353 ? -16.185 8.426 0.817 1.00 97.31 353 GLU A C 1
ATOM 2586 O O . GLU A 1 353 ? -15.799 8.595 -0.340 1.00 97.31 353 GLU A O 1
ATOM 2591 N N . ARG A 1 354 ? -15.653 9.131 1.829 1.00 96.88 354 ARG A N 1
ATOM 2592 C CA . ARG A 1 354 ? -14.536 10.082 1.637 1.00 96.88 354 ARG A CA 1
ATOM 2593 C C . ARG A 1 354 ? -13.284 9.396 1.084 1.00 96.88 354 ARG A C 1
ATOM 2595 O O . ARG A 1 354 ? -12.624 9.966 0.216 1.00 96.88 354 ARG A O 1
ATOM 2602 N N . LEU A 1 355 ? -12.961 8.188 1.555 1.00 95.38 355 LEU A N 1
ATOM 2603 C CA . LEU A 1 355 ? -11.843 7.395 1.038 1.00 95.38 355 LEU A CA 1
ATOM 2604 C C . LEU A 1 355 ? -12.089 6.942 -0.405 1.00 95.38 355 LEU A C 1
ATOM 2606 O O . LEU A 1 355 ? -11.185 7.068 -1.224 1.00 95.38 355 LEU A O 1
ATOM 2610 N N . LEU A 1 356 ? -13.297 6.486 -0.744 1.00 97.12 356 LEU A N 1
ATOM 2611 C CA . LEU A 1 356 ? -13.660 6.089 -2.108 1.00 97.12 356 LEU A CA 1
ATOM 2612 C C . LEU 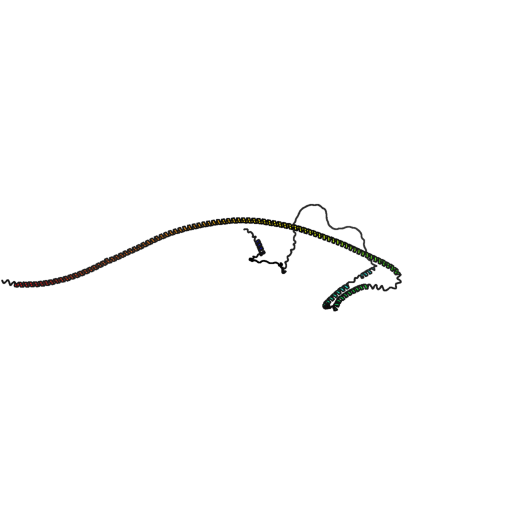A 1 356 ? -13.550 7.266 -3.090 1.00 97.12 356 LEU A C 1
ATOM 2614 O O . LEU A 1 356 ? -12.937 7.128 -4.150 1.00 97.12 356 LEU A O 1
ATOM 2618 N N . LEU A 1 357 ? -14.076 8.438 -2.722 1.00 97.00 357 LEU A N 1
ATOM 2619 C CA . LEU A 1 357 ? -13.961 9.664 -3.519 1.00 97.00 357 LEU A CA 1
ATOM 2620 C C . LEU A 1 357 ? -12.500 10.121 -3.659 1.00 97.00 357 LEU A C 1
ATOM 2622 O O . LEU A 1 357 ? -12.072 10.486 -4.755 1.00 97.00 357 LEU A O 1
ATOM 2626 N N . GLY A 1 358 ? -11.719 10.060 -2.576 1.00 97.31 358 GLY A N 1
ATOM 2627 C CA . GLY A 1 358 ? -10.291 10.387 -2.586 1.00 97.31 358 GLY A CA 1
ATOM 2628 C C . GLY A 1 358 ? -9.475 9.454 -3.484 1.00 97.31 358 GLY A C 1
ATOM 2629 O O . GLY A 1 358 ? -8.703 9.927 -4.314 1.00 97.31 358 GLY A O 1
ATOM 2630 N N . LEU A 1 359 ? -9.689 8.139 -3.373 1.00 95.44 359 LEU A N 1
ATOM 2631 C CA . LEU A 1 359 ? -9.036 7.126 -4.207 1.00 95.44 359 LEU A CA 1
ATOM 2632 C C . LEU A 1 359 ? -9.423 7.254 -5.683 1.00 95.44 359 LEU A C 1
ATOM 2634 O O . LEU A 1 359 ? -8.551 7.133 -6.538 1.00 95.44 359 LEU A O 1
ATOM 2638 N N . THR A 1 360 ? -10.692 7.545 -5.985 1.00 97.19 360 THR A N 1
ATOM 2639 C CA . THR A 1 360 ? -11.161 7.759 -7.365 1.00 97.19 360 THR A CA 1
ATOM 2640 C C . THR A 1 360 ? -10.497 8.995 -7.973 1.00 97.19 360 THR A C 1
ATOM 2642 O O . THR A 1 360 ? -9.839 8.894 -9.003 1.00 97.19 360 THR A O 1
ATOM 2645 N N . SER A 1 361 ? -10.553 10.136 -7.276 1.00 97.19 361 SER A N 1
ATOM 2646 C CA . SER A 1 361 ? -9.911 11.390 -7.700 1.00 97.19 361 SER A CA 1
ATOM 2647 C C . SER A 1 361 ? -8.397 11.239 -7.894 1.00 97.19 361 SER A C 1
ATOM 2649 O O . SER A 1 361 ? -7.831 11.714 -8.880 1.00 97.19 361 SER A O 1
ATOM 2651 N N . GLN A 1 362 ? -7.720 10.531 -6.986 1.00 96.19 362 GLN A N 1
ATOM 2652 C CA . GLN A 1 362 ? -6.288 10.274 -7.111 1.00 96.19 362 GLN A CA 1
ATOM 2653 C C . GLN A 1 362 ? -5.968 9.276 -8.236 1.00 96.19 362 GLN A C 1
ATOM 2655 O O . GLN A 1 362 ? -4.951 9.435 -8.911 1.00 96.19 362 GLN A O 1
ATOM 2660 N N . GLY A 1 363 ? -6.842 8.298 -8.488 1.00 97.12 363 GLY A N 1
ATOM 2661 C CA . GLY A 1 363 ? -6.779 7.411 -9.649 1.00 97.12 363 GLY A CA 1
ATOM 2662 C C . GLY A 1 363 ? -6.856 8.187 -10.964 1.00 97.12 363 GLY A C 1
ATOM 2663 O O . GLY A 1 363 ? -5.958 8.056 -11.796 1.00 97.12 363 GLY A O 1
ATOM 2664 N N . ASP A 1 364 ? -7.847 9.069 -11.108 1.00 97.06 364 ASP A N 1
ATOM 2665 C CA . ASP A 1 364 ? -8.009 9.936 -12.282 1.00 97.06 364 ASP A CA 1
ATOM 2666 C C . ASP A 1 364 ? -6.788 10.848 -12.493 1.00 97.06 364 ASP A C 1
ATOM 2668 O O . ASP A 1 364 ? -6.296 10.987 -13.615 1.00 97.06 364 ASP A O 1
ATOM 2672 N N . GLN A 1 365 ? -6.224 11.417 -11.419 1.00 97.06 365 GLN A N 1
ATOM 2673 C CA . GLN A 1 365 ? -4.986 12.206 -11.496 1.00 97.06 365 GLN A CA 1
ATOM 2674 C C . GLN A 1 365 ? -3.775 11.377 -11.949 1.00 97.06 365 GLN A C 1
ATOM 2676 O O . GLN A 1 365 ? -2.949 11.873 -12.719 1.00 97.06 365 GLN A O 1
ATOM 2681 N N . ILE A 1 366 ? -3.645 10.131 -11.483 1.00 96.69 366 ILE A N 1
ATOM 2682 C CA . ILE A 1 366 ? -2.563 9.226 -11.895 1.00 96.69 366 ILE A CA 1
ATOM 2683 C C . ILE A 1 366 ? -2.719 8.854 -13.373 1.00 96.69 366 ILE A C 1
ATOM 2685 O O . ILE A 1 366 ? -1.748 8.952 -14.122 1.00 96.69 366 ILE A O 1
ATOM 2689 N N . VAL A 1 367 ? -3.929 8.498 -13.816 1.00 97.50 367 VAL A N 1
ATOM 2690 C CA . VAL A 1 367 ? -4.227 8.194 -15.227 1.00 97.50 367 VAL A CA 1
ATOM 2691 C C . VAL A 1 367 ? -3.960 9.410 -16.119 1.00 97.50 367 VAL A C 1
ATOM 2693 O O . VAL A 1 367 ? -3.302 9.274 -17.151 1.00 97.50 367 VAL A O 1
ATOM 2696 N N . GLY A 1 368 ? -4.379 10.607 -15.697 1.00 97.56 368 GLY A N 1
ATOM 2697 C CA . GLY A 1 368 ? -4.099 11.862 -16.398 1.00 97.56 368 GLY A CA 1
ATOM 2698 C C . GLY A 1 368 ? -2.600 12.121 -16.565 1.00 97.56 368 GLY A C 1
ATOM 2699 O O . GLY A 1 368 ? -2.135 12.315 -17.687 1.00 97.56 368 GLY A O 1
ATOM 2700 N N . ARG A 1 369 ? -1.822 12.030 -15.477 1.00 97.06 369 ARG A N 1
ATOM 2701 C CA . ARG A 1 369 ? -0.357 12.205 -15.512 1.00 97.06 369 ARG A CA 1
ATOM 2702 C C . ARG A 1 369 ? 0.354 11.146 -16.350 1.00 97.06 369 ARG A C 1
ATOM 2704 O O . ARG A 1 369 ? 1.319 11.474 -17.036 1.00 97.06 369 ARG A O 1
ATOM 2711 N N . LEU A 1 370 ? -0.095 9.890 -16.310 1.00 96.19 370 LEU A N 1
ATOM 2712 C CA . LEU A 1 370 ? 0.458 8.819 -17.145 1.00 96.19 370 LEU A CA 1
ATOM 2713 C C . LEU A 1 370 ? 0.171 9.060 -18.632 1.00 96.19 370 LEU A C 1
ATOM 2715 O O . LEU A 1 370 ? 1.064 8.869 -19.453 1.00 96.19 370 LEU A O 1
ATOM 2719 N N . SER A 1 371 ? -1.031 9.532 -18.974 1.00 97.31 371 SER A N 1
ATOM 2720 C CA . SER A 1 371 ? -1.397 9.905 -20.346 1.00 97.31 371 SER A CA 1
ATOM 2721 C C . SER A 1 371 ? -0.576 11.098 -20.853 1.00 97.31 371 SER A C 1
ATOM 2723 O O . SER A 1 371 ? 0.011 11.033 -21.932 1.00 97.31 371 SER A O 1
ATOM 2725 N N . GLU A 1 372 ? -0.445 12.155 -20.044 1.00 97.44 372 GLU A N 1
ATOM 2726 C CA . GLU A 1 372 ? 0.386 13.329 -20.346 1.00 97.44 372 GLU A CA 1
ATOM 2727 C C . GLU A 1 372 ? 1.862 12.948 -20.543 1.00 97.44 372 GLU A C 1
ATOM 2729 O O . GLU A 1 372 ? 2.458 13.273 -21.572 1.00 97.44 372 GLU A O 1
ATOM 2734 N N . THR A 1 373 ? 2.429 12.173 -19.613 1.00 96.62 373 THR A N 1
ATOM 2735 C CA . THR A 1 373 ? 3.809 11.669 -19.706 1.00 96.62 373 THR A CA 1
ATOM 2736 C C . THR A 1 373 ? 3.990 10.778 -20.940 1.00 96.62 373 THR A C 1
ATOM 2738 O O . THR A 1 373 ? 4.992 10.894 -21.642 1.00 96.62 373 THR A O 1
ATOM 2741 N N . GLY A 1 374 ? 3.015 9.920 -21.256 1.00 97.12 374 GLY A N 1
ATOM 2742 C CA . GLY A 1 374 ? 3.032 9.069 -22.448 1.00 97.12 374 GLY A CA 1
ATOM 2743 C C . GLY A 1 374 ? 3.037 9.871 -23.753 1.00 97.12 374 GLY A C 1
ATOM 2744 O O . GLY A 1 374 ? 3.840 9.589 -24.649 1.00 97.12 374 GLY A O 1
ATOM 2745 N N . MET A 1 375 ? 2.207 10.915 -23.847 1.00 96.56 375 MET A N 1
ATOM 2746 C CA . MET A 1 375 ? 2.219 11.850 -24.978 1.00 96.56 375 MET A CA 1
ATOM 2747 C C . MET A 1 375 ? 3.550 12.605 -25.075 1.00 96.56 375 MET A C 1
ATOM 2749 O O . MET A 1 375 ? 4.108 12.709 -26.167 1.00 96.56 375 MET A O 1
ATOM 2753 N N . GLN A 1 376 ? 4.103 13.070 -23.949 1.00 97.31 376 GLN A N 1
ATOM 2754 C CA . GLN A 1 376 ? 5.397 13.755 -23.912 1.00 97.31 376 GLN A CA 1
ATOM 2755 C C . GLN A 1 376 ? 6.540 12.850 -24.396 1.00 97.31 376 GLN A C 1
ATOM 2757 O O . GLN A 1 376 ? 7.333 13.272 -25.238 1.00 97.31 376 GLN A O 1
ATOM 2762 N N . VAL A 1 377 ? 6.605 11.601 -23.921 1.00 97.12 377 VAL A N 1
ATOM 2763 C CA . VAL A 1 377 ? 7.608 10.611 -24.354 1.00 97.12 377 VAL A CA 1
ATOM 2764 C C . VAL A 1 377 ? 7.456 10.292 -25.842 1.00 97.12 377 VAL A C 1
ATOM 2766 O O . VAL A 1 377 ? 8.452 10.261 -26.561 1.00 97.12 377 VAL A O 1
ATOM 2769 N N . THR A 1 378 ? 6.226 10.127 -26.336 1.00 97.38 378 THR A N 1
ATOM 2770 C CA . THR A 1 378 ? 5.963 9.883 -27.767 1.00 97.38 378 THR A CA 1
ATOM 2771 C C . THR A 1 378 ? 6.399 11.073 -28.629 1.00 97.38 378 THR A C 1
ATOM 2773 O O . THR A 1 378 ? 7.047 10.884 -29.661 1.00 97.38 378 THR A O 1
ATOM 2776 N N . GLY A 1 379 ? 6.120 12.305 -28.191 1.00 96.94 379 GLY A N 1
ATOM 2777 C CA . GLY A 1 379 ? 6.566 13.526 -28.867 1.00 96.94 379 GLY A CA 1
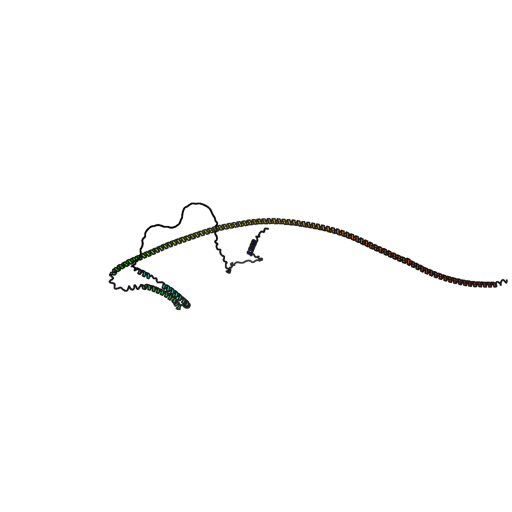ATOM 2778 C C . GLY A 1 379 ? 8.091 13.670 -28.883 1.00 96.94 379 GLY A C 1
ATOM 2779 O O . GLY A 1 379 ? 8.674 13.929 -29.935 1.00 96.94 379 GLY A O 1
ATOM 2780 N N . GLN A 1 380 ? 8.754 13.425 -27.748 1.00 96.88 380 GLN A N 1
ATOM 2781 C CA . GLN A 1 380 ? 10.219 13.430 -27.652 1.00 96.88 380 GLN A CA 1
ATOM 2782 C C . GLN A 1 380 ? 10.863 12.359 -28.540 1.00 96.88 380 GLN A C 1
ATOM 2784 O O . GLN A 1 380 ? 11.839 12.651 -29.227 1.00 96.88 380 GLN A O 1
ATOM 2789 N N . LEU A 1 381 ? 10.308 11.143 -28.573 1.00 95.69 381 LEU A N 1
ATOM 2790 C CA . LEU A 1 381 ? 10.804 10.054 -29.418 1.00 95.69 381 LEU A CA 1
ATOM 2791 C C . LEU A 1 381 ? 10.620 10.355 -30.912 1.00 95.69 381 LEU A C 1
ATOM 2793 O O . LEU A 1 381 ? 11.507 10.051 -31.710 1.00 95.69 381 LEU A O 1
ATOM 2797 N N . THR A 1 382 ? 9.506 10.992 -31.285 1.00 96.94 382 THR A N 1
ATOM 2798 C CA . THR A 1 382 ? 9.242 11.429 -32.665 1.00 96.94 382 THR A CA 1
ATOM 2799 C C . THR A 1 382 ? 10.256 12.491 -33.091 1.00 96.94 382 THR A C 1
ATOM 2801 O O . THR A 1 382 ? 10.977 12.281 -34.063 1.00 96.94 382 THR A O 1
ATOM 2804 N N . GLY A 1 383 ? 10.420 13.565 -32.308 1.00 96.62 383 GLY A N 1
ATOM 2805 C CA . GLY A 1 383 ? 11.393 14.624 -32.607 1.00 96.62 383 GLY A CA 1
ATOM 2806 C C . GLY A 1 383 ? 12.851 14.141 -32.602 1.00 96.62 383 GLY A C 1
ATOM 2807 O O . GLY A 1 383 ? 13.649 14.563 -33.437 1.00 96.62 383 GLY A O 1
ATOM 2808 N N . ALA A 1 384 ? 13.209 13.203 -31.717 1.00 95.88 384 ALA A N 1
ATOM 2809 C CA . ALA A 1 384 ? 14.524 12.560 -31.738 1.00 95.88 384 ALA A CA 1
ATOM 2810 C C . ALA A 1 384 ? 14.733 11.716 -33.008 1.00 95.88 384 ALA A C 1
ATOM 2812 O O . ALA A 1 384 ? 15.815 11.746 -33.595 1.00 95.88 384 ALA A O 1
ATOM 2813 N N . SER A 1 385 ? 13.699 11.003 -33.463 1.00 96.31 385 SER A N 1
ATOM 2814 C CA . SER A 1 385 ? 13.744 10.210 -34.697 1.00 96.31 385 SER A CA 1
ATOM 2815 C C . SER A 1 385 ? 13.880 11.101 -35.936 1.00 96.31 385 SER A C 1
ATOM 2817 O O . SER A 1 385 ? 14.720 10.829 -36.791 1.00 96.31 385 SER A O 1
ATOM 2819 N N . GLU A 1 386 ? 13.133 12.207 -36.006 1.00 97.19 386 GLU A N 1
ATOM 2820 C CA . GLU A 1 386 ? 13.263 13.220 -37.065 1.00 97.19 386 GLU A CA 1
ATOM 2821 C C . GLU A 1 386 ? 14.669 13.839 -37.095 1.00 97.19 386 GLU A C 1
ATOM 2823 O O . GLU A 1 386 ? 15.274 13.949 -38.164 1.00 97.19 386 GLU A O 1
ATOM 2828 N N . ALA A 1 387 ? 15.240 14.169 -35.931 1.00 96.12 387 ALA A N 1
ATOM 2829 C CA . ALA A 1 387 ? 16.603 14.689 -35.829 1.00 96.12 387 ALA A CA 1
ATOM 2830 C C . ALA A 1 387 ? 17.662 13.677 -36.310 1.00 96.12 387 ALA A C 1
ATOM 2832 O O . ALA A 1 387 ? 18.603 14.055 -37.013 1.00 96.12 387 ALA A O 1
ATOM 2833 N N . VAL A 1 388 ? 17.501 12.386 -35.987 1.00 96.75 388 VAL A N 1
ATOM 2834 C CA . VAL A 1 388 ? 18.378 11.308 -36.480 1.00 96.75 388 VAL A CA 1
ATOM 2835 C C . VAL A 1 388 ? 18.255 11.140 -37.997 1.00 96.75 388 VAL A C 1
ATOM 2837 O O . VAL A 1 388 ? 19.278 11.036 -38.674 1.00 96.75 388 VAL A O 1
ATOM 2840 N N . VAL A 1 389 ? 17.038 11.169 -38.553 1.00 97.56 389 VAL A N 1
ATOM 2841 C CA . VAL A 1 389 ? 16.809 11.104 -40.009 1.00 97.56 389 VAL A CA 1
ATOM 2842 C C . VAL A 1 389 ? 17.439 12.305 -40.722 1.00 97.56 389 VAL A C 1
ATOM 2844 O O . VAL A 1 389 ? 18.122 12.125 -41.734 1.00 97.56 389 VAL A O 1
ATOM 2847 N N . GLY A 1 390 ? 17.283 13.517 -40.182 1.00 97.12 390 GLY A N 1
ATOM 2848 C CA . GLY A 1 390 ? 17.904 14.730 -40.723 1.00 97.12 390 GLY A CA 1
ATOM 2849 C C . GLY A 1 390 ? 19.435 14.672 -40.708 1.00 97.12 390 GLY A C 1
ATOM 2850 O O . GLY A 1 390 ? 20.076 14.959 -41.722 1.00 97.12 390 GLY A O 1
ATOM 2851 N N . LEU A 1 391 ? 20.031 14.225 -39.596 1.00 97.50 391 LEU A N 1
ATOM 2852 C CA . LEU A 1 391 ? 21.480 14.033 -39.480 1.00 97.50 391 LEU A CA 1
ATOM 2853 C C . LEU A 1 391 ? 22.000 12.971 -40.460 1.00 97.50 391 LEU A C 1
ATOM 2855 O O . LEU A 1 391 ? 23.027 13.184 -41.104 1.00 97.50 391 LEU A O 1
ATOM 2859 N N . LEU A 1 392 ? 21.292 11.846 -40.598 1.00 96.19 392 LEU A N 1
ATOM 2860 C CA . LEU A 1 392 ? 21.668 10.776 -41.520 1.00 96.19 392 LEU A CA 1
ATOM 2861 C C . LEU A 1 392 ? 21.597 11.248 -42.977 1.00 96.19 392 LEU A C 1
ATOM 2863 O O . LEU A 1 392 ? 22.550 11.042 -43.723 1.00 96.19 392 LEU A O 1
ATOM 2867 N N . THR A 1 393 ? 20.526 11.949 -43.358 1.00 97.56 393 THR A N 1
ATOM 2868 C CA . THR A 1 393 ? 20.371 12.544 -44.697 1.00 97.56 393 THR A CA 1
ATOM 2869 C C . THR A 1 393 ? 21.512 13.521 -44.990 1.00 97.56 393 THR A C 1
ATOM 2871 O O . THR A 1 393 ? 22.176 13.407 -46.017 1.00 97.56 393 THR A O 1
ATOM 2874 N N . SER A 1 394 ? 21.825 14.416 -44.046 1.00 97.56 394 SER A N 1
ATOM 2875 C CA . SER A 1 394 ? 22.952 15.351 -44.169 1.00 97.56 394 SER A CA 1
ATOM 2876 C C . SER A 1 394 ? 24.297 14.635 -44.354 1.00 97.56 394 SER A C 1
ATOM 2878 O O . SER A 1 394 ? 25.102 15.043 -45.192 1.00 97.56 394 SER A O 1
ATOM 2880 N N . LYS A 1 395 ? 24.540 13.537 -43.624 1.00 95.88 395 LYS A N 1
ATOM 2881 C CA . LYS A 1 395 ? 25.777 12.749 -43.748 1.00 95.88 395 LYS A CA 1
ATOM 2882 C C . LYS A 1 395 ? 25.853 11.932 -45.037 1.00 95.88 395 LYS A C 1
ATOM 2884 O O . LYS A 1 395 ? 26.955 11.755 -45.558 1.00 95.88 395 LYS A O 1
ATOM 2889 N N . VAL A 1 396 ? 24.723 11.471 -45.572 1.00 97.31 396 VAL A N 1
ATOM 2890 C CA . VAL A 1 396 ? 24.654 10.816 -46.889 1.00 97.31 396 VAL A CA 1
ATOM 2891 C C . VAL A 1 396 ? 24.985 11.809 -48.004 1.00 97.31 396 VAL A C 1
ATOM 2893 O O . VAL A 1 396 ? 25.805 11.483 -48.862 1.00 97.31 396 VAL A O 1
ATOM 2896 N N . GLU A 1 397 ? 24.444 13.028 -47.956 1.00 96.44 397 GLU A N 1
ATOM 2897 C CA . GLU A 1 397 ? 24.780 14.096 -48.911 1.00 96.44 397 GLU A CA 1
ATOM 2898 C C . GLU A 1 397 ? 26.258 14.508 -48.817 1.00 96.44 397 GLU A C 1
ATOM 2900 O O . GLU A 1 397 ? 26.957 14.535 -49.830 1.00 96.44 397 GLU A O 1
ATOM 2905 N N . GLU A 1 398 ? 26.788 14.734 -47.608 1.00 97.12 398 GLU A N 1
ATOM 2906 C CA . GLU A 1 398 ? 28.212 15.055 -47.412 1.00 97.12 398 GLU A CA 1
ATOM 2907 C C . GLU A 1 398 ? 29.131 13.952 -47.967 1.00 97.12 398 GLU A C 1
ATOM 2909 O O . GLU A 1 398 ? 30.120 14.235 -48.648 1.00 97.12 398 GLU A O 1
ATOM 2914 N N . THR A 1 399 ? 28.799 12.685 -47.704 1.00 97.12 399 THR A N 1
ATOM 2915 C CA . THR A 1 399 ? 29.581 11.537 -48.188 1.00 97.12 399 THR A CA 1
ATOM 2916 C C . THR A 1 399 ? 29.493 11.406 -49.708 1.00 97.12 399 THR A C 1
ATOM 2918 O O . THR A 1 399 ? 30.509 11.164 -50.357 1.00 97.12 399 THR A O 1
ATOM 2921 N N . SER A 1 400 ? 28.311 11.626 -50.289 1.00 96.31 400 SER A N 1
ATOM 2922 C CA . SER A 1 400 ? 28.097 11.594 -51.742 1.00 96.31 400 SER A CA 1
ATOM 2923 C C . SER A 1 400 ? 28.844 12.728 -52.452 1.00 96.31 400 SER A C 1
ATOM 2925 O O . SER A 1 400 ? 29.455 12.498 -53.495 1.00 96.31 400 SER A O 1
ATOM 2927 N N . GLY A 1 401 ? 28.878 13.925 -51.856 1.00 96.50 401 GLY A N 1
ATOM 2928 C CA . GLY A 1 401 ? 29.672 15.060 -52.331 1.00 96.50 401 GLY A CA 1
ATOM 2929 C C . GLY A 1 401 ? 31.171 14.754 -52.351 1.00 96.50 401 GLY A C 1
ATOM 2930 O O . GLY A 1 401 ? 31.802 14.857 -53.402 1.00 96.50 401 GLY A O 1
ATOM 2931 N N . ARG A 1 402 ? 31.728 14.275 -51.228 1.00 96.38 402 ARG A N 1
ATOM 2932 C CA . ARG A 1 402 ? 33.143 13.856 -51.136 1.00 96.38 402 ARG A CA 1
ATOM 2933 C C . ARG A 1 402 ? 33.481 12.718 -52.107 1.00 96.38 402 ARG A C 1
ATOM 2935 O O . ARG A 1 402 ? 34.562 12.704 -52.697 1.00 96.38 402 ARG A O 1
ATOM 2942 N N . LEU A 1 403 ? 32.572 11.759 -52.301 1.00 96.31 403 LEU A N 1
ATOM 2943 C CA . LEU A 1 403 ? 32.759 10.668 -53.262 1.00 96.31 403 LEU A CA 1
ATOM 2944 C C . LEU A 1 403 ? 32.784 11.188 -54.708 1.00 96.31 403 LEU A C 1
ATOM 2946 O O . LEU A 1 403 ? 33.578 10.714 -55.518 1.00 96.31 403 LEU A O 1
ATOM 2950 N N . ARG A 1 404 ? 31.959 12.190 -55.033 1.00 96.31 404 ARG A N 1
ATOM 2951 C CA . ARG A 1 404 ? 31.957 12.840 -56.349 1.00 96.31 404 ARG A CA 1
ATOM 2952 C C . ARG A 1 404 ? 33.253 13.616 -56.600 1.00 96.31 404 ARG A C 1
ATOM 2954 O O . ARG A 1 404 ? 33.875 13.406 -57.634 1.00 96.31 404 ARG A O 1
ATOM 2961 N N . GLU A 1 405 ? 33.689 14.426 -55.637 1.00 96.50 405 GLU A N 1
ATOM 2962 C CA . GLU A 1 405 ? 34.944 15.197 -55.690 1.00 96.50 405 GLU A CA 1
ATOM 2963 C C . GLU A 1 405 ? 36.176 14.290 -55.864 1.00 96.50 405 GLU A C 1
ATOM 2965 O O . GLU A 1 405 ? 37.022 14.521 -56.731 1.00 96.50 405 GLU A O 1
ATOM 2970 N N . THR A 1 406 ? 36.258 13.205 -55.087 1.00 96.44 406 THR A N 1
ATOM 2971 C CA . THR A 1 406 ? 37.351 12.224 -55.208 1.00 96.44 406 THR A CA 1
ATOM 2972 C C . THR A 1 406 ? 37.304 11.456 -56.530 1.00 96.44 406 THR A C 1
ATOM 2974 O O . THR A 1 406 ? 38.357 11.199 -57.111 1.00 96.44 406 THR A O 1
ATOM 2977 N N . SER A 1 407 ? 36.111 11.148 -57.053 1.00 96.25 407 SER A N 1
ATOM 2978 C CA . SER A 1 407 ? 35.945 10.522 -58.375 1.00 96.25 407 SER A CA 1
ATOM 2979 C C . SER A 1 407 ? 36.384 11.446 -59.516 1.00 96.25 407 SER A C 1
ATOM 2981 O O . SER A 1 407 ? 37.044 10.994 -60.449 1.00 96.25 407 SER A O 1
ATOM 2983 N N . GLU A 1 408 ? 36.060 12.738 -59.438 1.00 96.56 408 GLU A N 1
ATOM 2984 C CA . GLU A 1 408 ? 36.473 13.752 -60.417 1.00 96.56 408 GLU A CA 1
ATOM 2985 C C . GLU A 1 408 ? 37.991 13.988 -60.373 1.00 96.56 408 GLU A C 1
ATOM 2987 O O . GLU A 1 408 ? 38.657 13.965 -61.408 1.00 96.56 408 GLU A O 1
ATOM 2992 N N . THR A 1 409 ? 38.565 14.081 -59.171 1.00 97.06 409 THR A N 1
ATOM 2993 C CA . THR A 1 409 ? 40.021 14.168 -58.967 1.00 97.06 409 THR A CA 1
ATOM 2994 C C . THR A 1 409 ? 40.749 12.946 -59.542 1.00 97.06 409 THR A C 1
ATOM 2996 O O . THR A 1 409 ? 41.766 13.091 -60.221 1.00 97.06 409 THR A O 1
ATOM 2999 N N . LEU A 1 410 ? 40.215 11.738 -59.321 1.00 95.94 410 LEU A N 1
ATOM 3000 C CA . LEU A 1 410 ? 40.769 10.501 -59.876 1.00 95.94 410 LEU A CA 1
ATOM 3001 C C . LEU A 1 410 ? 40.668 10.461 -61.408 1.00 95.94 410 LEU A C 1
ATOM 3003 O O . LEU A 1 410 ? 41.612 10.026 -62.064 1.00 95.94 410 LEU A O 1
ATOM 3007 N N . ALA A 1 411 ? 39.559 10.927 -61.989 1.00 95.81 411 ALA A N 1
ATOM 3008 C CA . ALA A 1 411 ? 39.403 11.010 -63.439 1.00 95.81 411 ALA A CA 1
ATOM 3009 C C . ALA A 1 411 ? 40.443 11.955 -64.071 1.00 95.81 411 ALA A C 1
ATOM 3011 O O . ALA A 1 411 ? 41.045 11.605 -65.087 1.00 95.81 411 ALA A O 1
ATOM 3012 N N . LEU A 1 412 ? 40.712 13.104 -63.439 1.00 95.75 412 LEU A N 1
ATOM 3013 C CA . LEU A 1 412 ? 41.733 14.059 -63.882 1.00 95.75 412 LEU A CA 1
ATOM 3014 C C . LEU A 1 412 ? 43.164 13.496 -63.768 1.00 95.75 412 LEU A C 1
ATOM 3016 O O . LEU A 1 412 ? 43.939 13.630 -64.714 1.00 95.75 412 LEU A O 1
ATOM 3020 N N . ASP A 1 413 ? 43.514 12.817 -62.667 1.00 96.56 413 ASP A N 1
ATOM 3021 C CA . ASP A 1 413 ? 44.822 12.146 -62.520 1.00 96.56 413 ASP A CA 1
ATOM 3022 C C . ASP A 1 413 ? 45.001 11.022 -63.558 1.00 96.56 413 ASP A C 1
ATOM 3024 O O . ASP A 1 413 ? 46.041 10.927 -64.211 1.00 96.56 413 ASP A O 1
ATOM 3028 N N . LEU A 1 414 ? 43.967 10.206 -63.791 1.00 94.88 414 LEU A N 1
ATOM 3029 C CA . LEU A 1 414 ? 43.996 9.168 -64.826 1.00 94.88 414 LEU A CA 1
ATOM 3030 C C . LEU A 1 414 ? 44.116 9.751 -66.240 1.00 94.88 414 LEU A C 1
ATOM 3032 O O . LEU A 1 414 ? 44.858 9.190 -67.051 1.00 94.88 414 LEU A O 1
ATOM 3036 N N . GLN A 1 415 ? 43.454 10.872 -66.541 1.00 96.06 415 GLN A N 1
ATOM 3037 C CA . GLN A 1 415 ? 43.624 11.563 -67.820 1.00 96.06 415 GLN A CA 1
ATOM 3038 C C . GLN A 1 415 ? 45.060 12.086 -67.975 1.00 96.06 415 GLN A C 1
ATOM 3040 O O . GLN A 1 415 ? 45.709 11.768 -68.972 1.00 96.06 415 GLN A O 1
ATOM 3045 N N . GLY A 1 416 ? 45.593 12.802 -66.980 1.00 95.25 416 GLY A N 1
ATOM 3046 C CA . GLY A 1 416 ? 46.960 13.334 -67.018 1.00 95.25 416 GLY A CA 1
ATOM 3047 C C . GLY A 1 416 ? 48.016 12.237 -67.194 1.00 95.25 416 GLY A C 1
ATOM 3048 O O . GLY A 1 416 ? 48.890 12.339 -68.056 1.00 95.25 416 GLY A O 1
ATOM 3049 N N . ARG A 1 417 ? 47.887 11.124 -66.458 1.00 95.25 417 ARG A N 1
ATOM 3050 C CA . ARG A 1 417 ? 48.749 9.941 -66.633 1.00 95.25 417 ARG A CA 1
ATOM 3051 C C . ARG A 1 417 ? 48.611 9.312 -68.016 1.00 95.25 417 ARG A C 1
ATOM 3053 O O . ARG A 1 417 ? 49.612 8.865 -68.571 1.00 95.25 417 ARG A O 1
ATOM 3060 N N . SER A 1 418 ? 47.404 9.274 -68.580 1.00 95.81 418 SER A N 1
ATOM 3061 C CA . SER A 1 418 ? 47.168 8.742 -69.928 1.00 95.81 418 SER A CA 1
ATOM 3062 C C . SER A 1 418 ? 47.831 9.612 -70.997 1.00 95.81 418 SER A C 1
ATOM 3064 O O . SER A 1 418 ? 48.506 9.085 -71.879 1.00 95.81 418 SER A O 1
ATOM 3066 N N . GLU A 1 419 ? 47.726 10.938 -70.885 1.00 95.50 419 GLU A N 1
ATOM 3067 C CA . GLU A 1 419 ? 48.424 11.882 -71.765 1.00 95.50 419 GLU A CA 1
ATOM 3068 C C . GLU A 1 419 ? 49.951 11.743 -71.659 1.00 95.50 419 GLU A C 1
ATOM 3070 O O . GLU A 1 419 ? 50.643 11.739 -72.676 1.00 95.50 419 GLU A O 1
ATOM 3075 N N . ASP A 1 420 ? 50.494 11.567 -70.453 1.00 95.62 420 ASP A N 1
ATOM 3076 C CA . ASP A 1 420 ? 51.930 11.347 -70.253 1.00 95.62 420 ASP A CA 1
ATOM 3077 C C . ASP A 1 420 ? 52.415 9.986 -70.773 1.00 95.62 420 ASP A C 1
ATOM 3079 O O . ASP A 1 420 ? 53.524 9.896 -71.307 1.00 95.62 420 ASP A O 1
ATOM 3083 N N . ILE A 1 421 ? 51.594 8.933 -70.688 1.00 95.50 421 ILE A N 1
ATOM 3084 C CA . ILE A 1 421 ? 51.864 7.645 -71.343 1.00 95.50 421 ILE A CA 1
ATOM 3085 C C . ILE A 1 421 ? 51.901 7.828 -72.865 1.00 95.50 421 ILE A C 1
ATOM 3087 O O . ILE A 1 421 ? 52.852 7.372 -73.499 1.00 95.50 421 ILE A O 1
ATOM 3091 N N . VAL A 1 422 ? 50.935 8.542 -73.453 1.00 96.38 422 VAL A N 1
ATOM 3092 C CA . VAL A 1 422 ? 50.907 8.829 -74.898 1.00 96.38 422 VAL A CA 1
ATOM 3093 C C . VAL A 1 422 ? 52.138 9.633 -75.331 1.00 96.38 422 VAL A C 1
ATOM 3095 O O . VAL A 1 422 ? 52.791 9.249 -76.299 1.00 96.38 422 VAL A O 1
ATOM 3098 N N . LYS A 1 423 ? 52.534 10.680 -74.590 1.00 94.94 423 LYS A N 1
ATOM 3099 C CA . LYS A 1 423 ? 53.766 11.450 -74.866 1.00 94.94 423 LYS A CA 1
ATOM 3100 C C . LYS A 1 423 ? 55.019 10.570 -74.806 1.00 94.94 423 LYS A C 1
ATOM 3102 O O . LYS A 1 423 ? 55.871 10.661 -75.686 1.00 94.94 423 LYS A O 1
ATOM 3107 N N . ARG A 1 424 ? 55.135 9.701 -73.792 1.00 95.81 424 ARG A N 1
ATOM 3108 C CA . ARG A 1 424 ? 56.271 8.769 -73.641 1.00 95.81 424 ARG A CA 1
ATOM 3109 C C . ARG A 1 424 ? 56.322 7.734 -74.765 1.00 95.81 424 ARG A C 1
ATOM 3111 O O . ARG A 1 424 ? 57.408 7.453 -75.261 1.00 95.81 424 ARG A O 1
ATOM 3118 N N . LEU A 1 425 ? 55.175 7.199 -75.187 1.00 95.19 425 LEU A N 1
ATOM 3119 C CA . LEU A 1 425 ? 55.083 6.281 -76.327 1.00 95.19 425 LEU A CA 1
ATOM 3120 C C . LEU A 1 425 ? 55.397 6.980 -77.656 1.00 95.19 425 LEU A C 1
ATOM 3122 O O . LEU A 1 425 ? 56.078 6.387 -78.489 1.00 95.19 425 LEU A O 1
ATOM 3126 N N . GLY A 1 426 ? 54.977 8.235 -77.835 1.00 95.00 426 GLY A N 1
ATOM 3127 C CA . GLY A 1 426 ? 55.355 9.069 -78.980 1.00 95.00 426 GLY A CA 1
ATOM 3128 C C . GLY A 1 426 ? 56.868 9.283 -79.050 1.00 95.00 426 GLY A C 1
ATOM 3129 O O . GLY A 1 426 ? 57.496 8.871 -80.018 1.00 95.00 426 GLY A O 1
ATOM 3130 N N . ALA A 1 427 ? 57.479 9.788 -77.975 1.00 94.62 427 ALA A N 1
ATOM 3131 C CA . ALA A 1 427 ? 58.927 10.003 -77.907 1.00 94.62 427 ALA A CA 1
ATOM 3132 C C . ALA A 1 427 ? 59.746 8.705 -78.078 1.00 94.62 427 ALA A C 1
ATOM 3134 O O . ALA A 1 427 ? 60.809 8.711 -78.703 1.00 94.62 427 ALA A O 1
ATOM 3135 N N . LEU A 1 428 ? 59.252 7.573 -77.559 1.00 95.19 428 LEU A N 1
ATOM 3136 C CA . LEU A 1 428 ? 59.845 6.257 -77.807 1.00 95.19 428 LEU A CA 1
ATOM 3137 C C . LEU A 1 428 ? 59.725 5.857 -79.286 1.00 95.19 428 LEU A C 1
ATOM 3139 O O . LEU A 1 428 ? 60.691 5.353 -79.853 1.00 95.19 428 LEU A O 1
ATOM 3143 N N . SER A 1 429 ? 58.577 6.111 -79.917 1.00 95.62 429 SER A N 1
ATOM 3144 C CA . SER A 1 429 ? 58.350 5.835 -81.341 1.00 95.62 429 SER A CA 1
ATOM 3145 C C . SER A 1 429 ? 59.262 6.681 -82.231 1.00 95.62 429 SER A C 1
ATOM 3147 O O . SER A 1 429 ? 59.881 6.131 -83.137 1.00 95.62 429 SER A O 1
ATOM 3149 N N . ASP A 1 430 ? 59.438 7.970 -81.925 1.00 95.31 430 ASP A N 1
ATOM 3150 C CA . ASP A 1 430 ? 60.378 8.860 -82.621 1.00 95.31 430 ASP A CA 1
ATOM 3151 C C . ASP A 1 430 ? 61.833 8.397 -82.444 1.00 95.31 430 ASP A C 1
ATOM 3153 O O . ASP A 1 430 ? 62.609 8.377 -83.399 1.00 95.31 430 ASP A O 1
ATOM 3157 N N . THR A 1 431 ? 62.202 7.950 -81.237 1.00 95.81 431 THR A N 1
ATOM 3158 C CA . THR A 1 431 ? 63.536 7.391 -80.952 1.00 95.81 431 THR A CA 1
ATOM 3159 C C . THR A 1 431 ? 63.786 6.109 -81.753 1.00 95.81 431 THR A C 1
ATOM 3161 O O . THR A 1 431 ? 64.864 5.930 -82.326 1.00 95.81 431 THR A O 1
ATOM 3164 N N . ILE A 1 432 ? 62.789 5.221 -81.836 1.00 94.25 432 ILE A N 1
ATOM 3165 C CA . ILE A 1 432 ? 62.844 3.996 -82.647 1.00 94.25 432 ILE A CA 1
ATOM 3166 C C . ILE A 1 432 ? 62.943 4.351 -84.135 1.00 94.25 432 ILE A C 1
ATOM 3168 O O . ILE A 1 432 ? 63.814 3.821 -84.821 1.00 94.25 432 ILE A O 1
ATOM 3172 N N . ALA A 1 433 ? 62.115 5.277 -84.625 1.00 94.56 433 ALA A N 1
ATOM 3173 C CA . ALA A 1 433 ? 62.123 5.725 -86.014 1.00 94.56 433 ALA A CA 1
ATOM 3174 C C . ALA A 1 433 ? 63.479 6.333 -86.405 1.00 94.56 433 ALA A C 1
ATOM 3176 O O . ALA A 1 433 ? 64.058 5.915 -87.404 1.00 94.56 433 ALA A O 1
ATOM 3177 N N . GLY A 1 434 ? 64.036 7.229 -85.584 1.00 94.62 434 GLY A N 1
ATOM 3178 C CA . GLY A 1 434 ? 65.367 7.808 -85.795 1.00 94.62 434 GLY A CA 1
ATOM 3179 C C . GLY A 1 434 ? 66.498 6.774 -85.734 1.00 94.62 434 GLY A C 1
ATOM 3180 O O . GLY A 1 434 ? 67.454 6.856 -86.502 1.00 94.62 434 GLY A O 1
ATOM 3181 N N . THR A 1 435 ? 66.373 5.750 -84.882 1.00 95.38 435 THR A N 1
ATOM 3182 C CA . THR A 1 435 ? 67.334 4.634 -84.821 1.00 95.38 435 THR A CA 1
ATOM 3183 C C . THR A 1 435 ? 67.262 3.756 -86.076 1.00 95.38 435 THR A C 1
ATOM 3185 O O . THR A 1 435 ? 68.296 3.350 -86.604 1.00 95.38 435 THR A O 1
ATOM 3188 N N . ILE A 1 436 ? 66.058 3.473 -86.583 1.00 94.12 436 ILE A N 1
ATOM 3189 C CA . ILE A 1 436 ? 65.846 2.707 -87.822 1.00 94.12 436 ILE A CA 1
ATOM 3190 C C . ILE A 1 436 ? 66.335 3.499 -89.040 1.00 94.12 436 ILE A C 1
ATOM 3192 O O . ILE A 1 436 ? 67.039 2.941 -89.873 1.00 94.12 436 ILE A O 1
ATOM 3196 N N . ASP A 1 437 ? 66.021 4.791 -89.122 1.00 94.62 437 ASP A N 1
ATOM 3197 C CA . ASP A 1 437 ? 66.471 5.707 -90.176 1.00 94.62 437 ASP A CA 1
ATOM 3198 C C . ASP A 1 437 ? 68.005 5.858 -90.184 1.00 94.62 437 ASP A C 1
ATOM 3200 O O . ASP A 1 437 ? 68.640 5.735 -91.230 1.00 94.62 437 ASP A O 1
ATOM 3204 N N . GLY A 1 438 ? 68.629 6.012 -89.010 1.00 93.75 438 GLY A N 1
ATOM 3205 C CA . GLY A 1 438 ? 70.088 6.044 -88.860 1.00 93.75 438 GLY A CA 1
ATOM 3206 C C . GLY A 1 438 ? 70.774 4.742 -89.290 1.00 93.75 438 GLY A C 1
ATOM 3207 O O . GLY A 1 438 ? 71.728 4.776 -90.071 1.00 93.75 438 GLY A O 1
ATOM 3208 N N . HIS A 1 439 ? 70.269 3.583 -88.848 1.00 94.19 439 HIS A N 1
ATOM 3209 C CA . HIS A 1 439 ? 70.764 2.284 -89.318 1.00 94.19 439 HIS A CA 1
ATOM 3210 C C . HIS A 1 439 ? 70.497 2.067 -90.814 1.00 94.19 439 HIS A C 1
ATOM 3212 O O . HIS A 1 439 ? 71.343 1.500 -91.500 1.00 94.19 439 HIS A O 1
ATOM 3218 N N . GLY A 1 440 ? 69.360 2.542 -91.329 1.00 94.12 440 GLY A N 1
ATOM 3219 C CA . GLY A 1 440 ? 68.989 2.480 -92.740 1.00 94.12 440 GLY A CA 1
ATOM 3220 C C . GLY A 1 440 ? 69.955 3.264 -93.623 1.00 94.12 440 GLY A C 1
ATOM 3221 O O . GLY A 1 440 ? 70.478 2.702 -94.583 1.00 94.12 440 GLY A O 1
ATOM 3222 N N . ARG A 1 441 ? 70.275 4.516 -93.260 1.00 93.81 441 ARG A N 1
ATOM 3223 C CA . ARG A 1 441 ? 71.318 5.301 -93.945 1.00 93.81 441 ARG A CA 1
ATOM 3224 C C . ARG A 1 441 ? 72.674 4.610 -93.873 1.00 93.81 441 ARG A C 1
ATOM 3226 O O . ARG A 1 441 ? 73.263 4.364 -94.914 1.00 93.81 441 ARG A O 1
ATOM 3233 N N . SER A 1 442 ? 73.116 4.181 -92.687 1.00 94.12 442 SER A N 1
ATOM 3234 C CA . SER A 1 442 ? 74.408 3.490 -92.551 1.00 94.12 442 SER A CA 1
ATOM 3235 C C . SER A 1 442 ? 74.482 2.186 -93.360 1.00 94.12 442 SER A C 1
ATOM 3237 O O . SER A 1 442 ? 75.546 1.840 -93.871 1.00 94.12 442 SER A O 1
ATOM 3239 N N . LEU A 1 443 ? 73.366 1.463 -93.511 1.00 93.44 443 LEU A N 1
ATOM 3240 C CA . LEU A 1 443 ? 73.280 0.288 -94.375 1.00 93.44 443 LEU A CA 1
ATOM 3241 C C . LEU A 1 443 ? 73.374 0.669 -95.859 1.00 93.44 443 LEU A C 1
ATOM 3243 O O . LEU A 1 443 ? 74.104 0.005 -96.590 1.00 93.44 443 LEU A O 1
ATOM 3247 N N . VAL A 1 444 ? 72.682 1.728 -96.293 1.00 93.81 444 VAL A N 1
ATOM 3248 C CA . VAL A 1 444 ? 72.771 2.258 -97.665 1.00 93.81 444 VAL A CA 1
ATOM 3249 C C . VAL A 1 444 ? 74.191 2.732 -97.976 1.00 93.81 444 VAL A C 1
ATOM 3251 O O . VAL A 1 444 ? 74.728 2.333 -99.004 1.00 93.81 444 VAL A O 1
ATOM 3254 N N . ASP A 1 445 ? 74.831 3.481 -97.077 1.00 93.81 445 ASP A N 1
ATOM 3255 C CA . ASP A 1 445 ? 76.210 3.960 -97.235 1.00 93.81 445 ASP A CA 1
ATOM 3256 C C . ASP A 1 445 ? 77.197 2.786 -97.355 1.00 93.81 445 ASP A C 1
ATOM 3258 O O . ASP A 1 445 ? 78.040 2.766 -98.248 1.00 93.81 445 ASP A O 1
ATOM 3262 N N . ARG A 1 446 ? 77.052 1.750 -96.513 1.00 93.75 446 ARG A N 1
ATOM 3263 C CA . ARG A 1 446 ? 77.855 0.513 -96.598 1.00 93.75 446 ARG A CA 1
ATOM 3264 C C . ARG A 1 446 ? 77.602 -0.265 -97.889 1.00 93.75 446 ARG A C 1
ATOM 3266 O O . ARG A 1 446 ? 78.535 -0.863 -98.425 1.00 93.75 446 ARG A O 1
ATOM 3273 N N . LEU A 1 447 ? 76.363 -0.297 -98.382 1.00 92.75 447 LEU A N 1
ATOM 3274 C CA . LEU A 1 447 ? 76.025 -0.917 -99.667 1.00 92.75 447 LEU A CA 1
ATOM 3275 C C . LEU A 1 447 ? 76.611 -0.124 -100.838 1.00 92.75 447 LEU A C 1
ATOM 3277 O O . LEU A 1 447 ? 77.113 -0.747 -101.769 1.00 92.75 447 LEU A O 1
ATOM 3281 N N . ALA A 1 448 ? 76.597 1.209 -100.775 1.00 92.19 448 ALA A N 1
ATOM 3282 C CA . ALA A 1 448 ? 77.226 2.082 -101.759 1.00 92.19 448 ALA A CA 1
ATOM 3283 C C . ALA A 1 448 ? 78.751 1.895 -101.764 1.00 92.19 448 ALA A C 1
ATOM 3285 O O . ALA A 1 448 ? 79.299 1.555 -102.801 1.00 92.19 448 ALA A O 1
ATOM 3286 N N . GLU A 1 449 ? 79.418 1.952 -100.605 1.00 92.88 449 GLU A N 1
ATOM 3287 C CA . GLU A 1 449 ? 80.861 1.684 -100.466 1.00 92.88 449 GLU A CA 1
ATOM 3288 C C . GLU A 1 449 ? 81.241 0.283 -100.985 1.00 92.88 449 GLU A C 1
ATOM 3290 O O . GLU A 1 449 ? 82.269 0.095 -101.637 1.00 92.88 449 GLU A O 1
ATOM 3295 N N . THR A 1 450 ? 80.400 -0.724 -100.724 1.00 92.00 450 THR A N 1
ATOM 3296 C CA . THR A 1 450 ? 80.596 -2.084 -101.251 1.00 92.00 450 THR A CA 1
ATOM 3297 C C . THR A 1 450 ? 80.379 -2.133 -102.766 1.00 92.00 450 THR A C 1
ATOM 3299 O O . THR A 1 450 ? 81.142 -2.793 -103.468 1.00 92.00 450 THR A O 1
ATOM 3302 N N . GLY A 1 451 ? 79.377 -1.418 -103.282 1.00 91.56 451 GLY A N 1
ATOM 3303 C CA . GLY A 1 451 ? 79.100 -1.269 -104.709 1.00 91.56 451 GLY A CA 1
ATOM 3304 C C . GLY A 1 451 ? 80.233 -0.569 -105.457 1.00 91.56 451 GLY A C 1
ATOM 3305 O O . GLY A 1 451 ? 80.652 -1.063 -106.499 1.00 91.56 451 GLY A O 1
ATOM 3306 N N . ASP A 1 452 ? 80.790 0.499 -104.888 1.00 90.50 452 ASP A N 1
ATOM 3307 C CA . ASP A 1 452 ? 81.933 1.237 -105.425 1.00 90.50 452 ASP A CA 1
ATOM 3308 C C . ASP A 1 452 ? 83.201 0.376 -105.416 1.00 90.50 452 ASP A C 1
ATOM 3310 O O . ASP A 1 452 ? 83.884 0.303 -106.434 1.00 90.50 452 ASP A O 1
ATOM 3314 N N . ARG A 1 453 ? 83.479 -0.376 -104.337 1.00 90.06 453 ARG A N 1
ATOM 3315 C CA . ARG A 1 453 ? 84.583 -1.360 -104.314 1.00 90.06 453 ARG A CA 1
ATOM 3316 C C . ARG A 1 453 ? 84.417 -2.457 -105.364 1.00 90.06 453 ARG A C 1
ATOM 3318 O O . ARG A 1 453 ? 85.394 -2.850 -106.003 1.00 90.06 453 ARG A O 1
ATOM 3325 N N . ILE A 1 454 ? 83.200 -2.976 -105.541 1.00 88.44 454 ILE A N 1
ATOM 3326 C CA . ILE A 1 454 ? 82.900 -3.957 -106.593 1.00 88.44 454 ILE A CA 1
ATOM 3327 C C . ILE A 1 454 ? 83.106 -3.314 -107.967 1.00 88.44 454 ILE A C 1
ATOM 3329 O O . ILE A 1 454 ? 83.741 -3.925 -108.823 1.00 88.44 454 ILE A O 1
ATOM 3333 N N . HIS A 1 455 ? 82.632 -2.084 -108.171 1.00 89.00 455 HIS A N 1
ATOM 3334 C CA . HIS A 1 455 ? 82.803 -1.353 -109.420 1.00 89.00 455 HIS A CA 1
ATOM 3335 C C . HIS A 1 455 ? 84.283 -1.121 -109.733 1.00 89.00 455 HIS A C 1
ATOM 3337 O O . HIS A 1 455 ? 84.719 -1.517 -110.805 1.00 89.00 455 HIS A O 1
ATOM 3343 N N . GLU A 1 456 ? 85.064 -0.570 -108.801 1.00 88.38 456 GLU A N 1
ATOM 3344 C CA . GLU A 1 456 ? 86.513 -0.359 -108.921 1.00 88.38 456 GLU A CA 1
ATOM 3345 C C . GLU A 1 456 ? 87.245 -1.668 -109.245 1.00 88.38 456 GLU A C 1
ATOM 3347 O O . GLU A 1 456 ? 88.061 -1.721 -110.166 1.00 88.38 456 GLU A O 1
ATOM 3352 N N . THR A 1 457 ? 86.912 -2.760 -108.552 1.00 87.56 457 THR A N 1
ATOM 3353 C CA . THR A 1 457 ? 87.481 -4.081 -108.853 1.00 87.56 457 THR A CA 1
ATOM 3354 C C . THR A 1 457 ? 87.133 -4.508 -110.285 1.00 87.56 457 THR A C 1
ATOM 3356 O O . THR A 1 457 ? 88.008 -4.918 -111.046 1.00 87.56 457 THR A O 1
ATOM 3359 N N . VAL A 1 458 ? 85.873 -4.375 -110.703 1.00 83.19 458 VAL A N 1
ATOM 3360 C CA . VAL A 1 458 ? 85.413 -4.813 -112.030 1.00 83.19 458 VAL A CA 1
ATOM 3361 C C . VAL A 1 458 ? 85.946 -3.929 -113.164 1.00 83.19 458 VAL A C 1
ATOM 3363 O O . VAL A 1 458 ? 86.370 -4.472 -114.180 1.00 83.19 458 VAL A O 1
ATOM 3366 N N . THR A 1 459 ? 85.976 -2.601 -113.033 1.00 86.56 459 THR A N 1
ATOM 3367 C CA . THR A 1 459 ? 86.447 -1.706 -114.106 1.00 86.56 459 THR A CA 1
ATOM 3368 C C . THR A 1 459 ? 87.958 -1.520 -114.106 1.00 86.56 459 THR A C 1
ATOM 3370 O O . THR A 1 459 ? 88.557 -1.579 -115.178 1.00 86.56 459 THR A O 1
ATOM 3373 N N . VAL A 1 460 ? 88.609 -1.361 -112.949 1.00 83.06 460 VAL A N 1
ATOM 3374 C CA . VAL A 1 460 ? 90.066 -1.155 -112.889 1.00 83.06 460 VAL A CA 1
ATOM 3375 C C . VAL A 1 460 ? 90.809 -2.479 -113.031 1.00 83.06 460 VAL A C 1
ATOM 3377 O O . VAL A 1 460 ? 91.643 -2.606 -113.927 1.00 83.06 460 VAL A O 1
ATOM 3380 N N . HIS A 1 461 ? 90.505 -3.496 -112.212 1.00 80.31 461 HIS A N 1
ATOM 3381 C CA . HIS A 1 461 ? 91.206 -4.784 -112.339 1.00 80.31 461 HIS A CA 1
ATOM 3382 C C . HIS A 1 461 ? 90.716 -5.564 -113.566 1.00 80.31 461 HIS A C 1
ATOM 3384 O O . HIS A 1 461 ? 91.529 -6.193 -114.239 1.00 80.31 461 HIS A O 1
ATOM 3390 N N . GLY A 1 462 ? 89.429 -5.473 -113.927 1.00 81.25 462 GLY A N 1
ATOM 3391 C CA . GLY A 1 462 ? 88.929 -6.029 -115.189 1.00 81.25 462 GLY A CA 1
ATOM 3392 C C . GLY A 1 462 ? 89.471 -5.305 -116.427 1.00 81.25 462 GLY A C 1
ATOM 3393 O O . GLY A 1 462 ? 89.802 -5.964 -117.407 1.00 81.25 462 GLY A O 1
ATOM 3394 N N . GLY A 1 463 ? 89.665 -3.982 -116.376 1.00 82.81 463 GLY A N 1
ATOM 3395 C CA . GLY A 1 463 ? 90.333 -3.219 -117.437 1.00 82.81 463 GLY A CA 1
ATOM 3396 C C . GLY A 1 463 ? 91.824 -3.557 -117.571 1.00 82.81 463 GLY A C 1
ATOM 3397 O O . GLY A 1 463 ? 92.327 -3.715 -118.681 1.00 82.81 463 GLY A O 1
ATOM 3398 N N . ALA A 1 464 ? 92.529 -3.752 -116.452 1.00 82.75 464 ALA A N 1
ATOM 3399 C CA . ALA A 1 464 ? 93.911 -4.241 -116.446 1.00 82.75 464 ALA A CA 1
ATOM 3400 C C . ALA A 1 464 ? 94.024 -5.686 -116.969 1.00 82.75 464 ALA A C 1
ATOM 3402 O O . ALA A 1 464 ? 94.964 -6.012 -117.700 1.00 82.75 464 ALA A O 1
ATOM 3403 N N . LEU A 1 465 ? 93.052 -6.544 -116.644 1.00 85.56 465 LEU A N 1
ATOM 3404 C CA . LEU A 1 465 ? 92.939 -7.901 -117.176 1.00 85.56 465 LEU A CA 1
ATOM 3405 C C . LEU A 1 465 ? 92.680 -7.887 -118.691 1.00 85.56 465 LEU A C 1
ATOM 3407 O O . LEU A 1 465 ? 93.401 -8.559 -119.423 1.00 85.56 465 LEU A O 1
ATOM 3411 N N . ASP A 1 466 ? 91.725 -7.088 -119.174 1.00 87.50 466 ASP A N 1
ATOM 3412 C CA . ASP A 1 466 ? 91.444 -6.894 -120.605 1.00 87.50 466 ASP A CA 1
ATOM 3413 C C . ASP A 1 466 ? 92.672 -6.364 -121.363 1.00 87.50 466 ASP A C 1
ATOM 3415 O O . ASP A 1 466 ? 93.043 -6.910 -122.403 1.00 87.50 466 ASP A O 1
ATOM 3419 N N . ALA A 1 467 ?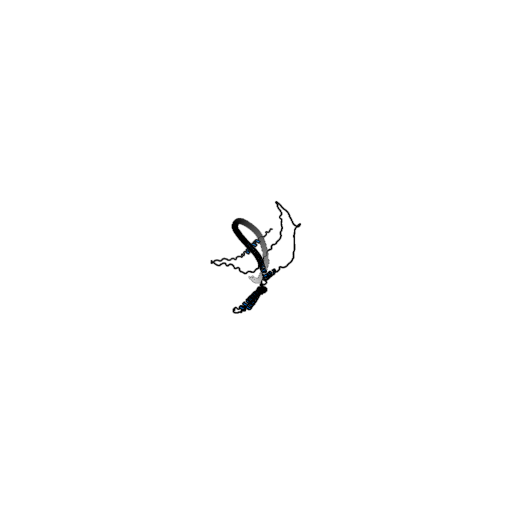 93.373 -5.366 -120.817 1.00 85.38 467 ALA A N 1
ATOM 3420 C CA . ALA A 1 467 ? 94.610 -4.851 -121.402 1.00 85.38 467 ALA A CA 1
ATOM 3421 C C . ALA A 1 467 ? 95.717 -5.921 -121.459 1.00 85.38 467 ALA A C 1
ATOM 3423 O O . ALA A 1 467 ? 96.422 -6.024 -122.464 1.00 85.38 467 ALA A O 1
ATOM 3424 N N . THR A 1 468 ? 95.834 -6.758 -120.422 1.00 86.81 468 THR A N 1
ATOM 3425 C CA . THR A 1 468 ? 96.785 -7.883 -120.375 1.00 86.81 468 THR A CA 1
ATOM 3426 C C . THR A 1 468 ? 96.422 -8.963 -121.400 1.00 86.81 468 THR A C 1
ATOM 3428 O O . THR A 1 468 ? 97.295 -9.442 -122.121 1.00 86.81 468 THR A O 1
ATOM 3431 N N . ILE A 1 469 ? 95.137 -9.308 -121.533 1.00 87.31 469 ILE A N 1
ATOM 3432 C CA . ILE A 1 469 ? 94.638 -10.256 -122.541 1.00 87.31 469 ILE A CA 1
ATOM 3433 C C . ILE A 1 469 ? 94.879 -9.713 -123.953 1.00 87.31 469 ILE A C 1
ATOM 3435 O O . ILE A 1 469 ? 95.390 -10.446 -124.800 1.00 87.31 469 ILE A O 1
ATOM 3439 N N . ARG A 1 470 ? 94.579 -8.434 -124.212 1.00 87.12 470 ARG A N 1
ATOM 3440 C CA . ARG A 1 470 ? 94.827 -7.780 -125.507 1.00 87.12 470 ARG A CA 1
ATOM 3441 C C . ARG A 1 470 ? 96.317 -7.770 -125.846 1.00 87.12 470 ARG A C 1
ATOM 3443 O O . ARG A 1 470 ? 96.672 -8.168 -126.949 1.00 87.12 470 ARG A O 1
ATOM 3450 N N . SER A 1 471 ? 97.173 -7.404 -124.891 1.00 89.12 471 SER A N 1
ATOM 3451 C CA . SER A 1 471 ? 98.634 -7.438 -125.039 1.00 89.12 471 SER A CA 1
ATOM 3452 C C . SER A 1 471 ? 99.136 -8.844 -125.383 1.00 89.12 471 SER A C 1
ATOM 3454 O O . SER A 1 471 ? 99.801 -9.030 -126.398 1.00 89.12 471 SER A O 1
ATOM 3456 N N . ASN A 1 472 ? 98.726 -9.865 -124.624 1.00 86.69 472 ASN A N 1
ATOM 3457 C CA . ASN A 1 472 ? 99.095 -11.258 -124.892 1.00 86.69 472 ASN A CA 1
ATOM 3458 C C . ASN A 1 472 ? 98.571 -11.755 -126.252 1.00 86.69 472 ASN A C 1
ATOM 3460 O O . ASN A 1 472 ? 99.276 -12.472 -126.957 1.00 86.69 472 ASN A O 1
ATOM 3464 N N . THR A 1 473 ? 97.361 -11.350 -126.647 1.00 88.50 473 THR A N 1
ATOM 3465 C CA . THR A 1 473 ? 96.776 -11.678 -127.960 1.00 88.50 473 THR A CA 1
ATOM 3466 C C . THR A 1 473 ? 97.552 -11.011 -129.096 1.00 88.50 473 THR A C 1
ATOM 3468 O O . THR A 1 473 ? 97.748 -11.617 -130.146 1.00 88.50 473 THR A O 1
ATOM 3471 N N . GLN A 1 474 ? 98.036 -9.786 -128.889 1.00 87.56 474 GLN A N 1
ATOM 3472 C CA . GLN A 1 474 ? 98.813 -9.047 -129.880 1.00 87.56 474 GLN A CA 1
ATOM 3473 C C . GLN A 1 474 ? 100.256 -9.564 -129.986 1.00 87.56 474 GLN A C 1
ATOM 3475 O O . GLN A 1 474 ? 100.742 -9.745 -131.095 1.00 87.56 474 GLN A O 1
ATOM 3480 N N . LEU A 1 475 ? 100.893 -9.934 -128.869 1.00 88.75 475 LEU A N 1
ATOM 3481 C CA . LEU A 1 475 ? 102.169 -10.664 -128.866 1.00 88.75 475 LEU A CA 1
ATOM 3482 C C . LEU A 1 475 ? 102.053 -12.017 -129.590 1.00 88.75 475 LEU A C 1
ATOM 3484 O O . LEU A 1 475 ? 102.954 -12.400 -130.335 1.00 88.75 475 LEU A O 1
ATOM 3488 N N . LEU A 1 476 ? 100.934 -12.729 -129.411 1.00 87.25 476 LEU A N 1
ATOM 3489 C CA . LEU A 1 476 ? 100.641 -13.966 -130.139 1.00 87.25 476 LEU A CA 1
ATOM 3490 C C . LEU A 1 476 ? 100.453 -13.709 -131.646 1.00 87.25 476 LEU A C 1
ATOM 3492 O O . LEU A 1 476 ? 100.950 -14.486 -132.460 1.00 87.25 476 LEU A O 1
ATOM 3496 N N . ALA A 1 477 ? 99.772 -12.622 -132.020 1.00 85.81 477 ALA A N 1
ATOM 3497 C CA . ALA A 1 477 ? 99.572 -12.225 -133.412 1.00 85.81 477 ALA A CA 1
ATOM 3498 C C . ALA A 1 477 ? 100.889 -11.822 -134.101 1.00 85.81 477 ALA A C 1
ATOM 3500 O O . ALA A 1 477 ? 101.174 -12.326 -135.186 1.00 85.81 477 ALA A O 1
ATOM 3501 N N . ASP A 1 478 ? 101.728 -11.004 -133.458 1.00 84.50 478 ASP A N 1
ATOM 3502 C CA . ASP A 1 478 ? 103.054 -10.624 -133.966 1.00 84.50 478 ASP A CA 1
ATOM 3503 C C . ASP A 1 478 ? 103.973 -11.846 -134.107 1.00 84.50 478 ASP A C 1
ATOM 3505 O O . ASP A 1 478 ? 104.686 -11.977 -135.107 1.00 84.50 478 ASP A O 1
ATOM 3509 N N . ALA A 1 479 ? 103.927 -12.785 -133.154 1.00 84.94 479 ALA A N 1
ATOM 3510 C CA . ALA A 1 479 ? 104.659 -14.045 -133.247 1.00 84.94 479 ALA A CA 1
ATOM 3511 C C . ALA A 1 479 ? 104.185 -14.889 -134.444 1.00 84.94 479 ALA A C 1
ATOM 3513 O O . ALA A 1 479 ? 105.012 -15.341 -135.237 1.00 84.94 479 ALA A O 1
ATOM 3514 N N . LEU A 1 480 ? 102.868 -15.052 -134.627 1.00 82.31 480 LEU A N 1
ATOM 3515 C CA . LEU A 1 480 ? 102.276 -15.754 -135.774 1.00 82.31 480 LEU A CA 1
ATOM 3516 C C . LEU A 1 480 ? 102.633 -15.085 -137.110 1.00 82.31 480 LEU A C 1
ATOM 3518 O O . LEU A 1 480 ? 103.009 -15.776 -138.060 1.00 82.31 480 LEU A O 1
ATOM 3522 N N . GLN A 1 481 ? 102.564 -13.756 -137.189 1.00 86.69 481 GLN A N 1
ATOM 3523 C CA . GLN A 1 481 ? 102.886 -13.002 -138.399 1.00 86.69 481 GLN A CA 1
ATOM 3524 C C . GLN A 1 481 ? 104.383 -13.067 -138.725 1.00 86.69 481 GLN A C 1
ATOM 3526 O O . GLN A 1 481 ? 104.743 -13.296 -139.878 1.00 86.69 481 GLN A O 1
ATOM 3531 N N . THR A 1 482 ? 105.259 -12.977 -137.720 1.00 85.50 482 THR A N 1
ATOM 3532 C CA . THR A 1 482 ? 106.711 -13.168 -137.883 1.00 85.50 482 THR A CA 1
ATOM 3533 C C . THR A 1 482 ? 107.031 -14.579 -138.380 1.00 85.50 482 THR A C 1
ATOM 3535 O O . THR A 1 482 ? 107.813 -14.750 -139.316 1.00 85.50 482 THR A O 1
ATOM 3538 N N . HIS A 1 483 ? 106.389 -15.602 -137.809 1.00 85.12 483 HIS A N 1
ATOM 3539 C CA . HIS A 1 483 ? 106.585 -16.991 -138.224 1.00 85.12 483 HIS A CA 1
ATOM 3540 C C . HIS A 1 483 ? 106.064 -17.250 -139.649 1.00 85.12 483 HIS A C 1
ATOM 3542 O O . HIS A 1 483 ? 106.683 -17.997 -140.407 1.00 85.12 483 HIS A O 1
ATOM 3548 N N . THR A 1 484 ? 104.967 -16.590 -140.035 1.00 83.19 484 THR A N 1
ATOM 3549 C CA . THR A 1 484 ? 104.389 -16.652 -141.388 1.00 83.19 484 THR A CA 1
ATOM 3550 C C . THR A 1 484 ? 105.272 -15.933 -142.412 1.00 83.19 484 THR A C 1
ATOM 3552 O O . THR A 1 484 ? 105.559 -16.499 -143.461 1.00 83.19 484 THR A O 1
ATOM 3555 N N . GLY A 1 485 ? 105.785 -14.738 -142.099 1.00 82.38 485 GLY A N 1
ATOM 3556 C CA . GLY A 1 485 ? 106.709 -14.004 -142.973 1.00 82.38 485 GLY A CA 1
ATOM 3557 C C . GLY A 1 485 ? 108.067 -14.698 -143.134 1.00 82.38 485 GLY A C 1
ATOM 3558 O O . GLY A 1 485 ? 108.646 -14.695 -144.220 1.00 82.38 485 GLY A O 1
ATOM 3559 N N . SER A 1 486 ? 108.556 -15.369 -142.085 1.00 80.75 486 SER A N 1
ATOM 3560 C CA . SER A 1 486 ? 109.736 -16.242 -142.160 1.00 80.75 486 SER A CA 1
ATOM 3561 C C . SER A 1 486 ? 109.496 -17.442 -143.090 1.00 80.75 486 SER A C 1
ATOM 3563 O O . SER A 1 486 ? 110.328 -17.747 -143.951 1.00 80.75 486 SER A O 1
ATOM 3565 N N . LEU A 1 487 ? 108.320 -18.075 -142.992 1.00 82.50 487 LEU A N 1
ATOM 3566 C CA . LEU A 1 487 ? 107.902 -19.161 -143.883 1.00 82.50 487 LEU A CA 1
ATOM 3567 C C . LEU A 1 487 ? 107.793 -18.690 -145.345 1.00 82.50 487 LEU A C 1
ATOM 3569 O O . LEU A 1 487 ? 108.333 -19.346 -146.235 1.00 82.50 487 LEU A O 1
ATOM 3573 N N . GLU A 1 488 ? 107.165 -17.536 -145.592 1.00 83.19 488 GLU A N 1
ATOM 3574 C CA . GLU A 1 488 ? 107.067 -16.917 -146.921 1.00 83.19 488 GLU A CA 1
ATOM 3575 C C . GLU A 1 488 ? 108.453 -16.600 -147.498 1.00 83.19 488 GLU A C 1
ATOM 3577 O O . GLU A 1 488 ? 108.743 -16.955 -148.639 1.00 83.19 488 GLU A O 1
ATOM 3582 N N . THR A 1 489 ? 109.345 -16.005 -146.700 1.00 82.75 489 THR A N 1
ATOM 3583 C CA . THR A 1 489 ? 110.719 -15.682 -147.119 1.00 82.75 489 THR A CA 1
ATOM 3584 C C . THR A 1 489 ? 111.502 -16.947 -147.473 1.00 82.75 489 THR A C 1
ATOM 3586 O O . THR A 1 489 ? 112.213 -16.976 -148.481 1.00 82.75 489 THR A O 1
ATOM 3589 N N . THR A 1 490 ? 111.334 -18.020 -146.697 1.00 82.12 490 THR A N 1
ATOM 3590 C CA . THR A 1 490 ? 111.970 -19.321 -146.954 1.00 82.12 490 THR A CA 1
ATOM 3591 C C . THR A 1 490 ? 111.445 -19.946 -148.253 1.00 82.12 490 THR A C 1
ATOM 3593 O O . THR A 1 490 ? 112.237 -20.358 -149.101 1.00 82.12 490 THR A O 1
ATOM 3596 N N . LEU A 1 491 ? 110.122 -19.944 -148.461 1.00 80.88 491 LEU A N 1
ATOM 3597 C CA . LEU A 1 491 ? 109.481 -20.422 -149.694 1.00 80.88 491 LEU A CA 1
ATOM 3598 C C . LEU A 1 491 ? 109.913 -19.608 -150.921 1.00 80.88 491 LEU A C 1
ATOM 3600 O O . LEU A 1 491 ? 110.273 -20.184 -151.947 1.00 80.88 491 LEU A O 1
ATOM 3604 N N . ARG A 1 492 ? 109.930 -18.276 -150.809 1.00 83.38 492 ARG A N 1
ATOM 3605 C CA . ARG A 1 492 ? 110.358 -17.368 -151.878 1.00 83.38 492 ARG A CA 1
ATOM 3606 C C . ARG A 1 492 ? 111.825 -17.579 -152.245 1.00 83.38 492 ARG A C 1
ATOM 3608 O O . ARG A 1 492 ? 112.145 -17.634 -153.429 1.00 83.38 492 ARG A O 1
ATOM 3615 N N . THR A 1 493 ? 112.700 -17.729 -151.252 1.00 81.50 493 THR A N 1
ATOM 3616 C CA . THR A 1 493 ? 114.130 -17.996 -151.477 1.00 81.50 493 THR A CA 1
ATOM 3617 C C . THR A 1 493 ? 114.325 -19.342 -152.178 1.00 81.50 493 THR A C 1
ATOM 3619 O O . THR A 1 493 ? 115.079 -19.418 -153.145 1.00 81.50 493 THR A O 1
ATOM 3622 N N . GLY A 1 494 ? 113.579 -20.379 -151.778 1.00 78.50 494 GLY A N 1
ATOM 3623 C CA . GLY A 1 494 ? 113.559 -21.668 -152.478 1.00 78.50 494 GLY A CA 1
ATOM 3624 C C . GLY A 1 494 ? 113.069 -21.563 -153.929 1.00 78.50 494 GLY A C 1
ATOM 3625 O O . GLY A 1 494 ? 113.676 -22.144 -154.827 1.00 78.50 494 GLY A O 1
ATOM 3626 N N . ALA A 1 495 ? 112.021 -20.774 -154.183 1.00 75.81 495 ALA A N 1
ATOM 3627 C CA . ALA A 1 495 ? 111.495 -20.535 -155.528 1.00 75.81 495 ALA A CA 1
ATOM 3628 C C . ALA A 1 495 ? 112.460 -19.729 -156.422 1.00 75.81 495 ALA A C 1
ATOM 3630 O O . ALA A 1 495 ? 112.597 -20.035 -157.608 1.00 75.81 495 ALA A O 1
ATOM 3631 N N . GLN A 1 496 ? 113.166 -18.733 -155.872 1.00 78.94 496 GLN A N 1
ATOM 3632 C CA . GLN A 1 496 ? 114.195 -17.991 -156.611 1.00 78.94 496 GLN A CA 1
ATOM 3633 C C . GLN A 1 496 ? 115.417 -18.868 -156.905 1.00 78.94 496 GLN A C 1
ATOM 3635 O O . GLN A 1 496 ? 115.822 -18.933 -158.058 1.00 78.94 496 GLN A O 1
ATOM 3640 N N . HIS A 1 497 ? 115.903 -19.662 -155.947 1.00 83.00 497 HIS A N 1
ATOM 3641 C CA . HIS A 1 497 ? 116.993 -20.617 -156.191 1.00 83.00 497 HIS A CA 1
ATOM 3642 C C . HIS A 1 497 ? 116.633 -21.668 -157.266 1.00 83.00 497 HIS A C 1
ATOM 3644 O O . HIS A 1 497 ? 117.485 -22.081 -158.057 1.00 83.00 497 HIS A O 1
ATOM 3650 N N . LEU A 1 498 ? 115.364 -22.091 -157.339 1.00 77.56 498 LEU A N 1
ATOM 3651 C CA . LEU A 1 498 ? 114.835 -22.902 -158.446 1.00 77.56 498 LEU A CA 1
ATOM 3652 C C . LEU A 1 498 ? 114.855 -22.147 -159.786 1.00 77.56 498 LEU A C 1
ATOM 3654 O O . LEU A 1 498 ? 115.234 -22.708 -160.807 1.00 77.56 498 LEU A O 1
ATOM 3658 N N . THR A 1 499 ? 114.466 -20.873 -159.788 1.00 80.38 499 THR A N 1
ATOM 3659 C CA . THR A 1 499 ? 114.420 -20.037 -161.001 1.00 80.38 499 THR A CA 1
ATOM 3660 C C . THR A 1 499 ? 115.820 -19.754 -161.553 1.00 80.38 499 THR A C 1
ATOM 3662 O O . THR A 1 499 ? 116.033 -19.833 -162.765 1.00 80.38 499 THR A O 1
ATOM 3665 N N . ASP A 1 500 ? 116.785 -19.485 -160.673 1.00 79.75 500 ASP A N 1
ATOM 3666 C CA . ASP A 1 500 ? 118.176 -19.212 -161.037 1.00 79.75 500 ASP A CA 1
ATOM 3667 C C . ASP A 1 500 ? 118.848 -20.473 -161.607 1.00 79.75 500 ASP A C 1
ATOM 3669 O O . ASP A 1 500 ? 119.446 -20.419 -162.681 1.00 79.75 500 ASP A O 1
ATOM 3673 N N . THR A 1 501 ? 118.652 -21.639 -160.974 1.00 78.31 501 THR A N 1
ATOM 3674 C CA . THR A 1 501 ? 119.170 -22.923 -161.493 1.00 78.31 501 THR A CA 1
ATOM 3675 C C . THR A 1 501 ? 118.533 -23.338 -162.825 1.00 78.31 501 THR A C 1
ATOM 3677 O O . THR A 1 501 ? 119.241 -23.841 -163.702 1.00 78.31 501 THR A O 1
ATOM 3680 N N . LEU A 1 502 ? 117.233 -23.077 -163.041 1.00 74.25 502 LEU A N 1
ATOM 3681 C CA . LEU A 1 502 ? 116.609 -23.250 -164.362 1.00 74.25 502 LEU A CA 1
ATOM 3682 C C . LEU A 1 502 ? 117.189 -22.284 -165.409 1.00 74.25 502 LEU A C 1
ATOM 3684 O O . LEU A 1 502 ? 117.398 -22.687 -166.552 1.00 74.25 502 LEU A O 1
ATOM 3688 N N . SER A 1 503 ? 117.462 -21.031 -165.037 1.00 77.44 503 SER A N 1
ATOM 3689 C CA . SER A 1 503 ? 118.009 -20.019 -165.953 1.00 77.44 503 SER A CA 1
ATOM 3690 C C . SER A 1 503 ? 119.454 -20.325 -166.354 1.00 77.44 503 SER A C 1
ATOM 3692 O O . SER A 1 503 ? 119.807 -20.188 -167.524 1.00 77.44 503 SER A O 1
ATOM 3694 N N . GLU A 1 504 ? 120.275 -20.814 -165.423 1.00 77.12 504 GLU A N 1
ATOM 3695 C CA . GLU A 1 504 ? 121.650 -21.252 -165.693 1.00 77.12 504 GLU A CA 1
ATOM 3696 C C . GLU A 1 504 ? 121.683 -22.480 -166.623 1.00 77.12 504 GLU A C 1
ATOM 3698 O O . GLU A 1 504 ? 122.439 -22.508 -167.598 1.00 77.12 504 GLU A O 1
ATOM 3703 N N . HIS A 1 505 ? 120.795 -23.460 -166.407 1.00 74.44 505 HIS A N 1
ATOM 3704 C CA . HIS A 1 505 ? 120.606 -24.571 -167.349 1.00 74.44 505 HIS A CA 1
ATOM 3705 C C . HIS A 1 505 ? 120.078 -24.104 -168.716 1.00 74.44 505 HIS A C 1
ATOM 3707 O O . HIS A 1 505 ? 120.520 -24.618 -169.744 1.00 74.44 505 HIS A O 1
ATOM 3713 N N . GLY A 1 506 ? 119.188 -23.108 -168.751 1.00 71.94 506 GLY A N 1
ATOM 3714 C CA . GLY A 1 506 ? 118.701 -22.488 -169.985 1.00 71.94 506 GLY A CA 1
ATOM 3715 C C . GLY A 1 506 ? 119.822 -21.828 -170.793 1.00 71.94 506 GLY A C 1
ATOM 3716 O O . GLY A 1 506 ? 119.965 -22.112 -171.980 1.00 71.94 506 GLY A O 1
ATOM 3717 N N . GLY A 1 507 ? 120.669 -21.023 -170.144 1.00 71.62 507 GLY A N 1
ATOM 3718 C CA . GLY A 1 507 ? 121.823 -20.377 -170.780 1.00 71.62 507 GLY A CA 1
ATOM 3719 C C . GLY A 1 507 ? 122.880 -21.375 -171.268 1.00 71.62 507 GLY A C 1
ATOM 3720 O O . GLY A 1 507 ? 123.429 -21.213 -172.360 1.00 71.62 507 GLY A O 1
ATOM 3721 N N . SER A 1 508 ? 123.118 -22.452 -170.513 1.00 69.31 508 SER A N 1
ATOM 3722 C CA . SER A 1 508 ? 123.963 -23.580 -170.937 1.00 69.31 508 SER A CA 1
ATOM 3723 C C . SER A 1 508 ? 123.417 -24.264 -172.202 1.00 69.31 508 SER A C 1
ATOM 3725 O O . SER A 1 508 ? 124.146 -24.463 -173.182 1.00 69.31 508 SER A O 1
ATOM 3727 N N . LEU A 1 509 ? 122.112 -24.554 -172.228 1.00 73.25 509 LEU A N 1
ATOM 3728 C CA . LEU A 1 509 ? 121.439 -25.182 -173.366 1.00 73.25 509 LEU A CA 1
ATOM 3729 C C . LEU A 1 509 ? 121.431 -24.273 -174.606 1.00 73.25 509 LEU A C 1
ATOM 3731 O O . LEU A 1 509 ? 121.744 -24.743 -175.700 1.00 73.25 509 LEU A O 1
ATOM 3735 N N . GLU A 1 510 ? 121.135 -22.980 -174.444 1.00 72.12 510 GLU A N 1
ATOM 3736 C CA . GLU A 1 510 ? 121.170 -21.997 -175.534 1.00 72.12 510 GLU A CA 1
ATOM 3737 C C . GLU A 1 510 ? 122.584 -21.859 -176.113 1.00 72.12 510 GLU A C 1
ATOM 3739 O O . GLU A 1 510 ? 122.756 -21.908 -177.330 1.00 72.12 510 GLU A O 1
ATOM 3744 N N . THR A 1 511 ? 123.611 -21.767 -175.262 1.00 74.06 511 THR A N 1
ATOM 3745 C CA . THR A 1 511 ? 125.011 -21.674 -175.711 1.00 74.06 511 THR A CA 1
ATOM 3746 C C . THR A 1 511 ? 125.430 -22.931 -176.480 1.00 74.06 511 THR A C 1
ATOM 3748 O O . THR A 1 511 ? 126.085 -22.834 -177.521 1.00 74.06 511 THR A O 1
ATOM 3751 N N . THR A 1 512 ? 124.993 -24.111 -176.031 1.00 71.06 512 THR A N 1
ATOM 3752 C CA . THR A 1 512 ? 125.255 -25.390 -176.711 1.00 71.06 512 THR A CA 1
ATOM 3753 C C . THR A 1 512 ? 124.551 -25.459 -178.073 1.00 71.06 512 THR A C 1
ATOM 3755 O O . THR A 1 512 ? 125.185 -25.778 -179.080 1.00 71.06 512 THR A O 1
ATOM 3758 N N . LEU A 1 513 ? 123.265 -25.090 -178.139 1.00 73.62 513 LEU A N 1
ATOM 3759 C CA . LEU A 1 513 ? 122.490 -25.033 -179.386 1.00 73.62 513 LEU A CA 1
ATOM 3760 C C . LEU A 1 513 ? 123.051 -24.007 -180.375 1.00 73.62 513 LEU A C 1
ATOM 3762 O O . LEU A 1 513 ? 123.146 -24.295 -181.566 1.00 73.62 513 LEU A O 1
ATOM 3766 N N . ARG A 1 514 ? 123.454 -22.825 -179.900 1.00 73.69 514 ARG A N 1
ATOM 3767 C CA . ARG A 1 514 ? 123.994 -21.751 -180.741 1.00 73.69 514 ARG A CA 1
ATOM 3768 C C . ARG A 1 514 ? 125.371 -22.099 -181.302 1.00 73.69 514 ARG A C 1
ATOM 3770 O O . ARG A 1 514 ? 125.616 -21.865 -182.482 1.00 73.69 514 ARG A O 1
ATOM 3777 N N . THR A 1 515 ? 126.225 -22.730 -180.496 1.00 72.81 515 THR A N 1
ATOM 3778 C CA . THR A 1 515 ? 127.517 -23.263 -180.958 1.00 72.81 515 THR A CA 1
ATOM 3779 C C . THR A 1 515 ? 127.306 -24.357 -182.010 1.00 72.81 515 THR A C 1
ATOM 3781 O O . THR A 1 515 ? 127.966 -24.349 -183.046 1.00 72.81 515 THR A O 1
ATOM 3784 N N . GLY A 1 516 ? 126.319 -25.240 -181.808 1.00 70.88 516 GLY A N 1
ATOM 3785 C CA . GLY A 1 516 ? 125.901 -26.222 -182.813 1.00 70.88 516 GLY A CA 1
ATOM 3786 C C . GLY A 1 516 ? 125.372 -25.584 -184.104 1.00 70.88 516 GLY A C 1
ATOM 3787 O O . GLY A 1 516 ? 125.736 -26.019 -185.192 1.00 70.88 516 GLY A O 1
ATOM 3788 N N . ALA A 1 517 ? 124.574 -24.517 -184.003 1.00 64.75 517 ALA A N 1
ATOM 3789 C CA . ALA A 1 517 ? 124.054 -23.779 -185.155 1.00 64.75 517 ALA A CA 1
ATOM 3790 C C . ALA A 1 517 ? 125.158 -23.051 -185.943 1.00 64.75 517 ALA A C 1
ATOM 3792 O O . ALA A 1 517 ? 125.108 -23.032 -187.170 1.00 64.75 517 ALA A O 1
ATOM 3793 N N . GLN A 1 518 ? 126.173 -22.501 -185.267 1.00 65.56 518 GLN A N 1
ATOM 3794 C CA . GLN A 1 518 ? 127.348 -21.921 -185.930 1.00 65.56 518 GLN A CA 1
ATOM 3795 C C . GLN A 1 518 ? 128.180 -22.998 -186.637 1.00 65.56 518 GLN A C 1
ATOM 3797 O O . GLN A 1 518 ? 128.514 -22.822 -187.800 1.00 65.56 518 GLN A O 1
ATOM 3802 N N . HIS A 1 519 ? 128.384 -24.166 -186.021 1.00 69.38 519 HIS A N 1
ATOM 3803 C CA . HIS A 1 519 ? 129.068 -25.291 -186.674 1.00 69.38 519 HIS A CA 1
ATOM 3804 C C . HIS A 1 519 ? 128.286 -25.862 -187.885 1.00 69.38 519 HIS A C 1
ATOM 3806 O O . HIS A 1 519 ? 128.878 -26.382 -188.837 1.00 69.38 519 HIS A O 1
ATOM 3812 N N . LEU A 1 520 ? 126.951 -25.750 -187.877 1.00 68.38 520 LEU A N 1
ATOM 3813 C CA . LEU A 1 520 ? 126.080 -26.077 -189.015 1.00 68.38 520 LEU A CA 1
ATOM 3814 C C . LEU A 1 520 ? 126.163 -25.020 -190.131 1.00 68.38 520 LEU A C 1
ATOM 3816 O O . LEU A 1 520 ? 126.221 -25.361 -191.308 1.00 68.38 520 LEU A O 1
ATOM 3820 N N . ALA A 1 521 ? 126.210 -23.735 -189.773 1.00 65.62 521 ALA A N 1
ATOM 3821 C CA . ALA A 1 521 ? 126.404 -22.650 -190.733 1.00 65.62 521 ALA A CA 1
ATOM 3822 C C . ALA A 1 521 ? 127.793 -22.713 -191.395 1.00 65.62 521 ALA A C 1
ATOM 3824 O O . ALA A 1 521 ? 127.896 -22.555 -192.611 1.00 65.62 521 ALA A O 1
ATOM 3825 N N . ASP A 1 522 ? 128.839 -23.035 -190.630 1.00 66.12 522 ASP A N 1
ATOM 3826 C CA . ASP A 1 522 ? 130.202 -23.188 -191.145 1.00 66.12 522 ASP A CA 1
ATOM 3827 C C . ASP A 1 522 ? 130.344 -24.417 -192.064 1.00 66.12 522 ASP A C 1
ATOM 3829 O O . ASP A 1 522 ? 131.057 -24.352 -193.061 1.00 66.12 522 ASP A O 1
ATOM 3833 N N . THR A 1 523 ? 129.593 -25.503 -191.836 1.00 66.94 523 THR A N 1
ATOM 3834 C CA . THR A 1 523 ? 129.533 -26.622 -192.805 1.00 66.94 523 THR A CA 1
ATOM 3835 C C . THR A 1 523 ? 128.734 -26.282 -194.072 1.00 66.94 523 THR A C 1
ATOM 3837 O O . THR A 1 523 ? 129.049 -26.795 -195.148 1.00 66.94 523 THR A O 1
ATOM 3840 N N . LEU A 1 524 ? 127.763 -25.359 -194.011 1.00 56.41 524 LEU A N 1
ATOM 3841 C CA . LEU A 1 524 ? 127.141 -24.788 -195.218 1.00 56.41 524 LEU A CA 1
ATOM 3842 C C . LEU A 1 524 ? 128.084 -23.838 -195.980 1.00 56.41 524 LEU A C 1
ATOM 3844 O O . LEU A 1 524 ? 128.006 -23.778 -197.210 1.00 56.41 524 LEU A O 1
ATOM 3848 N N . SER A 1 525 ? 128.996 -23.159 -195.275 1.00 54.78 525 SER A N 1
ATOM 3849 C CA . SER A 1 525 ? 130.080 -22.349 -195.858 1.00 54.78 525 SER A CA 1
ATOM 3850 C C . SER A 1 525 ? 130.956 -23.162 -196.826 1.00 54.78 525 SER A C 1
ATOM 3852 O O . SER A 1 525 ? 131.456 -22.630 -197.815 1.00 54.78 525 SER A O 1
ATOM 3854 N N . GLU A 1 526 ? 131.098 -24.470 -196.586 1.00 58.53 526 GLU A N 1
ATOM 3855 C CA . GLU A 1 526 ? 131.987 -25.346 -197.355 1.00 58.53 526 GLU A CA 1
ATOM 3856 C C . GLU A 1 526 ? 131.318 -25.979 -198.593 1.00 58.53 526 GLU A C 1
ATOM 3858 O O . GLU A 1 526 ? 131.949 -26.094 -199.643 1.00 58.53 526 GLU A O 1
ATOM 3863 N N . HIS A 1 527 ? 130.030 -26.348 -198.530 1.00 59.47 527 HIS A N 1
ATOM 3864 C CA . HIS A 1 527 ? 129.339 -26.958 -199.680 1.00 59.47 527 HIS A CA 1
ATOM 3865 C C . HIS A 1 527 ? 128.839 -25.942 -200.719 1.00 59.47 527 HIS A C 1
ATOM 3867 O O . HIS A 1 527 ? 128.948 -26.201 -201.921 1.00 59.47 527 HIS A O 1
ATOM 3873 N N . GLY A 1 528 ? 128.338 -24.775 -200.291 1.00 58.59 528 GLY A N 1
ATOM 3874 C CA . GLY A 1 528 ? 127.833 -23.747 -201.215 1.00 58.59 528 GLY A CA 1
ATOM 3875 C C . GLY A 1 528 ? 128.906 -23.225 -202.178 1.00 58.59 528 GLY A C 1
ATOM 3876 O O . GLY A 1 528 ? 128.638 -23.029 -203.361 1.00 58.59 528 GLY A O 1
ATOM 3877 N N . GLY A 1 529 ? 130.150 -23.106 -201.701 1.00 59.16 529 GLY A N 1
ATOM 3878 C CA . GLY A 1 529 ? 131.301 -22.659 -202.491 1.00 59.16 529 GLY A CA 1
ATOM 3879 C C . GLY A 1 529 ? 131.788 -23.628 -203.579 1.00 59.16 529 GLY A C 1
ATOM 3880 O O . GLY A 1 529 ? 132.776 -23.317 -204.238 1.00 59.16 529 GLY A O 1
ATOM 3881 N N . SER A 1 530 ? 131.133 -24.781 -203.773 1.00 55.78 530 SER A N 1
ATOM 3882 C CA . SER A 1 530 ? 131.575 -25.829 -204.712 1.00 55.78 530 SER A CA 1
ATOM 3883 C C . SER A 1 530 ? 130.613 -26.132 -205.870 1.00 55.78 530 SER A C 1
ATOM 3885 O O . SER A 1 530 ? 130.989 -26.868 -206.780 1.00 55.78 530 SER A O 1
ATOM 3887 N N . LEU A 1 531 ? 129.386 -25.590 -205.856 1.00 49.59 531 LEU A N 1
ATOM 3888 C CA . LEU A 1 531 ? 128.299 -26.055 -206.738 1.00 49.59 531 LEU A CA 1
ATOM 3889 C C . LEU A 1 531 ? 127.821 -25.039 -207.790 1.00 49.59 531 LEU A C 1
ATOM 3891 O O . LEU A 1 531 ? 127.267 -25.454 -208.803 1.00 49.59 531 LEU A O 1
ATOM 3895 N N . GLU A 1 532 ? 128.112 -23.742 -207.634 1.00 48.38 532 GLU A N 1
ATOM 3896 C CA . GLU A 1 532 ? 127.905 -22.727 -208.693 1.00 48.38 532 GLU A CA 1
ATOM 3897 C C . GLU A 1 532 ? 129.215 -22.384 -209.438 1.00 48.38 532 GLU A C 1
ATOM 3899 O O . GLU A 1 532 ? 129.354 -21.352 -210.087 1.00 48.38 532 GLU A O 1
ATOM 3904 N N . THR A 1 533 ? 130.204 -23.283 -209.367 1.00 53.16 533 THR A N 1
ATOM 3905 C CA . THR A 1 533 ? 131.396 -23.271 -210.238 1.00 53.16 533 THR A CA 1
ATOM 3906 C C . THR A 1 533 ? 131.233 -24.163 -211.478 1.00 53.16 533 THR A C 1
ATOM 3908 O O . THR A 1 533 ? 132.141 -24.226 -212.306 1.00 53.16 533 THR A O 1
ATOM 3911 N N . THR A 1 534 ? 130.095 -24.858 -211.623 1.00 52.59 534 THR A N 1
ATOM 3912 C CA . THR A 1 534 ? 129.814 -25.768 -212.748 1.00 52.59 534 THR A CA 1
ATOM 3913 C C . THR A 1 534 ? 128.329 -25.813 -213.141 1.00 52.59 534 THR A C 1
ATOM 3915 O O . THR A 1 534 ? 127.661 -26.820 -212.891 1.00 52.59 534 THR A O 1
ATOM 3918 N N . LEU A 1 535 ? 127.842 -24.763 -213.814 1.00 38.00 535 LEU A N 1
ATOM 3919 C CA . LEU A 1 535 ? 127.015 -24.887 -215.031 1.00 38.00 535 LEU A CA 1
ATOM 3920 C C . LEU A 1 535 ? 126.943 -23.570 -215.820 1.00 38.00 535 LEU A C 1
ATOM 3922 O O . LEU A 1 535 ? 126.478 -22.567 -215.244 1.00 38.00 535 LEU A O 1
#

Radius of gyration: 119.08 Å; chains: 1; bounding box: 173×116×390 Å

Sequence (535 aa):
MATQPKTNDAADAALSAIEEALNLGPAEATAPDAAGKPAGADKPLKLPEISTDELGAKPPALKMPEPRSAETKSVDAKSADARSSDAKSSGAKSAEAKSAETKSGETRPAPVAPAVAPANDDRRSVGQILQAMQVRPSKGPYVAATVVSLVWAGLWFAWAMANRTTLLSGDIARPEPALAGLALVGPMVFFFLLAVIARRAQEMRLTARSMSEVAVRLAEPETIATEQVITLSQAIRREVASMGDGIERALARASELETLVRSEVATLERSYADNERRIRTLIDDLSNEREAIVLNAEKVRGAMAGAHENLSDTLATTSLKLAEAVSDAGVRVTQSLGAKGEEISTSLGQTGERLLLGLTSQGDQIVGRLSETGMQVTGQLTGASEAVVGLLTSKVEETSGRLRETSETLALDLQGRSEDIVKRLGALSDTIAGTIDGHGRSLVDRLAETGDRIHETVTVHGGALDATIRSNTQLLADALQTHTGSLETTLRTGAQHLTDTLSEHGGSLETTLRTGAQHLADTLSEHGGSLETTL